Protein AF-A0A8H6SP02-F1 (afdb_monomer)

Foldseek 3Di:
DPDPQDWDWVVDAFAKWWKWFQLQLLLVVLVFPVLNVVSVPDDTDTFIWTFNDDPDDLDPVDFKDKTKIWGKALAQDPDDVVQLAHSLLKEAAPPEPCPPSPHYDHFYKDADDPHYRIITHLQGIEIAMEGTDTDSFDQRIGGDPVSSVVVVVSSVVRVVSSVVVVVVVVVVVVVVPPPDDDDDDDDDDDDDDDPPPDPPDDDPDDDPDDDDDDDPRDGNADDPPQDPRHGYMGIGSPPVVDPDHDDSSVVVVVVVVSSVSSVVSVVVVVVVVVVVVVVVVPDDDDDDDDDDDDDDDDDDDDDPPPPVVVVVVVVVVVVVVVVVLVPQDAFDKDKDAQQDAAAAEEEEEEAWQDFLVNCVVVVVVVSVVVRNYMYITTWADWFFACQVVGGTGRAQFHDNHQDPDDDGRPVSLVSSLSNVVVVLVVVVVVPHAQLRYEYEYEARSLLSQLQNQFLPPDNHVAYEHELYAHPPLVCSLVRGDPCSLPHQYEYEHECPDPRSHPVRRVVRVVSCCPVVNNDADADDPDSPPGRYDYHYDD

Nearest PDB structures (foldseek):
  5syn-assembly3_C  TM=9.319E-01  e=6.297E-21  Homo sapiens
  5syn-assembly4_D  TM=9.219E-01  e=5.941E-21  Homo sapiens
  6bje-assembly1_A  TM=9.449E-01  e=2.015E-20  Homo sapiens
  1fj2-assembly1_A  TM=8.900E-01  e=1.374E-19  Homo sapiens
  1aur-assembly1_B  TM=9.406E-01  e=3.366E-18  Pseudomonas fluorescens

pLDDT: mean 74.2, std 23.26, range [21.41, 98.62]

Mean predicted aligned error: 19.66 Å

Secondary structure (DSSP, 8-state):
---PPPPEESSPTTEEEEEEE-HHHHHGGG--HHHHHHHHH----EEEEEE---S----TTSSEEEEEEEEEESSPPPPBGGGTB-TTSSEEBSSPS-TT-SS-PPBPEES----TT-EEEEEEEEEEEEE--EE------EE-HHHHHHHHHHHHHHHHHHHHHHHHHHHHHHHHT-S------------------------SS----SS--------SS--TT--S---EEEEES-GGG-SSPPPHHHHHHHHHHHHHHHHHHHHHHHHHHHHHHHHHT-S-------------PPP------SHHHHHHHHHHHHHHHHHHHHTSPPPPEEEE--SSS--EEEEEE--TT--TGGGHHHHHHHHHH-TTEEEEEEPPPEEE-GGGTT-EEE-SS----SSTTPPP-HHHHHHHHHHHHHHHHHHHHTT--GGGEEEEEETHHHHHHHHHHHHSSS--SEEEEES-----HHHHHHH--TTGGG--EEEEEETT-SSS-HHHHHHHHHHIIIII-----S--SSGGG-SEEEEEE-

Radius of gyration: 28.9 Å; Cα contacts (8 Å, |Δi|>4): 853; chains: 1; bounding box: 74×86×97 Å

Sequence (538 aa):
MAISTPLRFVPEDGVFALMTIDPVASLECLHDPEALAMAASLTFNDYLVFVPGTNQSRNLEAPYREEVVHFVLPQRPNDVPERFIDAAMSVPIHPTLDETHPEREPLETLGEFPWPGCFLSPFIGATVRTRIMLSVDPIVCELALSQRKRWKRYEKEDRHRQADREVEVARSIWSSTDSGYESDSFGTITNNINLSCGSVGADKHSLIDGGHIELEFAPIGLGEGELDIPLTVTFTHDLKRMEEMSDPFEFFLEKEALERIGREALERNKREVGSRKIKQSRILPLQVEFCDQSGRMPRFLPSLFSTAAVALVAYLYLVWTSKEMAAIAPLKSLVVPALSKHTATVIFVHGLGDSGLGWQPVAEMLNKELPQVKWVLPNAPTMPVTANGGMVMPSWFDILSFGFDSKEDREGMLKTVYSLNQLISAEVDAGIPANRIVLGGFSQGAAMTLLTGLTGERKLAGLAVLSGWLPLRANFKSMVSDHAKSYPIFWGHGAADPLVRHDLAVKSVDFLRESIGLNTSPRCRRADRAILQLVSWR

InterPro domains:
  IPR003140 Phospholipase/carboxylesterase/thioesterase [PF02230] (335-517)
  IPR029058 Alpha/Beta hydrolase fold [G3DSA:3.40.50.1820] (324-524)
  IPR029058 Alpha/Beta hydrolase fold [SSF53474] (335-514)
  IPR050565 Acyl-protein thioesterase 1-2/Carboxylesterase-like [PTHR10655] (335-517)

Organism: NCBI:txid2126181

Structure (mmCIF, N/CA/C/O backbone):
data_AF-A0A8H6SP02-F1
#
_entry.id   AF-A0A8H6SP02-F1
#
loop_
_atom_site.group_PDB
_atom_site.id
_atom_site.type_symbol
_atom_site.label_atom_id
_atom_site.label_alt_id
_atom_site.label_comp_id
_atom_site.label_asym_id
_atom_site.label_entity_id
_atom_site.label_seq_id
_atom_site.pdbx_PDB_ins_code
_atom_site.Cartn_x
_atom_site.Cartn_y
_atom_site.Cartn_z
_atom_site.occupancy
_atom_site.B_iso_or_equiv
_atom_site.auth_seq_id
_atom_site.auth_comp_id
_atom_site.auth_asym_id
_atom_site.auth_atom_id
_atom_site.pdbx_PDB_model_num
ATOM 1 N N . MET A 1 1 ? -3.293 42.936 -24.479 1.00 38.09 1 MET A N 1
ATOM 2 C CA . MET A 1 1 ? -3.824 42.024 -23.445 1.00 38.09 1 MET A CA 1
ATOM 3 C C . MET A 1 1 ? -2.692 41.093 -23.057 1.00 38.09 1 MET A C 1
ATOM 5 O O . MET A 1 1 ? -2.272 40.314 -23.900 1.00 38.09 1 MET A O 1
ATOM 9 N N . ALA A 1 2 ? -2.119 41.252 -21.864 1.00 41.41 2 ALA A N 1
ATOM 10 C CA . ALA A 1 2 ? -1.121 40.311 -21.366 1.00 41.41 2 ALA A CA 1
ATOM 11 C C . ALA A 1 2 ? -1.845 39.001 -21.031 1.00 41.41 2 ALA A C 1
ATOM 13 O O . ALA A 1 2 ? -2.777 39.004 -20.227 1.00 41.41 2 ALA A O 1
ATOM 14 N N . ILE A 1 3 ? -1.485 37.916 -21.713 1.00 46.03 3 ILE A N 1
ATOM 15 C CA . ILE A 1 3 ? -1.996 36.579 -21.414 1.00 46.03 3 ILE A CA 1
ATOM 16 C C . ILE A 1 3 ? -1.368 36.195 -20.073 1.00 46.03 3 ILE A C 1
ATOM 18 O O . ILE A 1 3 ? -0.167 35.956 -20.004 1.00 46.03 3 ILE A O 1
ATOM 22 N N . SER A 1 4 ? -2.155 36.228 -18.998 1.00 54.88 4 SER A N 1
ATOM 23 C CA . SER A 1 4 ? -1.725 35.736 -17.688 1.00 54.88 4 SER A CA 1
ATOM 24 C C . SER A 1 4 ? -1.363 34.260 -17.827 1.00 54.88 4 SER A C 1
ATOM 26 O O . SER A 1 4 ? -2.225 33.466 -18.206 1.00 54.88 4 SER A O 1
ATOM 28 N N . THR A 1 5 ? -0.119 33.883 -17.528 1.00 60.34 5 THR A N 1
ATOM 29 C CA . THR A 1 5 ? 0.278 32.472 -17.457 1.00 60.34 5 THR A CA 1
ATOM 30 C C . THR A 1 5 ? -0.631 31.767 -16.444 1.00 60.34 5 THR A C 1
ATOM 32 O O . THR A 1 5 ? -0.774 32.266 -15.324 1.00 60.34 5 THR A O 1
ATOM 35 N N . PRO A 1 6 ? -1.316 30.670 -16.816 1.00 67.62 6 PRO A N 1
ATOM 36 C CA . PRO A 1 6 ? -2.206 29.979 -15.895 1.00 67.62 6 PRO A CA 1
ATOM 37 C C . PRO A 1 6 ? -1.393 29.349 -14.762 1.00 67.62 6 PRO A C 1
ATOM 39 O O . PRO A 1 6 ? -0.352 28.747 -15.015 1.00 67.62 6 PRO A O 1
ATOM 42 N N . LEU A 1 7 ? -1.888 29.477 -13.530 1.00 74.44 7 LEU A N 1
ATOM 43 C CA . LEU A 1 7 ? -1.370 28.745 -12.377 1.00 74.44 7 LEU A CA 1
ATOM 44 C C . LEU A 1 7 ? -1.585 27.240 -12.589 1.00 74.44 7 LEU A C 1
ATOM 46 O O . LEU A 1 7 ? -2.696 26.820 -12.921 1.00 74.44 7 LEU A O 1
ATOM 50 N N . ARG A 1 8 ? -0.534 26.443 -12.397 1.00 74.12 8 ARG A N 1
ATOM 51 C CA . ARG A 1 8 ? -0.536 24.983 -12.572 1.00 74.12 8 ARG A CA 1
ATOM 52 C C . ARG A 1 8 ? -0.009 24.289 -11.332 1.00 74.12 8 ARG A C 1
ATOM 54 O O . ARG A 1 8 ? 0.718 24.901 -10.552 1.00 74.12 8 ARG A O 1
ATOM 61 N N . PHE A 1 9 ? -0.369 23.022 -11.163 1.00 75.38 9 PHE A N 1
ATOM 62 C CA . PHE A 1 9 ? 0.232 22.215 -10.108 1.00 75.38 9 PHE A CA 1
ATOM 63 C C . PHE A 1 9 ? 1.695 21.941 -10.438 1.00 75.38 9 PHE A C 1
ATOM 65 O O . PHE A 1 9 ? 2.058 21.819 -11.604 1.00 75.38 9 PHE A O 1
ATOM 72 N N . VAL A 1 10 ? 2.533 21.841 -9.414 1.00 80.38 10 VAL A N 1
ATOM 73 C CA . VAL A 1 10 ? 3.929 21.444 -9.586 1.00 80.38 10 VAL A CA 1
ATOM 74 C C . VAL A 1 10 ? 4.188 20.224 -8.700 1.00 80.38 10 VAL A C 1
ATOM 76 O O . VAL A 1 10 ? 4.054 20.354 -7.482 1.00 80.38 10 VAL A O 1
ATOM 79 N N . PRO A 1 11 ? 4.501 19.049 -9.277 1.00 83.56 11 PRO A N 1
ATOM 80 C CA . PRO A 1 11 ? 4.582 18.754 -10.711 1.00 83.56 11 PRO A CA 1
ATOM 81 C C . PRO A 1 11 ? 3.191 18.537 -11.348 1.00 83.56 11 PRO A C 1
ATOM 83 O O . PRO A 1 11 ? 2.227 18.133 -10.689 1.00 83.56 11 PRO A O 1
ATOM 86 N N . GLU A 1 12 ? 3.082 18.798 -12.653 1.00 85.88 12 GLU A N 1
ATOM 87 C CA . GLU A 1 12 ? 1.946 18.340 -13.464 1.00 85.88 12 GLU A CA 1
ATOM 88 C C . GLU A 1 12 ? 2.115 16.861 -13.859 1.00 85.88 12 GLU A C 1
ATOM 90 O O . GLU A 1 12 ? 3.203 16.292 -13.813 1.00 85.88 12 GLU A O 1
ATOM 95 N N . ASP A 1 13 ? 1.030 16.209 -14.275 1.00 88.44 13 ASP A N 1
ATOM 96 C CA . ASP A 1 13 ? 1.099 14.801 -14.653 1.00 88.44 13 ASP A CA 1
ATOM 97 C C . ASP A 1 13 ? 1.590 14.649 -16.098 1.00 88.44 13 ASP A C 1
ATOM 99 O O . ASP A 1 13 ? 0.987 15.183 -17.031 1.00 88.44 13 ASP A O 1
ATOM 103 N N . GLY A 1 14 ? 2.575 13.785 -16.310 1.00 91.25 14 GLY A N 1
ATOM 104 C CA . GLY A 1 14 ? 3.161 13.483 -17.613 1.00 91.25 14 GLY A CA 1
ATOM 105 C C . GLY A 1 14 ? 4.346 14.363 -17.990 1.00 91.25 14 GLY A C 1
ATOM 106 O O . GLY A 1 14 ? 4.714 14.362 -19.162 1.00 91.25 14 GLY A O 1
ATOM 107 N N . VAL A 1 15 ? 4.922 15.098 -17.043 1.00 93.56 15 VAL A N 1
ATOM 108 C CA . VAL A 1 15 ? 6.013 16.050 -17.288 1.00 93.56 15 VAL A CA 1
ATOM 109 C C . VAL A 1 15 ? 7.372 15.476 -16.906 1.00 93.56 15 VAL A C 1
ATOM 111 O O . VAL A 1 15 ? 7.469 14.580 -16.062 1.00 93.56 15 VAL A O 1
ATOM 114 N N . PHE A 1 16 ? 8.420 16.032 -17.508 1.00 95.12 16 PHE A N 1
ATOM 115 C CA . PHE A 1 16 ? 9.778 15.933 -16.987 1.00 95.12 16 PHE A CA 1
ATOM 116 C C . PHE A 1 16 ? 10.040 17.124 -16.067 1.00 95.12 16 PHE A C 1
ATOM 118 O O . PHE A 1 16 ? 9.704 18.261 -16.405 1.00 95.12 16 PHE A O 1
ATOM 125 N N . ALA A 1 17 ? 10.614 16.859 -14.900 1.00 94.50 17 ALA A N 1
ATOM 126 C CA . ALA A 1 17 ? 10.899 17.871 -13.894 1.00 94.50 17 ALA A CA 1
ATOM 127 C C . ALA A 1 17 ? 12.228 17.572 -13.200 1.00 94.50 17 ALA A C 1
ATOM 129 O O . ALA A 1 17 ? 12.665 16.422 -13.144 1.00 94.50 17 ALA A O 1
ATOM 130 N N . LEU A 1 18 ? 12.844 18.612 -12.647 1.00 94.81 18 LEU A N 1
ATOM 131 C CA . LEU A 1 18 ? 13.918 18.456 -11.679 1.00 94.81 18 LEU A CA 1
ATOM 132 C C . LEU A 1 18 ? 13.303 18.315 -10.292 1.00 94.81 18 LEU A C 1
ATOM 134 O O . LEU A 1 18 ? 12.425 19.096 -9.917 1.00 94.81 18 LEU A O 1
ATOM 138 N N . MET A 1 19 ? 13.763 17.314 -9.557 1.00 95.06 19 MET A N 1
ATOM 139 C CA . MET A 1 19 ? 13.337 16.994 -8.205 1.00 95.06 19 MET A CA 1
ATOM 140 C C . MET A 1 19 ? 14.506 17.194 -7.242 1.00 95.06 19 MET A C 1
ATOM 142 O O . MET A 1 19 ? 15.579 16.644 -7.468 1.00 95.06 19 MET A O 1
ATOM 146 N N . THR A 1 20 ? 14.279 17.912 -6.147 1.00 95.50 20 THR A N 1
ATOM 147 C CA . THR A 1 20 ? 15.281 18.138 -5.091 1.00 95.50 20 THR A CA 1
ATOM 148 C C . THR A 1 20 ? 14.697 17.718 -3.749 1.00 95.50 20 THR A C 1
ATOM 150 O O . THR A 1 20 ? 13.558 18.083 -3.440 1.00 95.50 20 THR A O 1
ATOM 153 N N . ILE A 1 21 ? 15.457 16.998 -2.923 1.00 93.75 21 ILE A N 1
ATOM 154 C CA . ILE A 1 21 ? 15.043 16.688 -1.547 1.00 93.75 21 ILE A CA 1
ATOM 155 C C . ILE A 1 21 ? 14.945 17.989 -0.736 1.00 93.75 21 ILE A C 1
ATOM 157 O O . ILE A 1 21 ? 15.855 18.814 -0.747 1.00 93.75 21 ILE A O 1
ATOM 161 N N . ASP A 1 22 ? 13.833 18.167 -0.018 1.00 94.31 22 ASP A N 1
ATOM 162 C CA . ASP A 1 22 ? 13.671 19.193 1.013 1.00 94.31 22 ASP A CA 1
ATOM 163 C C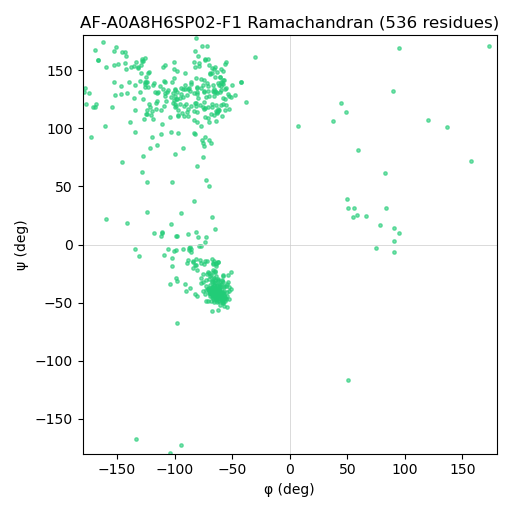 . ASP A 1 22 ? 13.953 18.550 2.379 1.00 94.31 22 ASP A C 1
ATOM 165 O O . ASP A 1 22 ? 13.067 17.911 2.971 1.00 94.31 22 ASP A O 1
ATOM 169 N N . PRO A 1 23 ? 15.186 18.667 2.899 1.00 93.12 23 PRO A N 1
ATOM 170 C CA . PRO A 1 23 ? 15.580 17.955 4.107 1.00 93.12 23 PRO A CA 1
ATOM 171 C C . PRO A 1 23 ? 14.849 18.466 5.349 1.00 93.12 23 PRO A C 1
ATOM 173 O O . PRO A 1 23 ? 14.534 17.689 6.253 1.00 93.12 23 PRO A O 1
ATOM 176 N N . VAL A 1 24 ? 14.525 19.760 5.390 1.00 92.69 24 VAL A N 1
ATOM 177 C CA . VAL A 1 24 ? 13.837 20.372 6.529 1.00 92.69 24 VAL A CA 1
ATOM 178 C C . VAL A 1 24 ? 12.380 19.930 6.550 1.00 92.69 24 VAL A C 1
ATOM 180 O O . VAL A 1 24 ? 11.908 19.457 7.584 1.00 92.69 24 VAL A O 1
ATOM 183 N N . ALA A 1 25 ? 11.672 20.012 5.420 1.00 90.06 25 ALA A N 1
ATOM 184 C CA . ALA A 1 25 ? 10.279 19.570 5.344 1.00 90.06 25 ALA A CA 1
ATOM 185 C C . ALA A 1 25 ? 10.129 18.052 5.543 1.00 90.06 25 ALA A C 1
ATOM 187 O O . ALA A 1 25 ? 9.108 17.592 6.062 1.00 90.06 25 ALA A O 1
ATOM 188 N N . SER A 1 26 ? 11.152 17.271 5.181 1.00 88.50 26 SER A N 1
ATOM 189 C CA . SER A 1 26 ? 11.193 15.827 5.436 1.00 88.50 26 SER A CA 1
ATOM 190 C C . SER A 1 26 ? 11.227 15.510 6.935 1.00 88.50 26 SER A C 1
ATOM 192 O O . SER A 1 26 ? 10.472 14.658 7.401 1.00 88.50 26 SER A O 1
ATOM 194 N N . LEU A 1 27 ? 12.037 16.229 7.721 1.00 90.06 27 LEU A N 1
ATOM 195 C CA . LEU A 1 27 ? 12.168 15.987 9.167 1.00 90.06 27 LEU A CA 1
ATOM 196 C C . LEU A 1 27 ? 11.225 16.834 10.041 1.00 90.06 27 LEU A C 1
ATOM 198 O O . LEU A 1 27 ? 11.170 16.622 11.253 1.00 90.06 27 LEU A O 1
ATOM 202 N N . GLU A 1 28 ? 10.449 17.751 9.455 1.00 87.19 28 GLU A N 1
ATOM 203 C CA . GLU A 1 28 ? 9.539 18.678 10.157 1.00 87.19 28 GLU A CA 1
ATOM 204 C C . GLU A 1 28 ? 8.605 17.959 11.146 1.00 87.19 28 GLU A C 1
ATOM 206 O O . GLU A 1 28 ? 8.390 18.422 12.267 1.00 87.19 28 GLU A O 1
ATOM 211 N N . CYS A 1 29 ? 8.117 16.771 10.777 1.00 82.44 29 CYS A N 1
ATOM 212 C CA . CYS A 1 29 ? 7.210 15.975 11.604 1.00 82.44 29 CYS A CA 1
ATOM 213 C C . CYS A 1 29 ? 7.820 15.484 12.932 1.00 82.44 29 CYS A C 1
ATOM 215 O O . CYS A 1 29 ? 7.078 15.139 13.857 1.00 82.44 29 CYS A O 1
ATOM 217 N N . LEU A 1 30 ? 9.151 15.472 13.058 1.00 84.06 30 LEU A N 1
ATOM 218 C CA . LEU A 1 30 ? 9.853 14.998 14.253 1.00 84.06 30 LEU A CA 1
ATOM 219 C C . LEU A 1 30 ? 9.914 16.050 15.364 1.00 84.06 30 LEU A C 1
ATOM 221 O O . LEU A 1 30 ? 10.157 15.685 16.514 1.00 84.06 30 LEU A O 1
ATOM 225 N N . HIS A 1 31 ? 9.675 17.327 15.039 1.00 86.19 31 HIS A N 1
ATOM 226 C CA . HIS A 1 31 ? 9.729 18.453 15.979 1.00 86.19 31 HIS A CA 1
ATOM 227 C C . HIS A 1 31 ? 11.037 18.509 16.808 1.00 86.19 31 HIS A C 1
ATOM 229 O O . HIS A 1 31 ? 11.023 18.956 17.955 1.00 86.19 31 HIS A O 1
ATOM 235 N N . ASP A 1 32 ? 12.161 18.053 16.239 1.00 90.31 32 ASP A N 1
ATOM 236 C CA . ASP A 1 32 ? 13.490 18.021 16.870 1.00 90.31 32 ASP A CA 1
ATOM 237 C C . ASP A 1 32 ? 14.367 19.155 16.287 1.00 90.31 32 ASP A C 1
ATOM 239 O O . ASP A 1 32 ? 14.761 19.084 15.120 1.00 90.31 32 ASP A O 1
ATOM 243 N N . PRO A 1 33 ? 14.679 20.218 17.059 1.00 91.75 33 PRO A N 1
ATOM 244 C CA . PRO A 1 33 ? 15.446 21.361 16.556 1.00 91.75 33 PRO A CA 1
ATOM 245 C C . PRO A 1 33 ? 16.868 21.021 16.093 1.00 91.75 33 PRO A C 1
ATOM 247 O O . PRO A 1 33 ? 17.391 21.688 15.203 1.00 91.75 33 PRO A O 1
ATOM 250 N N . GLU A 1 34 ? 17.501 20.006 16.684 1.00 92.50 34 GLU A N 1
ATOM 251 C CA . GLU A 1 34 ? 18.857 19.578 16.326 1.00 92.50 34 GLU A CA 1
ATOM 252 C C . GLU A 1 34 ? 18.840 18.850 14.978 1.00 92.50 34 GLU A C 1
ATOM 254 O O . GLU A 1 34 ? 19.664 19.124 14.107 1.00 92.50 34 GLU A O 1
ATOM 259 N N . ALA A 1 35 ? 17.845 17.987 14.769 1.00 90.44 35 ALA A N 1
ATOM 260 C CA . ALA A 1 35 ? 17.600 17.313 13.501 1.00 90.44 35 ALA A CA 1
ATOM 261 C C . ALA A 1 35 ? 17.314 18.311 12.376 1.00 90.44 35 ALA A C 1
ATOM 263 O O . ALA A 1 35 ? 17.886 18.189 11.297 1.00 90.44 35 ALA A O 1
ATOM 264 N N . LEU A 1 36 ? 16.482 19.325 12.638 1.00 92.81 36 LEU A N 1
ATOM 265 C CA . LEU A 1 36 ? 16.170 20.370 11.659 1.00 92.81 36 LEU A CA 1
ATOM 266 C C . LEU A 1 36 ? 17.393 21.231 11.322 1.00 92.81 36 LEU A C 1
ATOM 268 O O . LEU A 1 36 ? 17.584 21.581 10.160 1.00 92.81 36 LEU A O 1
ATOM 272 N N . ALA A 1 37 ? 18.242 21.542 12.305 1.00 93.31 37 ALA A N 1
ATOM 273 C CA . ALA A 1 37 ? 19.482 22.280 12.071 1.00 93.31 37 ALA A CA 1
ATOM 274 C C . ALA A 1 37 ? 20.493 21.467 11.246 1.00 93.31 37 ALA A C 1
ATOM 276 O O . ALA A 1 37 ? 21.104 22.010 10.327 1.00 93.31 37 ALA A O 1
ATOM 277 N N . MET A 1 38 ? 20.642 20.168 11.535 1.00 92.69 38 MET A N 1
ATOM 278 C CA . MET A 1 38 ? 21.487 19.273 10.737 1.00 92.69 38 MET A CA 1
ATOM 279 C C . MET A 1 38 ? 20.947 19.120 9.313 1.00 92.69 38 MET A C 1
ATOM 281 O O . MET A 1 38 ? 21.700 19.286 8.358 1.00 92.69 38 MET A O 1
ATOM 285 N N . ALA A 1 39 ? 19.642 18.887 9.162 1.00 91.62 39 ALA A N 1
ATOM 286 C CA . ALA A 1 39 ? 18.974 18.806 7.867 1.00 91.62 39 ALA A CA 1
ATOM 287 C C . ALA A 1 39 ? 19.166 20.081 7.031 1.00 91.62 39 ALA A C 1
ATOM 289 O O . ALA A 1 39 ? 19.497 19.992 5.855 1.00 91.62 39 ALA A O 1
ATOM 290 N N . ALA A 1 40 ? 19.037 21.263 7.640 1.00 92.50 40 ALA A N 1
ATOM 291 C CA . ALA A 1 40 ? 19.246 22.546 6.967 1.00 92.50 40 ALA A CA 1
ATOM 292 C C . ALA A 1 40 ? 20.705 22.800 6.538 1.00 92.50 40 ALA A C 1
ATOM 294 O O . ALA A 1 40 ? 20.953 23.695 5.733 1.00 92.50 40 ALA A O 1
ATOM 295 N N . SER A 1 41 ? 21.669 22.053 7.088 1.00 92.06 41 SER A N 1
ATOM 296 C CA . SER A 1 41 ? 23.087 22.153 6.716 1.00 92.06 41 SER A CA 1
ATOM 297 C C . SER A 1 41 ? 23.482 21.244 5.550 1.00 92.06 41 SER A C 1
ATOM 299 O O . SER A 1 41 ? 24.567 21.411 4.995 1.00 92.06 41 SER A O 1
ATOM 301 N N . LEU A 1 42 ? 22.619 20.289 5.188 1.00 89.62 42 LEU A N 1
ATOM 302 C CA . LEU A 1 42 ? 22.838 19.392 4.063 1.00 89.62 42 LEU A CA 1
ATOM 303 C C . LEU A 1 42 ? 22.447 20.072 2.747 1.00 89.62 42 LEU A C 1
ATOM 305 O O . LEU A 1 42 ? 21.463 20.807 2.668 1.00 89.62 42 LEU A O 1
ATOM 309 N N . THR A 1 43 ? 23.214 19.780 1.706 1.00 89.62 43 THR A N 1
ATOM 310 C CA . THR A 1 43 ? 22.924 20.163 0.324 1.00 89.62 43 THR A CA 1
ATOM 311 C C . THR A 1 43 ? 22.549 18.918 -0.457 1.00 89.62 43 THR A C 1
ATOM 313 O O . THR A 1 43 ? 23.165 17.876 -0.250 1.00 89.62 43 THR A O 1
ATOM 316 N N . PHE A 1 44 ? 21.567 19.045 -1.341 1.00 91.69 44 PHE A N 1
ATOM 317 C CA . PHE A 1 44 ? 21.044 17.945 -2.142 1.00 91.69 44 PHE A CA 1
ATOM 318 C C . PHE A 1 44 ? 21.111 18.305 -3.617 1.00 91.69 44 PHE A C 1
ATOM 320 O O . PHE A 1 44 ? 20.898 19.471 -3.976 1.00 91.69 44 PHE A O 1
ATOM 327 N N . ASN A 1 45 ? 21.389 17.306 -4.443 1.00 92.81 45 ASN A N 1
ATOM 328 C CA . ASN A 1 45 ? 21.413 17.452 -5.887 1.00 92.81 45 ASN A CA 1
ATOM 329 C C . ASN A 1 45 ? 19.997 17.567 -6.472 1.00 92.81 45 ASN A C 1
ATOM 331 O O . ASN A 1 45 ? 18.991 17.185 -5.864 1.00 92.81 45 ASN A O 1
ATOM 335 N N . ASP A 1 46 ? 19.933 18.116 -7.683 1.00 94.75 46 ASP A N 1
ATOM 336 C CA . ASP A 1 46 ? 18.726 18.087 -8.500 1.00 94.75 46 ASP A CA 1
ATOM 337 C C . ASP A 1 46 ? 18.733 16.795 -9.323 1.00 94.75 46 ASP A C 1
ATOM 339 O O . ASP A 1 46 ? 19.737 16.461 -9.941 1.00 94.75 46 ASP A O 1
ATOM 343 N N . TYR A 1 47 ? 17.609 16.088 -9.383 1.00 94.94 47 TYR A N 1
ATOM 344 C CA . TYR A 1 47 ? 17.480 14.852 -10.157 1.00 94.94 47 TYR A CA 1
ATOM 345 C C . TYR A 1 47 ? 16.444 15.009 -11.254 1.00 94.94 47 TYR A C 1
ATOM 347 O O . TYR A 1 47 ? 15.321 15.451 -11.003 1.00 94.94 47 TYR A O 1
ATOM 355 N N . LEU A 1 48 ? 16.798 14.610 -12.474 1.00 95.94 48 LEU A N 1
ATOM 356 C CA . LEU A 1 48 ? 15.866 14.625 -13.588 1.00 95.94 48 LEU A CA 1
ATOM 357 C C . LEU A 1 48 ? 14.930 13.421 -13.497 1.00 95.94 48 LEU A C 1
ATOM 359 O O . LEU A 1 48 ? 15.363 12.267 -13.545 1.00 95.94 48 LEU A O 1
ATOM 363 N N . VAL A 1 49 ? 13.632 13.690 -13.402 1.00 95.62 49 VAL A N 1
ATOM 364 C CA . VAL A 1 49 ? 12.611 12.654 -13.260 1.00 95.62 49 VAL A CA 1
ATOM 365 C C . VAL A 1 49 ? 11.457 12.845 -14.231 1.00 95.62 49 VAL A C 1
ATOM 367 O O . VAL A 1 49 ? 11.120 13.956 -14.642 1.00 95.62 49 VAL A O 1
ATOM 370 N N . PHE A 1 50 ? 10.812 11.735 -14.570 1.00 96.00 50 PHE A N 1
ATOM 371 C CA . PHE A 1 50 ? 9.524 11.701 -15.239 1.00 96.00 50 PHE A CA 1
ATOM 372 C C . PHE A 1 50 ? 8.409 11.444 -14.223 1.00 96.00 50 PHE A C 1
ATOM 374 O O . PHE A 1 50 ? 8.448 10.466 -13.469 1.00 96.00 50 PHE A O 1
ATOM 381 N N . VAL A 1 51 ? 7.387 12.300 -14.236 1.00 93.25 51 VAL A N 1
ATOM 382 C CA . VAL A 1 51 ? 6.219 12.203 -13.354 1.00 93.25 51 VAL A CA 1
ATOM 383 C C . VAL A 1 51 ? 5.039 11.648 -14.159 1.00 93.25 51 VAL A C 1
ATOM 385 O O . VAL A 1 51 ? 4.364 12.408 -14.847 1.00 93.25 51 VAL A O 1
ATOM 388 N N . PRO A 1 52 ? 4.725 10.339 -14.124 1.00 86.12 52 PRO A N 1
ATOM 389 C CA . PRO A 1 52 ? 3.634 9.755 -14.918 1.00 86.12 52 PRO A CA 1
ATOM 390 C C . PRO A 1 52 ? 2.235 10.267 -14.529 1.00 86.12 52 PRO A C 1
ATOM 392 O O . PRO A 1 52 ? 1.301 10.220 -15.351 1.00 86.12 52 PRO A O 1
ATOM 395 N N . GLY A 1 53 ? 2.098 10.747 -13.289 1.00 74.06 53 GLY A N 1
ATOM 396 C CA . GLY A 1 53 ? 0.845 11.120 -12.645 1.00 74.06 53 GLY A CA 1
ATOM 397 C C . GLY A 1 53 ? 0.207 9.952 -11.900 1.00 74.06 53 GLY A C 1
ATOM 398 O O . GLY A 1 53 ? 0.057 8.846 -12.440 1.00 74.06 53 GLY A O 1
ATOM 399 N N . THR A 1 54 ? -0.204 10.216 -10.665 1.00 60.84 54 THR A N 1
ATOM 400 C CA . THR A 1 54 ? -1.036 9.315 -9.874 1.00 60.84 54 THR A CA 1
ATOM 401 C C . THR A 1 54 ? -2.496 9.607 -10.243 1.00 60.84 54 THR A C 1
ATOM 403 O O . THR A 1 54 ? -2.879 10.759 -10.400 1.00 60.84 54 THR A O 1
ATOM 406 N N . ASN A 1 55 ? -3.360 8.599 -10.423 1.00 52.88 55 ASN A N 1
ATOM 407 C CA . ASN A 1 55 ? -4.797 8.829 -10.703 1.00 52.88 55 ASN A CA 1
ATOM 408 C C . ASN A 1 55 ? -5.545 9.442 -9.484 1.00 52.88 55 ASN A C 1
ATOM 410 O O . ASN A 1 55 ? -6.751 9.249 -9.326 1.00 52.88 55 ASN A O 1
ATOM 414 N N . GLN A 1 56 ? -4.829 10.113 -8.581 1.00 55.47 56 GLN A N 1
ATOM 415 C CA . GLN A 1 56 ? -5.348 10.736 -7.380 1.00 55.47 56 GLN A CA 1
ATOM 416 C C . GLN A 1 56 ? -6.048 12.051 -7.738 1.00 55.47 56 GLN A C 1
ATOM 418 O O . GLN A 1 56 ? -5.611 12.814 -8.600 1.00 55.47 56 GLN A O 1
ATOM 423 N N . SER A 1 57 ? -7.155 12.332 -7.051 1.00 56.19 57 SER A N 1
ATOM 424 C CA . SER A 1 57 ? -7.799 13.641 -7.138 1.00 56.19 57 SER A CA 1
ATOM 425 C C . SER A 1 57 ? -6.882 14.700 -6.527 1.00 56.19 57 SER A C 1
ATOM 427 O O . SER A 1 57 ? -6.391 14.528 -5.411 1.00 56.19 57 SER A O 1
ATOM 429 N N . ARG A 1 58 ? -6.676 15.818 -7.229 1.00 66.12 58 ARG A N 1
ATOM 430 C CA . ARG A 1 58 ? -5.872 16.940 -6.730 1.00 66.12 58 ARG A CA 1
ATOM 431 C C . ARG A 1 58 ? -6.653 17.719 -5.674 1.00 66.12 58 ARG A C 1
ATOM 433 O O . ARG A 1 58 ? -7.369 18.668 -5.987 1.00 66.12 58 ARG A O 1
ATOM 440 N N . ASN A 1 59 ? -6.546 17.276 -4.424 1.00 65.31 59 ASN A N 1
ATOM 441 C CA . ASN A 1 59 ? -7.163 17.935 -3.279 1.00 65.31 59 ASN A CA 1
ATOM 442 C C . ASN A 1 59 ? -6.311 19.127 -2.818 1.00 65.31 59 ASN A C 1
ATOM 444 O O . ASN A 1 59 ? -5.296 18.928 -2.167 1.00 65.31 59 ASN A O 1
ATOM 448 N N . LEU A 1 60 ? -6.745 20.357 -3.104 1.00 64.50 60 LEU A N 1
ATOM 449 C CA . LEU A 1 60 ? -6.060 21.585 -2.670 1.00 64.50 60 LEU A CA 1
ATOM 450 C C . LEU A 1 60 ? -6.064 21.803 -1.145 1.00 64.50 60 LEU A C 1
ATOM 452 O O . LEU A 1 60 ? -5.315 22.644 -0.658 1.00 64.50 60 LEU A O 1
ATOM 456 N N . GLU A 1 61 ? -6.896 21.078 -0.392 1.00 63.47 61 GLU A N 1
ATOM 457 C CA . GLU A 1 61 ? -6.965 21.186 1.071 1.00 63.47 61 GLU A CA 1
ATOM 458 C C . GLU A 1 61 ? -5.909 20.324 1.780 1.00 63.47 61 GLU A C 1
ATOM 460 O O . GLU A 1 61 ? -5.640 20.525 2.965 1.00 63.47 61 GLU A O 1
ATOM 465 N N . ALA A 1 62 ? -5.290 19.371 1.073 1.00 67.44 62 ALA A N 1
ATOM 466 C CA . ALA A 1 62 ? -4.197 18.579 1.619 1.00 67.44 62 ALA A CA 1
ATOM 467 C C . ALA A 1 62 ? -2.875 19.372 1.538 1.00 67.44 62 ALA A C 1
ATOM 469 O O . ALA A 1 62 ? -2.537 19.898 0.482 1.00 67.44 62 ALA A O 1
ATOM 470 N N . PRO A 1 63 ? -2.078 19.456 2.618 1.00 75.25 63 PRO A N 1
ATOM 471 C CA . PRO A 1 63 ? -0.815 20.201 2.588 1.00 75.25 63 PRO A CA 1
ATOM 472 C C . PRO A 1 63 ? 0.258 19.518 1.726 1.00 75.25 63 PRO A C 1
ATOM 474 O O . PRO A 1 63 ? 1.169 20.175 1.223 1.00 75.25 63 PRO A O 1
ATOM 477 N N . TYR A 1 64 ? 0.142 18.201 1.550 1.00 81.44 64 TYR A N 1
ATOM 478 C CA . TYR A 1 64 ? 1.094 17.367 0.832 1.00 81.44 64 TYR A CA 1
ATOM 479 C C . TYR A 1 64 ? 0.373 16.347 -0.060 1.00 81.44 64 TYR A C 1
ATOM 481 O O . TYR A 1 64 ? -0.740 15.923 0.255 1.00 81.44 64 TYR A O 1
ATOM 489 N N . ARG A 1 65 ? 1.041 15.926 -1.138 1.00 77.94 65 ARG A N 1
ATOM 490 C CA . ARG A 1 65 ? 0.627 14.863 -2.068 1.00 77.94 65 ARG A CA 1
ATOM 491 C C . ARG A 1 65 ? 1.768 13.868 -2.259 1.00 77.94 65 ARG A C 1
ATOM 493 O O . ARG A 1 65 ? 2.932 14.260 -2.215 1.00 77.94 65 ARG A O 1
ATOM 500 N N . GLU A 1 66 ? 1.421 12.605 -2.477 1.00 82.31 66 GLU A N 1
ATOM 501 C CA . GLU A 1 66 ? 2.370 11.568 -2.881 1.00 82.31 66 GLU A CA 1
ATOM 502 C C . GLU A 1 66 ? 2.457 11.477 -4.405 1.00 82.31 66 GLU A C 1
ATOM 504 O O . GLU A 1 66 ? 1.446 11.504 -5.115 1.00 82.31 66 GLU A O 1
ATOM 509 N N . GLU A 1 67 ? 3.679 11.339 -4.896 1.00 80.81 67 GLU A N 1
ATOM 510 C CA . GLU A 1 67 ? 4.008 11.162 -6.300 1.00 80.81 67 GLU A CA 1
ATOM 511 C C . GLU A 1 67 ? 4.855 9.915 -6.471 1.00 80.81 67 GLU A C 1
ATOM 513 O O . GLU A 1 67 ? 5.770 9.658 -5.692 1.00 80.81 67 GLU A O 1
ATOM 518 N N . VAL A 1 68 ? 4.579 9.175 -7.539 1.00 84.44 68 VAL A N 1
ATOM 519 C CA . VAL A 1 68 ? 5.515 8.179 -8.056 1.00 84.44 68 VAL A CA 1
ATOM 520 C C . VAL A 1 68 ? 6.300 8.852 -9.165 1.00 84.44 68 VAL A C 1
ATOM 522 O O . VAL A 1 68 ? 5.700 9.400 -10.092 1.00 84.44 68 VAL A O 1
ATOM 525 N N . VAL A 1 69 ? 7.623 8.808 -9.069 1.00 88.75 69 VAL A N 1
ATOM 526 C CA . VAL A 1 69 ? 8.538 9.367 -10.064 1.00 88.75 69 VAL A CA 1
ATOM 527 C C . VAL A 1 69 ? 9.467 8.286 -10.597 1.00 88.75 69 VAL A C 1
ATOM 529 O O . VAL A 1 69 ? 9.824 7.356 -9.874 1.00 88.75 69 VAL A O 1
ATOM 532 N N . HIS A 1 70 ? 9.871 8.414 -11.857 1.00 92.12 70 HIS A N 1
ATOM 533 C CA . HIS A 1 70 ? 10.895 7.567 -12.470 1.00 92.12 70 HIS A CA 1
ATOM 534 C C . HIS A 1 70 ? 12.109 8.416 -12.803 1.00 92.12 70 HIS A C 1
ATOM 536 O O . HIS A 1 70 ? 11.958 9.471 -13.420 1.00 92.12 70 HIS A O 1
ATOM 542 N N . PHE A 1 71 ? 13.300 7.966 -12.422 1.00 92.81 71 PHE A N 1
ATOM 543 C CA . PHE A 1 71 ? 14.521 8.686 -12.761 1.00 92.81 71 PHE A CA 1
ATOM 544 C C . PHE A 1 71 ? 14.814 8.547 -14.249 1.00 92.81 71 PHE A C 1
ATOM 546 O O . PHE A 1 71 ? 14.654 7.472 -14.836 1.00 92.81 71 PHE A O 1
ATOM 553 N N . VAL A 1 72 ? 15.244 9.648 -14.854 1.00 95.12 72 VAL A N 1
ATOM 554 C CA . VAL A 1 72 ? 15.809 9.613 -16.194 1.00 95.12 72 VAL A CA 1
ATOM 555 C C . VAL A 1 72 ? 17.253 9.145 -16.087 1.00 95.12 72 VAL A C 1
ATOM 557 O O . VAL A 1 72 ? 18.046 9.711 -15.342 1.00 95.12 72 VAL A O 1
ATOM 560 N N . LEU A 1 73 ? 17.583 8.103 -16.839 1.00 91.00 73 LEU A N 1
ATOM 561 C CA . LEU A 1 73 ? 18.913 7.514 -16.870 1.00 91.00 73 LEU A CA 1
ATOM 562 C C . LEU A 1 73 ? 19.707 8.131 -18.027 1.00 91.00 73 LEU A C 1
ATOM 564 O O . LEU A 1 73 ? 19.168 8.197 -19.135 1.00 91.00 73 LEU A O 1
ATOM 568 N N . PRO A 1 74 ? 20.975 8.529 -17.829 1.00 90.19 74 PRO A N 1
ATOM 569 C CA . PRO A 1 74 ? 21.796 9.140 -18.880 1.00 90.19 74 PRO A CA 1
ATOM 570 C C . PRO A 1 74 ? 22.236 8.142 -19.961 1.00 90.19 74 PRO A C 1
ATOM 572 O O . PRO A 1 74 ? 22.704 8.538 -21.023 1.00 90.19 74 PRO A O 1
ATOM 575 N N . GLN A 1 75 ? 22.096 6.845 -19.690 1.00 88.38 75 GLN A N 1
ATOM 576 C CA . GLN A 1 75 ? 22.438 5.759 -20.596 1.00 88.38 75 GLN A CA 1
ATOM 577 C C . GLN A 1 75 ? 21.549 4.546 -20.325 1.00 88.38 75 GLN A C 1
ATOM 579 O O . GLN A 1 75 ? 20.836 4.486 -19.318 1.00 88.38 75 GLN A O 1
ATOM 584 N N . ARG A 1 76 ? 21.610 3.557 -21.219 1.00 88.44 76 ARG A N 1
ATOM 585 C CA . ARG A 1 76 ? 20.889 2.299 -21.040 1.00 88.44 76 ARG A CA 1
ATOM 586 C C . ARG A 1 76 ? 21.372 1.605 -19.756 1.00 88.44 76 ARG A C 1
ATOM 588 O O . ARG A 1 76 ? 22.586 1.488 -19.568 1.00 88.44 76 ARG A O 1
ATOM 595 N N . PRO A 1 77 ? 20.463 1.151 -18.875 1.00 86.31 77 PRO A N 1
ATOM 596 C CA . PRO A 1 77 ? 20.856 0.421 -17.678 1.00 86.31 77 PRO A CA 1
ATOM 597 C C . PRO A 1 77 ? 21.492 -0.922 -18.048 1.00 86.31 77 PRO A C 1
ATOM 599 O O . PRO A 1 77 ? 21.157 -1.508 -19.076 1.00 86.31 77 PRO A O 1
ATOM 602 N N . ASN A 1 78 ? 22.390 -1.411 -17.194 1.00 83.38 78 ASN A N 1
ATOM 603 C CA . ASN A 1 78 ? 22.954 -2.753 -17.321 1.00 83.38 78 ASN A CA 1
ATOM 604 C C . ASN A 1 78 ? 21.922 -3.819 -16.926 1.00 83.38 78 ASN A C 1
ATOM 606 O O . ASN A 1 78 ? 20.980 -3.536 -16.183 1.00 83.38 78 ASN A O 1
ATOM 610 N N . ASP A 1 79 ? 22.132 -5.050 -17.393 1.00 82.50 79 ASP A N 1
ATOM 611 C CA . ASP A 1 79 ? 21.386 -6.207 -16.899 1.00 82.50 79 ASP A CA 1
ATOM 612 C C . ASP A 1 79 ? 21.640 -6.394 -15.397 1.00 82.50 79 ASP A C 1
ATOM 614 O O . ASP A 1 79 ? 22.753 -6.199 -14.903 1.00 82.50 79 ASP A O 1
ATOM 618 N N . VAL A 1 80 ? 20.605 -6.821 -14.681 1.00 77.19 80 VAL A N 1
ATOM 619 C CA . VAL A 1 80 ? 20.646 -7.168 -13.258 1.00 77.19 80 VAL A CA 1
ATOM 620 C C . VAL A 1 80 ? 20.050 -8.570 -13.116 1.00 77.19 80 VAL A C 1
ATOM 622 O O . VAL A 1 80 ? 18.885 -8.718 -12.719 1.00 77.19 80 VAL A O 1
ATOM 625 N N . PRO A 1 81 ? 20.815 -9.621 -13.475 1.00 75.50 81 PRO A N 1
ATOM 626 C CA . PRO A 1 81 ? 20.308 -10.991 -13.524 1.00 75.50 81 PRO A CA 1
ATOM 627 C C . PRO A 1 81 ? 19.739 -11.456 -12.181 1.00 75.50 81 PRO A C 1
ATOM 629 O O . PRO A 1 81 ? 18.707 -12.120 -12.150 1.00 75.50 81 PRO A O 1
ATOM 632 N N . GLU A 1 82 ? 20.355 -11.019 -11.080 1.00 70.00 82 GLU A N 1
ATOM 633 C CA . GLU A 1 82 ? 19.945 -11.314 -9.698 1.00 70.00 82 GLU A CA 1
ATOM 634 C C . GLU A 1 82 ? 18.507 -10.871 -9.392 1.00 70.00 82 GLU A C 1
ATOM 636 O O . GLU A 1 82 ? 17.851 -11.436 -8.519 1.00 70.00 82 GLU A O 1
ATOM 641 N N . ARG A 1 83 ? 18.014 -9.848 -10.101 1.00 64.69 83 ARG A N 1
ATOM 642 C CA . ARG A 1 83 ? 16.650 -9.321 -9.964 1.00 64.69 83 ARG A CA 1
ATOM 643 C C . ARG A 1 83 ? 15.786 -9.606 -11.183 1.00 64.69 83 ARG A C 1
ATOM 645 O O . ARG A 1 83 ? 14.696 -9.052 -11.284 1.00 64.69 83 ARG A O 1
ATOM 652 N N . PHE A 1 84 ? 16.260 -10.442 -12.105 1.00 83.06 84 PHE A N 1
ATOM 653 C CA . PHE A 1 84 ? 15.573 -10.785 -13.350 1.00 83.06 84 PHE A CA 1
ATOM 654 C C . PHE A 1 84 ? 15.264 -9.580 -14.250 1.00 83.06 84 PHE A C 1
ATOM 656 O O . PHE A 1 84 ? 14.329 -9.644 -15.050 1.00 83.06 84 PHE A O 1
ATOM 663 N N . ILE A 1 85 ? 16.044 -8.501 -14.130 1.00 82.50 85 ILE A N 1
ATOM 664 C CA . ILE A 1 85 ? 15.888 -7.269 -14.911 1.00 82.50 85 ILE A CA 1
ATOM 665 C C . ILE A 1 85 ? 16.923 -7.263 -16.031 1.00 82.50 85 ILE A C 1
ATOM 667 O O . ILE A 1 85 ? 18.113 -7.419 -15.773 1.00 82.50 85 ILE A O 1
ATOM 671 N N . ASP A 1 86 ? 16.478 -6.995 -17.256 1.00 87.56 86 ASP A N 1
ATOM 672 C CA . ASP A 1 86 ? 17.376 -6.806 -18.396 1.00 87.56 86 ASP A CA 1
ATOM 673 C C . ASP A 1 86 ? 17.418 -5.338 -18.806 1.00 87.56 86 ASP A C 1
ATOM 675 O O . ASP A 1 86 ? 16.422 -4.617 -18.713 1.00 87.56 86 ASP A O 1
ATOM 679 N N . ALA A 1 87 ? 18.515 -4.936 -19.432 1.00 86.69 87 ALA A N 1
ATOM 680 C CA . ALA A 1 87 ? 18.699 -3.660 -20.102 1.00 86.69 87 ALA A CA 1
ATOM 681 C C . ALA A 1 87 ? 17.596 -3.367 -21.135 1.00 86.69 87 ALA A C 1
ATOM 683 O O . ALA A 1 87 ? 17.342 -2.209 -21.465 1.00 86.69 87 ALA A O 1
ATOM 684 N N . ALA A 1 88 ? 16.961 -4.401 -21.707 1.00 90.31 88 ALA A N 1
ATOM 685 C CA . ALA A 1 88 ? 15.835 -4.273 -22.642 1.00 90.31 88 ALA A CA 1
ATOM 686 C C . ALA A 1 88 ? 14.506 -3.876 -21.970 1.00 90.31 88 ALA A C 1
ATOM 688 O O . ALA A 1 88 ? 13.598 -3.403 -22.653 1.00 90.31 88 ALA A O 1
ATOM 689 N N . MET A 1 89 ? 14.397 -4.020 -20.645 1.00 91.56 89 MET A N 1
ATOM 690 C CA . MET A 1 89 ? 13.271 -3.540 -19.834 1.00 91.56 89 MET A CA 1
ATOM 691 C C . MET A 1 89 ? 13.433 -2.054 -19.468 1.00 91.56 89 MET A C 1
ATOM 693 O O .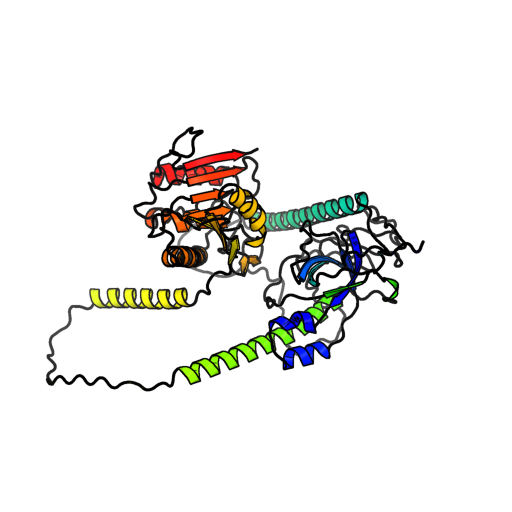 MET A 1 89 ? 13.156 -1.615 -18.351 1.00 91.56 89 MET A O 1
ATOM 697 N N . SER A 1 90 ? 13.955 -1.276 -20.409 1.00 92.12 90 SER A N 1
ATOM 698 C CA . SER A 1 90 ? 14.062 0.173 -20.334 1.00 92.12 90 SER A CA 1
ATOM 699 C C . SER A 1 90 ? 13.589 0.762 -21.655 1.00 92.12 90 SER A C 1
ATOM 701 O O . SER A 1 90 ? 13.531 0.078 -22.679 1.00 92.12 90 SER A O 1
ATOM 703 N N . VAL A 1 91 ? 13.176 2.023 -21.636 1.00 94.75 91 VAL A N 1
ATOM 704 C CA . VAL A 1 91 ? 12.573 2.677 -22.795 1.00 94.75 91 VAL A CA 1
ATOM 705 C C . VAL A 1 91 ? 13.396 3.914 -23.139 1.00 94.75 91 VAL A C 1
ATOM 707 O O . VAL A 1 91 ? 13.517 4.792 -22.282 1.00 94.75 91 VAL A O 1
ATOM 710 N N . PRO A 1 92 ? 13.949 4.015 -24.361 1.00 95.31 92 PRO A N 1
ATOM 711 C CA . PRO A 1 92 ? 14.686 5.204 -24.769 1.00 95.31 92 PRO A CA 1
ATOM 712 C C . PRO A 1 92 ? 13.768 6.432 -24.840 1.00 95.31 92 PRO A C 1
ATOM 714 O O . PRO A 1 92 ? 12.567 6.319 -25.097 1.00 95.31 92 PRO A O 1
ATOM 717 N N . ILE A 1 93 ? 14.336 7.617 -24.642 1.00 94.88 93 ILE A N 1
ATOM 718 C CA . ILE A 1 93 ? 13.675 8.919 -24.789 1.00 94.88 93 ILE A CA 1
ATOM 719 C C . ILE A 1 93 ? 14.304 9.628 -25.990 1.00 94.88 93 ILE A C 1
ATOM 721 O O . ILE A 1 93 ? 15.520 9.597 -26.169 1.00 94.88 93 ILE A O 1
ATOM 725 N N . HIS A 1 94 ? 13.492 10.250 -26.842 1.00 91.62 94 HIS A N 1
ATOM 726 C CA . HIS A 1 94 ? 14.009 11.043 -27.953 1.00 91.62 94 HIS A CA 1
ATOM 727 C C . HIS A 1 94 ? 14.558 12.395 -27.443 1.00 91.62 94 HIS A C 1
ATOM 729 O O . HIS A 1 94 ? 13.867 13.041 -26.654 1.00 91.62 94 HIS A O 1
ATOM 735 N N . PRO A 1 95 ? 15.727 12.878 -27.915 1.00 92.06 95 PRO A N 1
ATOM 736 C CA . PRO A 1 95 ? 16.587 12.301 -28.959 1.00 92.06 95 PRO A CA 1
ATOM 737 C C . PRO A 1 95 ? 17.424 11.104 -28.482 1.00 92.06 95 PRO A C 1
ATOM 739 O O . PRO A 1 95 ? 18.054 11.156 -27.434 1.00 92.06 95 PRO A O 1
ATOM 742 N N . THR A 1 96 ? 17.467 10.024 -29.271 1.00 86.25 96 THR A N 1
ATOM 743 C CA . THR A 1 96 ? 18.254 8.824 -28.927 1.00 86.25 96 THR A CA 1
ATOM 744 C C . THR A 1 96 ? 19.676 8.893 -29.492 1.00 86.25 96 THR A C 1
ATOM 746 O O . THR A 1 96 ? 19.895 9.447 -30.567 1.00 86.25 96 THR A O 1
ATOM 749 N N . LEU A 1 97 ? 20.636 8.301 -28.776 1.00 82.31 97 LEU A N 1
ATOM 750 C CA . LEU A 1 97 ? 21.973 7.957 -29.286 1.00 82.31 97 LEU A CA 1
ATOM 751 C C . LEU A 1 97 ? 22.097 6.456 -29.605 1.00 82.31 97 LEU A C 1
ATOM 753 O O . LEU A 1 97 ? 23.056 6.037 -30.246 1.00 82.31 97 LEU A O 1
ATOM 757 N N . ASP A 1 98 ? 21.123 5.657 -29.163 1.00 69.19 98 ASP A N 1
ATOM 758 C CA . ASP A 1 98 ? 21.027 4.217 -29.381 1.00 69.19 98 ASP A CA 1
ATOM 759 C C . ASP A 1 98 ? 19.829 3.940 -30.306 1.00 69.19 98 ASP A C 1
ATOM 761 O O . ASP A 1 98 ? 18.676 3.872 -29.869 1.00 69.19 98 ASP A O 1
ATOM 765 N N . GLU A 1 99 ? 20.090 3.822 -31.611 1.00 65.44 99 GLU A N 1
ATOM 766 C CA . GLU A 1 99 ? 19.082 3.434 -32.614 1.00 65.44 99 GLU A CA 1
ATOM 767 C C . GLU A 1 99 ? 18.789 1.920 -32.600 1.00 65.44 99 GLU A C 1
ATOM 769 O O . GLU A 1 99 ? 17.956 1.435 -33.365 1.00 65.44 99 GLU A O 1
ATOM 774 N N . THR A 1 100 ? 19.468 1.156 -31.738 1.00 65.88 100 THR A N 1
ATOM 775 C CA . THR A 1 100 ? 19.492 -0.313 -31.757 1.00 65.88 100 THR A CA 1
ATOM 776 C C . THR A 1 100 ? 18.768 -0.966 -30.584 1.00 65.88 100 THR A C 1
ATOM 778 O O . THR A 1 100 ? 18.877 -2.182 -30.404 1.00 65.88 100 THR A O 1
ATOM 781 N N . HIS A 1 101 ? 18.002 -0.201 -29.794 1.00 82.88 101 HIS A N 1
ATOM 782 C CA . HIS A 1 101 ? 17.236 -0.774 -28.691 1.00 82.88 101 HIS A CA 1
ATOM 783 C C . HIS A 1 101 ? 16.316 -1.903 -29.207 1.00 82.88 101 HIS A C 1
ATOM 785 O O . HIS A 1 101 ? 15.451 -1.657 -30.050 1.00 82.88 101 HIS A O 1
ATOM 791 N N . PRO A 1 102 ? 16.474 -3.148 -28.719 1.00 77.69 102 PRO A N 1
ATOM 792 C CA . PRO A 1 102 ? 15.989 -4.333 -29.428 1.00 77.69 102 PRO A CA 1
ATOM 793 C C . PRO A 1 102 ? 14.464 -4.470 -29.430 1.00 77.69 102 PRO A C 1
ATOM 795 O O . PRO A 1 102 ? 13.907 -5.136 -30.298 1.00 77.69 102 PRO A O 1
ATOM 798 N N . GLU A 1 103 ? 13.784 -3.859 -28.455 1.00 85.25 103 GLU A N 1
ATOM 799 C CA . GLU A 1 103 ? 12.366 -4.131 -28.183 1.00 85.25 103 GLU A CA 1
ATOM 800 C C . GLU A 1 103 ? 11.481 -2.888 -28.042 1.00 85.25 103 GLU A C 1
ATOM 802 O O . GLU A 1 103 ? 10.256 -3.009 -27.957 1.00 85.25 103 GLU A O 1
ATOM 807 N N . ARG A 1 104 ? 12.067 -1.688 -27.966 1.00 90.44 104 ARG A N 1
ATOM 808 C CA . ARG A 1 104 ? 11.339 -0.474 -27.558 1.00 90.44 104 ARG A CA 1
ATOM 809 C C . ARG A 1 104 ? 11.671 0.690 -28.474 1.00 90.44 104 ARG A C 1
ATOM 811 O O . ARG A 1 104 ? 12.830 1.050 -28.631 1.00 90.44 104 ARG A O 1
ATOM 818 N N . GLU A 1 105 ? 10.627 1.294 -29.026 1.00 91.50 105 GLU A N 1
ATOM 819 C CA . GLU A 1 105 ? 10.724 2.562 -29.743 1.00 91.50 105 GLU A CA 1
ATOM 820 C C . GLU A 1 105 ? 10.902 3.735 -28.761 1.00 91.50 105 GLU A C 1
ATOM 822 O O . GLU A 1 105 ? 10.214 3.749 -27.730 1.00 91.50 105 GLU A O 1
ATOM 827 N N . PRO A 1 106 ? 11.735 4.743 -29.091 1.00 93.56 106 P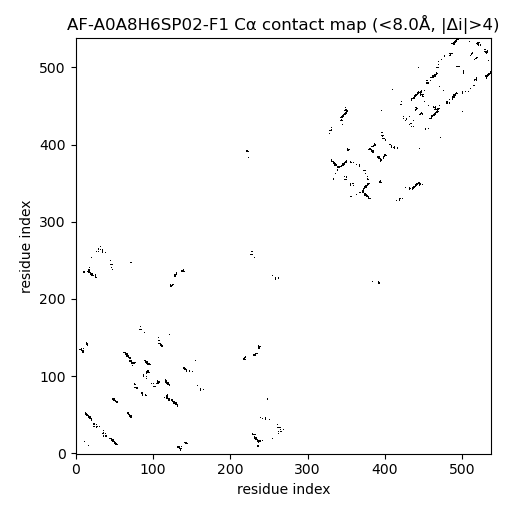RO A N 1
ATOM 828 C CA . PRO A 1 106 ? 11.924 5.919 -28.248 1.00 93.56 106 PRO A CA 1
ATOM 829 C C . PRO A 1 106 ? 10.630 6.691 -27.976 1.00 93.56 106 PRO A C 1
ATOM 831 O O . PRO A 1 106 ? 9.809 6.892 -28.877 1.00 93.56 106 PRO A O 1
ATOM 834 N N . LEU A 1 107 ? 10.444 7.141 -26.732 1.00 94.50 107 LEU A N 1
ATOM 835 C CA . LEU A 1 107 ? 9.359 8.031 -26.322 1.00 94.50 107 LEU A CA 1
ATOM 836 C C . LEU A 1 107 ? 9.577 9.432 -26.894 1.00 94.50 107 LEU A C 1
ATOM 838 O O . LEU A 1 107 ? 10.630 10.031 -26.703 1.00 94.50 107 LEU A O 1
ATOM 842 N N . GLU A 1 108 ? 8.558 9.957 -27.569 1.00 94.31 108 GLU A N 1
ATOM 843 C CA . GLU A 1 108 ? 8.584 11.316 -28.110 1.00 94.31 108 GLU A CA 1
ATOM 844 C C . GLU A 1 108 ? 8.081 12.318 -27.072 1.00 94.31 108 GLU A C 1
ATOM 846 O O . GLU A 1 108 ? 7.032 12.113 -26.450 1.00 94.31 108 GLU A O 1
ATOM 851 N N . THR A 1 109 ? 8.804 13.421 -26.921 1.00 94.19 109 THR A N 1
ATOM 852 C CA . THR A 1 109 ? 8.445 14.509 -26.016 1.00 94.19 109 THR A CA 1
ATOM 853 C C . THR A 1 109 ? 7.734 15.641 -26.754 1.00 94.19 109 THR A C 1
ATOM 855 O O . THR A 1 109 ? 7.973 15.910 -27.932 1.00 94.19 109 THR A O 1
ATOM 858 N N . LEU A 1 110 ? 6.842 16.328 -26.049 1.00 92.56 110 LEU A N 1
ATOM 859 C CA . LEU A 1 110 ? 6.367 17.655 -26.407 1.00 92.56 110 LEU A CA 1
ATOM 860 C C . LEU A 1 110 ? 7.293 18.664 -25.729 1.00 92.56 110 LEU A C 1
ATOM 862 O O . LEU A 1 110 ? 7.403 18.666 -24.505 1.00 92.56 110 LEU A O 1
ATOM 866 N N . GLY A 1 111 ? 7.944 19.509 -26.525 1.00 89.00 111 GLY A N 1
ATOM 867 C CA . GLY A 1 111 ? 8.999 20.403 -26.049 1.00 89.00 111 GLY A CA 1
ATOM 868 C C . GLY A 1 111 ? 10.400 19.821 -26.244 1.00 89.00 111 GLY A C 1
ATOM 869 O O . GLY A 1 111 ? 10.568 18.662 -26.627 1.00 89.00 111 GLY A O 1
ATOM 870 N N . GLU A 1 112 ? 11.408 20.664 -26.038 1.00 85.56 112 GLU A N 1
ATOM 871 C CA . GLU A 1 112 ? 12.812 20.305 -26.236 1.00 85.56 112 GLU A CA 1
ATOM 872 C C . GLU A 1 112 ? 13.322 19.530 -25.017 1.00 85.56 112 GLU A C 1
ATOM 874 O O . GLU A 1 112 ? 13.387 20.068 -23.911 1.00 85.56 112 GLU A O 1
ATOM 879 N N . PHE A 1 113 ? 13.651 18.251 -25.215 1.00 90.00 113 PHE A N 1
ATOM 880 C CA . PHE A 1 113 ? 14.338 17.441 -24.215 1.00 90.00 113 PHE A CA 1
ATOM 881 C C . PHE A 1 113 ? 15.855 17.593 -24.418 1.00 90.00 113 PHE A C 1
ATOM 883 O O . PHE A 1 113 ? 16.355 17.196 -25.473 1.00 90.00 113 PHE A O 1
ATOM 890 N N . PRO A 1 114 ? 16.589 18.204 -23.471 1.00 86.44 114 PRO A N 1
ATOM 891 C CA . PRO A 1 114 ? 17.929 18.711 -23.762 1.00 86.44 114 PRO A CA 1
ATOM 892 C C . PRO A 1 114 ? 19.033 17.643 -23.724 1.00 86.44 114 PRO A C 1
ATOM 894 O O . PRO A 1 114 ? 20.133 17.907 -24.208 1.00 86.44 114 PRO A O 1
ATOM 897 N N . TRP A 1 115 ? 18.759 16.440 -23.206 1.00 90.62 115 TRP A N 1
ATOM 898 C CA . TRP A 1 115 ? 19.756 15.372 -23.076 1.00 90.62 115 TRP A CA 1
ATOM 899 C C . TRP A 1 115 ? 19.493 14.221 -24.058 1.00 90.62 115 TRP A C 1
ATOM 901 O O . TRP A 1 115 ? 18.435 13.594 -23.995 1.00 90.62 115 TRP A O 1
ATOM 911 N N . PRO A 1 116 ? 20.427 13.918 -24.976 1.00 91.50 116 PRO A N 1
ATOM 912 C CA . PRO A 1 116 ? 20.284 12.786 -25.876 1.00 91.50 116 PRO A CA 1
ATOM 913 C C . PRO A 1 116 ? 20.708 11.465 -25.218 1.00 91.50 116 PRO A C 1
ATOM 915 O O . PRO A 1 116 ? 21.588 11.440 -24.363 1.00 91.50 116 PRO A O 1
ATOM 918 N N . GLY A 1 117 ? 20.129 10.350 -25.668 1.00 91.38 117 GLY A N 1
ATOM 919 C CA . GLY A 1 117 ? 20.528 9.002 -25.239 1.00 91.38 117 GLY A CA 1
ATOM 920 C C . GLY A 1 117 ? 19.994 8.579 -23.871 1.00 91.38 117 GLY A C 1
ATOM 921 O O . GLY A 1 117 ? 20.499 7.618 -23.297 1.00 91.38 117 GLY A O 1
ATOM 922 N N . CYS A 1 118 ? 18.976 9.269 -23.358 1.00 93.88 118 CYS A N 1
ATOM 923 C CA . CYS A 1 118 ? 18.396 8.958 -22.060 1.00 93.88 118 CYS A CA 1
ATOM 924 C C . CYS A 1 118 ? 17.362 7.828 -22.107 1.00 93.88 118 CYS A C 1
ATOM 926 O O . CYS A 1 118 ? 16.722 7.580 -23.132 1.00 93.88 118 CYS A O 1
ATOM 928 N N . PHE A 1 119 ? 17.155 7.180 -20.962 1.00 94.00 119 PHE A N 1
ATOM 929 C CA . PHE A 1 119 ? 16.232 6.059 -20.801 1.00 94.00 119 PHE A CA 1
ATOM 930 C C . PHE A 1 119 ? 15.336 6.237 -19.574 1.00 94.00 119 PHE A C 1
ATOM 932 O O . PHE A 1 119 ? 15.725 6.851 -18.584 1.00 94.00 119 PHE A O 1
ATOM 939 N N . LEU A 1 120 ? 14.141 5.650 -19.620 1.00 94.06 120 LEU A N 1
ATOM 940 C CA . LEU A 1 120 ? 13.306 5.406 -18.445 1.00 94.06 120 LEU A CA 1
ATOM 941 C C . LEU A 1 120 ? 13.294 3.912 -18.122 1.00 94.06 120 LEU A C 1
ATOM 943 O O . LEU A 1 120 ? 13.177 3.082 -19.023 1.00 94.06 120 LEU A O 1
ATOM 947 N N . SER A 1 121 ? 13.344 3.573 -16.836 1.00 88.88 121 SER A N 1
ATOM 948 C CA . SER A 1 121 ? 13.165 2.203 -16.346 1.00 88.88 121 SER A CA 1
ATOM 949 C C . SER A 1 121 ? 12.013 2.143 -15.338 1.00 88.88 121 SER A C 1
ATOM 951 O O . SER A 1 121 ? 11.934 2.988 -14.442 1.00 88.88 121 SER A O 1
ATOM 953 N N . PRO A 1 122 ? 11.111 1.149 -15.429 1.00 84.38 122 PRO A N 1
ATOM 954 C CA . PRO A 1 122 ? 10.055 0.969 -14.435 1.00 84.38 122 PRO A CA 1
ATOM 955 C C . PRO A 1 122 ? 10.602 0.539 -13.064 1.00 84.38 122 PRO A C 1
ATOM 957 O O . PRO A 1 122 ? 9.874 0.586 -12.070 1.00 84.38 122 PRO A O 1
ATOM 960 N N . PHE A 1 123 ? 11.873 0.135 -13.001 1.00 82.62 123 PHE A N 1
ATOM 961 C CA . PHE A 1 123 ? 12.541 -0.348 -11.793 1.00 82.62 123 PHE A CA 1
ATOM 962 C C . PHE A 1 123 ? 13.425 0.699 -11.115 1.00 82.62 123 PHE A C 1
ATOM 964 O O . PHE A 1 123 ? 13.948 0.424 -10.043 1.00 82.62 123 PHE A O 1
ATOM 971 N N . ILE A 1 124 ? 13.594 1.881 -11.719 1.00 80.81 124 ILE A N 1
ATOM 972 C CA . ILE A 1 124 ? 14.390 2.972 -11.145 1.00 80.81 124 ILE A CA 1
ATOM 973 C C . ILE A 1 124 ? 13.473 4.176 -10.943 1.00 80.81 124 ILE A C 1
ATOM 975 O O . ILE A 1 124 ? 13.225 4.979 -11.844 1.00 80.81 124 ILE A O 1
ATOM 979 N N . GLY A 1 125 ? 12.913 4.259 -9.743 1.00 84.69 125 GLY A N 1
ATOM 980 C CA . GLY A 1 125 ? 11.953 5.280 -9.357 1.00 84.69 125 GLY A CA 1
ATOM 981 C C . GLY A 1 125 ? 11.827 5.384 -7.846 1.00 84.69 125 GLY A C 1
ATOM 982 O O . GLY A 1 125 ? 12.406 4.590 -7.108 1.00 84.69 125 GLY A O 1
ATOM 983 N N . ALA A 1 126 ? 11.062 6.367 -7.392 1.00 80.69 126 ALA A N 1
ATOM 984 C CA . ALA A 1 126 ? 10.802 6.595 -5.979 1.00 80.69 126 ALA A CA 1
ATOM 985 C C . ALA A 1 126 ? 9.356 7.048 -5.763 1.00 80.69 126 ALA A C 1
ATOM 987 O O . ALA A 1 126 ? 8.757 7.702 -6.620 1.00 80.69 126 ALA A O 1
ATOM 988 N N . THR A 1 127 ? 8.814 6.723 -4.592 1.00 82.50 127 THR A N 1
ATOM 989 C CA . THR A 1 127 ? 7.595 7.354 -4.083 1.00 82.50 127 THR A CA 1
ATOM 990 C C . THR A 1 127 ? 8.011 8.492 -3.166 1.00 82.50 127 THR A C 1
ATOM 992 O O . THR A 1 127 ? 8.724 8.275 -2.187 1.00 82.50 127 THR A O 1
ATOM 995 N N . VAL A 1 128 ? 7.592 9.707 -3.495 1.00 84.94 128 VAL A N 1
ATOM 996 C CA . VAL A 1 128 ? 8.006 10.934 -2.811 1.00 84.94 128 VAL A CA 1
ATOM 997 C C . VAL A 1 128 ? 6.795 11.761 -2.421 1.00 84.94 128 VAL A C 1
ATOM 999 O O . VAL A 1 128 ? 5.738 11.685 -3.045 1.00 84.94 128 VAL A O 1
ATOM 1002 N N . ARG A 1 129 ? 6.945 12.586 -1.391 1.00 87.19 129 ARG A N 1
ATOM 1003 C CA . ARG A 1 129 ? 5.926 13.542 -0.969 1.00 87.19 129 ARG A CA 1
ATOM 1004 C C . ARG A 1 129 ? 6.303 14.939 -1.447 1.00 87.19 129 ARG A C 1
ATOM 1006 O O . ARG A 1 129 ? 7.449 15.342 -1.315 1.00 87.19 129 ARG A O 1
ATOM 1013 N N . THR A 1 130 ? 5.354 15.736 -1.915 1.00 87.06 130 THR A N 1
ATOM 1014 C CA . THR A 1 130 ? 5.596 17.153 -2.226 1.00 87.06 130 THR A CA 1
ATOM 1015 C C . THR A 1 130 ? 4.477 18.043 -1.707 1.00 87.06 130 THR A C 1
ATOM 1017 O O . THR A 1 130 ? 3.353 17.580 -1.493 1.00 87.06 130 THR A O 1
ATOM 1020 N N . ARG A 1 131 ? 4.784 19.315 -1.433 1.00 84.38 131 ARG A N 1
ATOM 1021 C CA . ARG A 1 131 ? 3.779 20.293 -0.994 1.00 84.38 131 ARG A CA 1
ATOM 1022 C C . ARG A 1 131 ? 2.864 20.627 -2.159 1.00 84.38 131 ARG A C 1
ATOM 1024 O O . ARG A 1 131 ? 3.331 20.869 -3.268 1.00 84.38 131 ARG A O 1
ATOM 1031 N N . ILE A 1 132 ? 1.561 20.691 -1.902 1.00 78.88 132 ILE A N 1
ATOM 1032 C CA . ILE A 1 132 ? 0.617 21.097 -2.943 1.00 78.88 132 ILE A CA 1
ATOM 1033 C C . ILE A 1 132 ? 0.804 22.588 -3.205 1.00 78.88 132 ILE A C 1
ATOM 1035 O O . ILE A 1 132 ? 0.466 23.433 -2.377 1.00 78.88 132 ILE A O 1
ATOM 1039 N N . MET A 1 133 ? 1.364 22.905 -4.368 1.00 75.75 133 MET A N 1
ATOM 1040 C CA . MET A 1 133 ? 1.644 24.271 -4.783 1.00 75.75 133 MET A CA 1
ATOM 1041 C C . MET A 1 133 ? 1.117 24.538 -6.187 1.00 75.75 133 MET A C 1
ATOM 1043 O O . MET A 1 133 ? 1.226 23.706 -7.088 1.00 75.75 133 MET A O 1
ATOM 1047 N N . LEU A 1 134 ? 0.566 25.740 -6.355 1.00 79.44 134 LEU A N 1
ATOM 1048 C CA . LEU A 1 134 ? 0.273 26.316 -7.656 1.00 79.44 134 LEU A CA 1
ATOM 1049 C C . LEU A 1 134 ? 1.401 27.275 -8.031 1.00 79.44 134 LEU A C 1
ATOM 1051 O O . LEU A 1 134 ? 1.694 28.207 -7.282 1.00 79.44 134 LEU A O 1
ATOM 1055 N N . SER A 1 135 ? 2.010 27.064 -9.190 1.00 78.69 135 SER A N 1
ATOM 1056 C CA . SER A 1 135 ? 3.082 27.909 -9.710 1.00 78.69 135 SER A CA 1
ATOM 1057 C C . SER A 1 135 ? 2.783 28.361 -11.135 1.00 78.69 135 SER A C 1
ATOM 1059 O O . SER A 1 135 ? 1.983 27.756 -11.849 1.00 78.69 135 SER A O 1
ATOM 1061 N N . VAL A 1 136 ? 3.445 29.439 -11.550 1.00 80.81 136 VAL A N 1
ATOM 1062 C CA . VAL A 1 136 ? 3.510 29.890 -12.952 1.00 80.81 136 VAL A CA 1
ATOM 1063 C C . VAL A 1 136 ? 4.670 29.241 -13.715 1.00 80.81 136 VAL A C 1
ATOM 1065 O O . VAL A 1 136 ? 4.969 29.653 -14.833 1.00 80.81 136 VAL A O 1
ATOM 1068 N N . ASP A 1 137 ? 5.322 28.255 -13.099 1.00 78.12 137 ASP A N 1
ATOM 1069 C CA . ASP A 1 137 ? 6.428 27.483 -13.654 1.00 78.12 137 ASP A CA 1
ATOM 1070 C C . ASP A 1 137 ? 6.010 26.773 -14.961 1.00 78.12 137 ASP A C 1
ATOM 1072 O O . ASP A 1 137 ? 5.130 25.902 -14.938 1.00 78.12 137 ASP A O 1
ATOM 1076 N N . PRO A 1 138 ? 6.542 27.195 -16.124 1.00 83.25 138 PRO A N 1
ATOM 1077 C CA . PRO A 1 138 ? 6.100 26.693 -17.414 1.00 83.25 138 PRO A CA 1
ATOM 1078 C C . PRO A 1 138 ? 6.631 25.279 -17.661 1.00 83.25 138 PRO A C 1
ATOM 1080 O O . PRO A 1 138 ? 7.824 25.026 -17.562 1.00 83.25 138 PRO A O 1
ATOM 1083 N N . ILE A 1 139 ? 5.750 24.367 -18.079 1.00 86.44 139 ILE A N 1
ATOM 1084 C CA . ILE A 1 139 ? 6.157 23.026 -18.515 1.00 86.44 139 ILE A CA 1
ATOM 1085 C C . ILE A 1 139 ? 7.020 23.159 -19.772 1.00 86.44 139 ILE A C 1
ATOM 1087 O O . ILE A 1 139 ? 6.531 23.598 -20.816 1.00 86.44 139 ILE A O 1
ATOM 1091 N N . VAL A 1 140 ? 8.294 22.784 -19.659 1.00 87.94 140 VAL A N 1
ATOM 1092 C CA . VAL A 1 140 ? 9.263 22.826 -20.765 1.00 87.94 140 VAL A CA 1
ATOM 1093 C C . VAL A 1 140 ? 9.216 21.546 -21.595 1.00 87.94 140 VAL A C 1
ATOM 1095 O O . VAL A 1 140 ? 9.342 21.612 -22.817 1.00 87.94 140 VAL A O 1
ATOM 1098 N N . CYS A 1 141 ? 9.022 20.395 -20.945 1.00 92.69 141 CYS A N 1
ATOM 1099 C CA . CYS A 1 141 ? 9.048 19.093 -21.596 1.00 92.69 141 CYS A CA 1
ATOM 1100 C C . CYS A 1 141 ? 8.060 18.110 -20.950 1.00 92.69 141 CYS A C 1
ATOM 1102 O O . CYS A 1 141 ? 8.046 17.927 -19.731 1.00 92.69 141 CYS A O 1
ATOM 1104 N N . GLU A 1 142 ? 7.233 17.461 -21.766 1.00 94.44 142 GLU A N 1
ATOM 1105 C CA . GLU A 1 142 ? 6.231 16.490 -21.315 1.00 94.44 142 GLU A CA 1
ATOM 1106 C C . GLU A 1 142 ? 6.026 15.355 -22.323 1.00 94.44 142 GLU A C 1
ATOM 1108 O O . GLU A 1 142 ? 6.409 15.448 -23.486 1.00 94.44 142 GLU A O 1
ATOM 1113 N N . LEU A 1 143 ? 5.379 14.271 -21.902 1.00 94.38 143 LEU A N 1
ATOM 1114 C CA . LEU A 1 143 ? 4.901 13.231 -22.807 1.00 94.38 143 LEU A CA 1
ATOM 1115 C C . LEU A 1 143 ? 3.439 13.488 -23.180 1.00 94.38 143 LEU A C 1
ATOM 1117 O O . LEU A 1 143 ? 2.563 13.597 -22.318 1.00 94.38 143 LEU A O 1
ATOM 1121 N N . ALA A 1 144 ? 3.139 13.469 -24.480 1.00 90.94 144 ALA A N 1
ATOM 1122 C CA . ALA A 1 144 ? 1.759 13.471 -24.959 1.00 90.94 144 ALA A CA 1
ATOM 1123 C C . ALA A 1 144 ? 0.964 12.284 -24.376 1.00 90.94 144 ALA A C 1
ATOM 1125 O O . ALA A 1 144 ? 1.518 11.228 -24.068 1.00 90.94 144 ALA A O 1
ATOM 1126 N N . LEU A 1 145 ? -0.366 12.395 -24.288 1.00 87.75 145 LEU A N 1
ATOM 1127 C CA . LEU A 1 145 ? -1.216 11.330 -23.727 1.00 87.75 145 LEU A CA 1
ATOM 1128 C C . LEU A 1 145 ? -1.017 9.953 -24.390 1.00 87.75 145 LEU A C 1
ATOM 1130 O O . LEU A 1 145 ? -1.120 8.930 -23.712 1.00 87.75 145 LEU A O 1
ATOM 1134 N N . SER A 1 146 ? -0.735 9.904 -25.696 1.00 91.88 146 SER A N 1
ATOM 1135 C CA . SER A 1 146 ? -0.406 8.662 -26.414 1.00 91.88 146 SER A CA 1
ATOM 1136 C C . SER A 1 146 ? 0.896 8.039 -25.903 1.00 91.88 146 SER A C 1
ATOM 1138 O O . SER A 1 146 ? 0.934 6.846 -25.603 1.00 91.88 146 SER A O 1
ATOM 1140 N N . GLN A 1 147 ? 1.928 8.863 -25.732 1.00 94.12 147 GLN A N 1
ATOM 1141 C CA . GLN A 1 147 ? 3.248 8.478 -25.239 1.00 94.12 147 GLN A CA 1
ATOM 1142 C C . GLN A 1 147 ? 3.190 8.041 -23.771 1.00 94.12 147 GLN A C 1
ATOM 1144 O O . GLN A 1 147 ? 3.725 6.995 -23.415 1.00 94.12 147 GLN A O 1
ATOM 1149 N N . ARG A 1 148 ? 2.412 8.739 -22.936 1.00 91.81 148 ARG A N 1
ATOM 1150 C CA . ARG A 1 148 ? 2.147 8.352 -21.537 1.00 91.81 148 ARG A CA 1
ATOM 1151 C C . ARG A 1 148 ? 1.465 6.991 -21.420 1.00 91.81 148 ARG A C 1
ATOM 1153 O O . ARG A 1 148 ? 1.828 6.183 -20.569 1.00 91.81 148 ARG A O 1
ATOM 1160 N N . LYS A 1 149 ? 0.470 6.715 -22.270 1.00 88.88 149 LYS A N 1
ATOM 1161 C CA . LYS A 1 149 ? -0.185 5.395 -22.323 1.00 88.88 149 LYS A CA 1
ATOM 1162 C C . LYS A 1 149 ? 0.788 4.306 -22.774 1.00 88.88 149 LYS A C 1
ATOM 1164 O O . LYS A 1 149 ? 0.724 3.197 -22.250 1.00 88.88 149 LYS A O 1
ATOM 1169 N N . ARG A 1 150 ? 1.679 4.624 -23.719 1.00 94.12 150 ARG A N 1
ATOM 1170 C CA . ARG A 1 150 ? 2.726 3.710 -24.191 1.00 94.12 150 ARG A CA 1
ATOM 1171 C C . ARG A 1 150 ? 3.718 3.381 -23.075 1.00 94.12 150 ARG A C 1
ATOM 1173 O O . ARG A 1 150 ? 3.941 2.201 -22.830 1.00 94.12 150 ARG A O 1
ATOM 1180 N N . TRP A 1 151 ? 4.196 4.387 -22.341 1.00 92.81 151 TRP A N 1
ATOM 1181 C CA . TRP A 1 151 ? 5.018 4.201 -21.142 1.00 92.81 151 TRP A CA 1
ATOM 1182 C C . TRP A 1 151 ? 4.343 3.283 -20.114 1.00 92.81 151 TRP A C 1
ATOM 1184 O O . TRP A 1 151 ? 4.899 2.246 -19.771 1.00 92.81 151 TRP A O 1
ATOM 1194 N N . LYS A 1 152 ? 3.101 3.586 -19.702 1.00 87.62 152 LYS A N 1
ATOM 1195 C CA . LYS A 1 152 ? 2.359 2.758 -18.726 1.00 87.62 152 LYS A CA 1
ATOM 1196 C C . LYS A 1 152 ? 2.179 1.306 -19.182 1.00 87.62 152 LYS A C 1
ATOM 1198 O O . LYS A 1 152 ? 2.118 0.397 -18.357 1.00 87.62 152 LYS A O 1
ATOM 1203 N N . ARG A 1 153 ? 2.056 1.074 -20.493 1.00 90.56 153 ARG A N 1
ATOM 1204 C CA . ARG A 1 153 ? 1.988 -0.280 -21.051 1.00 90.56 153 ARG A CA 1
ATOM 1205 C C . ARG A 1 153 ? 3.327 -1.004 -20.902 1.00 90.56 153 ARG A C 1
ATOM 1207 O O . ARG A 1 153 ? 3.313 -2.130 -20.421 1.00 90.56 153 ARG A O 1
ATOM 1214 N N . TYR A 1 154 ? 4.440 -0.370 -21.274 1.00 92.56 154 TYR A N 1
ATOM 1215 C CA . TYR A 1 154 ? 5.774 -0.964 -21.128 1.00 92.56 154 TYR A CA 1
ATOM 1216 C C . TYR A 1 154 ? 6.125 -1.232 -19.668 1.00 92.56 154 TYR A C 1
ATOM 1218 O O . TYR A 1 154 ? 6.519 -2.346 -19.350 1.00 92.56 154 TYR A O 1
ATOM 1226 N N . GLU A 1 155 ? 5.841 -0.288 -18.769 1.00 86.94 155 GLU A N 1
ATOM 1227 C CA . GLU A 1 155 ? 5.996 -0.503 -17.329 1.00 86.94 155 GLU A CA 1
ATOM 1228 C C . GLU A 1 155 ? 5.257 -1.766 -16.868 1.00 86.94 155 GLU A C 1
ATOM 1230 O O . GLU A 1 155 ? 5.815 -2.600 -16.156 1.00 86.94 155 GLU A O 1
ATOM 1235 N N . LYS A 1 156 ? 3.999 -1.935 -17.293 1.00 83.44 156 LYS A N 1
ATOM 1236 C CA . LYS A 1 156 ? 3.226 -3.127 -16.949 1.00 83.44 156 LYS A CA 1
ATOM 1237 C C . LYS A 1 156 ? 3.862 -4.388 -17.536 1.00 83.44 156 LYS A C 1
ATOM 1239 O O . LYS A 1 156 ? 4.015 -5.358 -16.803 1.00 83.44 156 LYS A O 1
ATOM 1244 N N . GLU A 1 157 ? 4.200 -4.394 -18.823 1.00 88.06 157 GLU A N 1
ATOM 1245 C CA . GLU A 1 157 ? 4.826 -5.542 -19.498 1.00 88.06 157 GLU A CA 1
ATOM 1246 C C . GLU A 1 157 ? 6.123 -5.978 -18.808 1.00 88.06 157 GLU A C 1
ATOM 1248 O O . GLU A 1 157 ? 6.300 -7.165 -18.545 1.00 88.06 157 GLU A O 1
ATOM 1253 N N . ASP A 1 158 ? 6.992 -5.029 -18.468 1.00 88.94 158 ASP A N 1
ATOM 1254 C CA . ASP A 1 158 ? 8.303 -5.310 -17.887 1.00 88.94 158 ASP A CA 1
ATOM 1255 C C . ASP A 1 158 ? 8.184 -5.819 -16.446 1.00 88.94 158 ASP A C 1
ATOM 1257 O O . ASP A 1 158 ? 8.848 -6.790 -16.087 1.00 88.94 158 ASP A O 1
ATOM 1261 N N . ARG A 1 159 ? 7.255 -5.275 -15.643 1.00 81.94 159 ARG A N 1
ATOM 1262 C CA . ARG A 1 159 ? 6.949 -5.834 -14.312 1.00 81.94 159 ARG A CA 1
ATOM 1263 C C . ARG A 1 159 ? 6.415 -7.268 -14.380 1.00 81.94 159 ARG A C 1
ATOM 1265 O O . ARG A 1 159 ? 6.760 -8.078 -13.527 1.00 81.94 159 ARG A O 1
ATOM 1272 N N . HIS A 1 160 ? 5.591 -7.601 -15.380 1.00 79.81 160 HIS A N 1
ATOM 1273 C CA . HIS A 1 160 ? 5.130 -8.987 -15.565 1.00 79.81 160 HIS A CA 1
ATOM 1274 C C . HIS A 1 160 ? 6.282 -9.890 -16.008 1.00 79.81 160 HIS A C 1
ATOM 1276 O O . HIS A 1 160 ? 6.424 -10.991 -15.494 1.00 79.81 160 HIS A O 1
ATOM 1282 N N . ARG A 1 161 ? 7.142 -9.406 -16.910 1.00 85.25 161 ARG A N 1
ATOM 1283 C CA . ARG A 1 161 ? 8.304 -10.154 -17.397 1.00 85.25 161 ARG A CA 1
ATOM 1284 C C . ARG A 1 161 ? 9.298 -10.476 -16.277 1.00 85.25 161 ARG A C 1
ATOM 1286 O O . ARG A 1 161 ? 9.816 -11.588 -16.248 1.00 85.25 161 ARG A O 1
ATOM 1293 N N . GLN A 1 162 ? 9.540 -9.537 -15.361 1.00 84.38 162 GLN A N 1
ATOM 1294 C CA . GLN A 1 162 ? 10.343 -9.779 -14.160 1.00 84.38 162 GLN A CA 1
ATOM 1295 C C . GLN A 1 162 ? 9.706 -10.876 -13.289 1.00 84.38 162 GLN A C 1
ATOM 1297 O O . GLN A 1 162 ? 10.354 -11.878 -12.992 1.00 84.38 162 GLN A O 1
ATOM 1302 N N . ALA A 1 163 ? 8.415 -10.738 -12.968 1.00 68.81 163 ALA A N 1
ATOM 1303 C CA . ALA A 1 163 ? 7.688 -11.696 -12.133 1.00 68.81 163 ALA A CA 1
ATOM 1304 C C . ALA A 1 163 ? 7.628 -13.110 -12.746 1.00 68.81 163 ALA A C 1
ATOM 1306 O O . ALA A 1 163 ? 7.776 -14.108 -12.041 1.00 68.81 163 ALA A O 1
ATOM 1307 N N . ASP A 1 164 ? 7.448 -13.224 -14.063 1.00 73.94 164 ASP A N 1
ATOM 1308 C CA . ASP A 1 164 ? 7.410 -14.518 -14.753 1.00 73.94 164 ASP A CA 1
ATOM 1309 C C . ASP A 1 164 ? 8.754 -15.258 -14.647 1.00 73.94 164 ASP A C 1
ATOM 1311 O O . ASP A 1 164 ? 8.779 -16.477 -14.446 1.00 73.94 164 ASP A O 1
ATOM 1315 N N . ARG A 1 165 ? 9.874 -14.527 -14.723 1.00 79.69 165 ARG A N 1
ATOM 1316 C CA . ARG A 1 165 ? 11.230 -15.083 -14.586 1.00 79.69 165 ARG A CA 1
ATOM 1317 C C . ARG A 1 165 ? 11.563 -15.480 -13.154 1.00 79.69 165 ARG A C 1
ATOM 1319 O O . ARG A 1 165 ? 12.150 -16.542 -12.946 1.00 79.69 165 ARG A O 1
ATOM 1326 N N . GLU A 1 166 ? 11.134 -14.682 -12.179 1.00 71.06 166 GLU A N 1
ATOM 1327 C CA . GLU A 1 166 ? 11.210 -15.038 -10.757 1.00 71.06 166 GLU A CA 1
ATOM 1328 C C . GLU A 1 166 ? 10.514 -16.383 -10.499 1.00 71.06 166 GLU A C 1
ATOM 1330 O O . GLU A 1 166 ? 11.081 -17.296 -9.889 1.00 71.06 166 GLU A O 1
ATOM 1335 N N . VAL A 1 167 ? 9.303 -16.548 -11.040 1.00 67.44 167 VAL A N 1
ATOM 1336 C CA . VAL A 1 167 ? 8.519 -17.785 -10.923 1.00 67.44 167 VAL A CA 1
ATOM 1337 C C . VAL A 1 167 ? 9.180 -18.955 -11.657 1.00 67.44 167 VAL A C 1
ATOM 1339 O O . VAL A 1 167 ? 9.127 -20.090 -11.174 1.00 67.44 167 VAL A O 1
ATOM 1342 N N . GLU A 1 168 ? 9.793 -18.722 -12.818 1.00 71.44 168 GLU A N 1
ATOM 1343 C CA . GLU A 1 168 ? 10.494 -19.758 -13.583 1.00 71.44 168 GLU A CA 1
ATOM 1344 C C . GLU A 1 168 ? 11.699 -20.319 -12.821 1.00 71.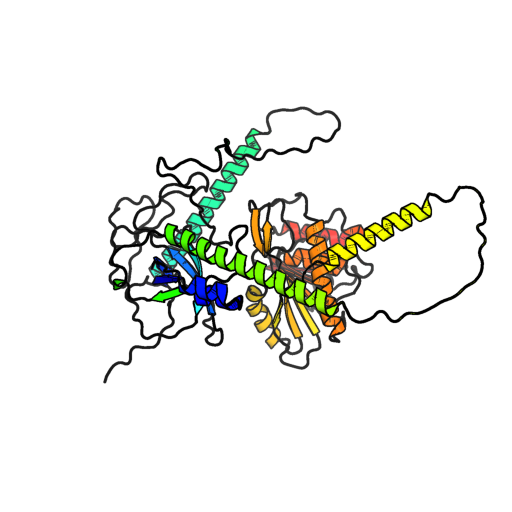44 168 GLU A C 1
ATOM 1346 O O . GLU A 1 168 ? 11.827 -21.542 -12.697 1.00 71.44 168 GLU A O 1
ATOM 1351 N N . VAL A 1 169 ? 12.535 -19.454 -12.243 1.00 67.31 169 VAL A N 1
ATOM 1352 C CA . VAL A 1 169 ? 13.683 -19.889 -11.435 1.00 67.31 169 VAL A CA 1
ATOM 1353 C C . VAL A 1 169 ? 13.228 -20.602 -10.168 1.00 67.31 169 VAL A C 1
ATOM 1355 O O . VAL A 1 169 ? 13.739 -21.685 -9.870 1.00 67.31 169 VAL A O 1
ATOM 1358 N N . ALA A 1 170 ? 12.203 -20.089 -9.481 1.00 61.06 170 ALA A N 1
ATOM 1359 C CA . ALA A 1 170 ? 11.620 -20.768 -8.325 1.00 61.06 170 ALA A CA 1
ATOM 1360 C C . ALA A 1 170 ? 11.107 -22.180 -8.678 1.00 61.06 170 ALA A C 1
ATOM 1362 O O . ALA A 1 170 ? 11.336 -23.139 -7.935 1.00 61.06 170 ALA A O 1
ATOM 1363 N N . ARG A 1 171 ? 10.466 -22.341 -9.845 1.00 59.12 171 ARG A N 1
ATOM 1364 C CA . ARG A 1 171 ? 9.974 -23.637 -10.339 1.00 59.12 171 ARG A CA 1
ATOM 1365 C C . ARG A 1 171 ? 11.112 -24.588 -10.723 1.00 59.12 171 ARG A C 1
ATOM 1367 O O . ARG A 1 171 ? 11.015 -25.782 -10.442 1.00 59.12 171 ARG A O 1
ATOM 1374 N N . SER A 1 172 ? 12.177 -24.078 -11.342 1.00 59.88 172 SER A N 1
ATOM 1375 C CA . SER A 1 172 ? 13.360 -24.863 -11.724 1.00 59.88 172 SER A CA 1
ATOM 1376 C C . SER A 1 172 ? 14.063 -25.444 -10.495 1.00 59.88 172 SER A C 1
ATOM 1378 O O . SER A 1 172 ? 14.273 -26.659 -10.422 1.00 59.88 172 SER A O 1
ATOM 1380 N N . ILE A 1 173 ? 14.301 -24.607 -9.478 1.00 60.28 173 ILE A N 1
ATOM 1381 C CA . ILE A 1 173 ? 14.879 -25.021 -8.192 1.00 60.28 173 ILE A CA 1
ATOM 1382 C C . ILE A 1 173 ? 14.028 -26.135 -7.569 1.00 60.28 173 ILE A C 1
ATOM 1384 O O . ILE A 1 173 ? 14.562 -27.194 -7.242 1.00 60.28 173 ILE A O 1
ATOM 1388 N N . TRP A 1 174 ? 12.705 -25.952 -7.515 1.00 42.00 174 TRP A N 1
ATOM 1389 C CA . TRP A 1 174 ? 11.778 -26.942 -6.957 1.00 42.00 174 TRP A CA 1
ATOM 1390 C C . TRP A 1 174 ? 11.793 -28.284 -7.706 1.00 42.00 174 TRP A C 1
ATOM 1392 O O . TRP A 1 174 ? 11.736 -29.347 -7.091 1.00 42.00 174 TRP A O 1
ATOM 1402 N N . SER A 1 175 ? 11.899 -28.255 -9.038 1.00 45.06 175 SER A N 1
ATOM 1403 C CA . SER A 1 175 ? 11.931 -29.472 -9.863 1.00 45.06 175 SER A CA 1
ATOM 1404 C C . SER A 1 175 ? 13.235 -30.267 -9.738 1.00 45.06 175 SER A C 1
ATOM 1406 O O . SER A 1 175 ? 13.240 -31.480 -9.935 1.00 45.06 175 SER A O 1
ATOM 1408 N N . SER A 1 176 ? 14.335 -29.601 -9.380 1.00 45.94 176 SER A N 1
ATOM 1409 C CA . SER A 1 176 ? 15.654 -30.226 -9.223 1.00 45.94 176 SER A CA 1
ATOM 1410 C C . SER A 1 176 ? 15.859 -30.922 -7.872 1.00 45.94 176 SER A C 1
ATOM 1412 O O . SER A 1 176 ? 16.728 -31.783 -7.755 1.00 45.94 176 SER A O 1
ATOM 1414 N N . THR A 1 177 ? 15.042 -30.608 -6.863 1.00 47.84 177 THR A N 1
ATOM 1415 C CA . THR A 1 177 ? 15.126 -31.202 -5.517 1.00 47.84 177 THR A CA 1
ATOM 1416 C C . THR A 1 177 ? 14.332 -32.500 -5.336 1.00 47.84 177 THR A C 1
ATOM 1418 O O . THR A 1 177 ? 14.423 -33.106 -4.273 1.00 47.84 177 THR A O 1
ATOM 1421 N N . ASP A 1 178 ? 13.595 -32.963 -6.353 1.00 39.44 178 ASP A N 1
ATOM 1422 C CA . ASP A 1 178 ? 12.673 -34.111 -6.242 1.00 39.44 178 ASP A CA 1
ATOM 1423 C C . ASP A 1 178 ? 13.256 -35.456 -6.740 1.00 39.44 178 ASP A C 1
ATOM 1425 O O . ASP A 1 178 ? 12.557 -36.468 -6.803 1.00 39.44 178 ASP A O 1
ATOM 1429 N N . SER A 1 179 ? 14.553 -35.524 -7.077 1.00 37.88 179 SER A N 1
ATOM 1430 C CA . SER A 1 179 ? 15.213 -36.787 -7.446 1.00 37.88 179 SER A CA 1
ATOM 1431 C C . SER A 1 179 ? 16.018 -37.389 -6.287 1.00 37.88 179 SER A C 1
ATOM 1433 O O . SER A 1 179 ? 17.248 -37.336 -6.273 1.00 37.88 179 SER A O 1
ATOM 1435 N N . GLY A 1 180 ? 15.300 -38.017 -5.353 1.00 37.62 180 GLY A N 1
ATOM 1436 C CA . GLY A 1 180 ? 15.826 -39.050 -4.455 1.00 37.62 180 GLY A CA 1
ATOM 1437 C C . GLY A 1 180 ? 15.737 -38.721 -2.967 1.00 37.62 180 GLY A C 1
ATOM 1438 O O . GLY A 1 180 ? 16.533 -37.935 -2.479 1.00 37.62 180 GLY A O 1
ATOM 1439 N N . TYR A 1 181 ? 14.817 -39.375 -2.248 1.00 28.69 181 TYR A N 1
ATOM 1440 C CA . TYR A 1 181 ? 15.106 -40.192 -1.056 1.00 28.69 181 TYR A CA 1
ATOM 1441 C C . TYR A 1 181 ? 13.827 -40.908 -0.577 1.00 28.69 181 TYR A C 1
ATOM 1443 O O . TYR A 1 181 ? 12.765 -40.300 -0.446 1.00 28.69 181 TYR A O 1
ATOM 1451 N N . GLU A 1 182 ? 13.944 -42.221 -0.360 1.00 31.48 182 GLU A N 1
ATOM 1452 C CA . GLU A 1 182 ? 12.908 -43.115 0.173 1.00 31.48 182 GLU A CA 1
ATOM 1453 C C . GLU A 1 182 ? 12.624 -42.875 1.668 1.00 31.48 182 GLU A C 1
ATOM 1455 O O . GLU A 1 182 ? 13.433 -42.322 2.412 1.00 31.48 182 GLU A O 1
ATOM 1460 N N . SER A 1 183 ? 11.446 -43.334 2.089 1.00 37.00 183 SER A N 1
ATOM 1461 C CA . SER A 1 183 ? 10.889 -43.304 3.443 1.00 37.00 183 SER A CA 1
ATOM 1462 C C . SER A 1 183 ? 11.724 -44.043 4.500 1.00 37.00 183 SER A C 1
ATOM 1464 O O . SER A 1 183 ? 12.029 -45.211 4.288 1.00 37.00 183 SER A O 1
ATOM 1466 N N . ASP A 1 184 ? 11.963 -43.428 5.672 1.00 27.30 184 ASP A N 1
ATOM 1467 C CA . ASP A 1 184 ? 11.592 -44.001 6.986 1.00 27.30 184 ASP A CA 1
ATOM 1468 C C . ASP A 1 184 ? 11.913 -43.093 8.207 1.00 27.30 184 ASP A C 1
ATOM 1470 O O . ASP A 1 184 ? 13.000 -42.548 8.359 1.00 27.30 184 ASP A O 1
ATOM 1474 N N . SER A 1 185 ? 10.925 -42.996 9.109 1.00 28.27 185 SER A N 1
ATOM 1475 C CA . SER A 1 185 ? 10.942 -42.665 10.556 1.00 28.27 185 SER A CA 1
ATOM 1476 C C . SER A 1 185 ? 11.697 -41.442 11.146 1.00 28.27 185 SER A C 1
ATOM 1478 O O . SER A 1 185 ? 12.910 -41.433 11.289 1.00 28.27 185 SER A O 1
ATOM 1480 N N . PHE A 1 186 ? 10.883 -40.513 11.683 1.00 27.80 186 PHE A N 1
ATOM 1481 C CA . PHE A 1 186 ? 11.015 -39.670 12.896 1.00 27.80 186 PHE A CA 1
ATOM 1482 C C . PHE A 1 186 ? 12.334 -38.948 13.256 1.00 27.80 186 PHE A C 1
ATOM 1484 O O . PHE A 1 186 ? 13.300 -39.561 13.694 1.00 27.80 186 PHE A O 1
ATOM 1491 N N . GLY A 1 187 ? 12.237 -37.612 13.374 1.00 22.09 187 GLY A N 1
ATOM 1492 C CA . GLY A 1 187 ? 12.995 -36.834 14.366 1.00 22.09 187 GLY A CA 1
ATOM 1493 C C . GLY A 1 187 ? 13.616 -35.541 13.843 1.00 22.09 187 GLY A C 1
ATOM 1494 O O . GLY A 1 187 ? 14.665 -35.561 13.221 1.00 22.09 187 GLY A O 1
ATOM 1495 N N . THR A 1 188 ? 12.963 -34.420 14.151 1.00 33.84 188 THR A N 1
ATOM 1496 C CA . THR A 1 188 ? 13.498 -33.056 14.296 1.00 33.84 188 THR A CA 1
ATOM 1497 C C . THR A 1 188 ? 14.965 -32.825 13.900 1.00 33.84 188 THR A C 1
ATOM 1499 O O . THR A 1 188 ? 15.860 -33.006 14.720 1.00 33.84 188 THR A O 1
ATOM 1502 N N . ILE A 1 189 ? 15.181 -32.251 12.714 1.00 24.20 189 ILE A N 1
ATOM 1503 C CA . ILE A 1 189 ? 16.228 -31.248 12.481 1.00 24.20 189 ILE A CA 1
ATOM 1504 C C . ILE A 1 189 ? 15.582 -30.123 11.670 1.00 24.20 189 ILE A C 1
ATOM 1506 O O . ILE A 1 189 ? 15.426 -30.193 10.456 1.00 24.20 189 ILE A O 1
ATOM 1510 N N . THR A 1 190 ? 15.162 -29.074 12.373 1.00 29.94 190 THR A N 1
ATOM 1511 C CA . THR A 1 190 ? 15.147 -27.726 11.810 1.00 29.94 190 THR A CA 1
ATOM 1512 C C . THR A 1 190 ? 16.568 -27.392 11.375 1.00 29.94 190 THR A C 1
ATOM 1514 O O . THR A 1 190 ? 17.461 -27.510 12.211 1.00 29.94 190 THR A O 1
ATOM 1517 N N . ASN A 1 191 ? 16.774 -26.986 10.122 1.00 24.03 191 ASN A N 1
ATOM 1518 C CA . ASN A 1 191 ? 17.733 -25.944 9.744 1.00 24.03 191 ASN A CA 1
ATOM 1519 C C . ASN A 1 191 ? 17.664 -25.657 8.239 1.00 24.03 191 ASN A C 1
ATOM 1521 O O . ASN A 1 191 ? 17.899 -26.534 7.418 1.00 24.03 191 ASN A O 1
ATOM 1525 N N . ASN A 1 192 ? 17.367 -24.392 7.935 1.00 30.03 192 ASN A N 1
ATOM 1526 C CA . ASN A 1 192 ? 18.103 -23.541 7.006 1.00 30.03 192 ASN A CA 1
ATOM 1527 C C . ASN A 1 192 ? 18.659 -24.195 5.738 1.00 30.03 192 ASN A C 1
ATOM 1529 O O . ASN A 1 192 ? 19.749 -24.762 5.751 1.00 30.03 192 ASN A O 1
ATOM 1533 N N . ILE A 1 193 ? 18.015 -23.892 4.614 1.00 24.09 193 ILE A N 1
ATOM 1534 C CA . ILE A 1 193 ? 18.758 -23.575 3.395 1.00 24.09 193 ILE A CA 1
ATOM 1535 C C . ILE A 1 193 ? 18.331 -22.168 2.976 1.00 24.09 193 ILE A C 1
ATOM 1537 O O . ILE A 1 193 ? 17.437 -21.972 2.161 1.00 24.09 193 ILE A O 1
ATOM 1541 N N . ASN A 1 194 ? 18.974 -21.181 3.606 1.00 24.98 194 ASN A N 1
ATOM 1542 C CA . ASN A 1 194 ? 19.258 -19.915 2.948 1.00 24.98 194 ASN A CA 1
ATOM 1543 C C . ASN A 1 194 ? 20.154 -20.255 1.756 1.00 24.98 194 ASN A C 1
ATOM 1545 O O . ASN A 1 194 ? 21.295 -20.672 1.956 1.00 24.98 194 ASN A O 1
ATOM 1549 N N . LEU A 1 195 ? 19.686 -20.033 0.532 1.00 23.12 195 LEU A N 1
ATOM 1550 C CA . LEU A 1 195 ? 20.598 -19.757 -0.575 1.00 23.12 195 LEU A CA 1
ATOM 1551 C C . LEU A 1 195 ? 20.995 -18.282 -0.478 1.00 23.12 195 LEU A C 1
ATOM 1553 O O . LEU A 1 195 ? 20.626 -17.449 -1.293 1.00 23.12 195 LEU A O 1
ATOM 1557 N N . SER A 1 196 ? 21.749 -17.967 0.576 1.00 25.33 196 SER A N 1
ATOM 1558 C CA . SER A 1 196 ? 22.660 -16.834 0.548 1.00 25.33 196 SER A CA 1
ATOM 1559 C C . SER A 1 196 ? 23.770 -17.198 -0.431 1.00 25.33 196 SER A C 1
ATOM 1561 O O . SER A 1 196 ? 24.567 -18.100 -0.150 1.00 25.33 196 SER A O 1
ATOM 1563 N N . CYS A 1 197 ? 23.845 -16.513 -1.568 1.00 21.41 197 CYS A N 1
ATOM 1564 C CA . CYS A 1 197 ? 25.080 -16.487 -2.332 1.00 21.41 197 CYS A CA 1
ATOM 1565 C C . CYS A 1 197 ? 26.104 -15.663 -1.535 1.00 21.41 197 CYS A C 1
ATOM 1567 O O . CYS A 1 197 ? 26.154 -14.447 -1.627 1.00 21.41 197 CYS A O 1
ATOM 1569 N N . GLY A 1 198 ? 26.860 -16.360 -0.681 1.00 22.67 198 GLY A N 1
ATOM 1570 C CA . GLY A 1 198 ? 28.209 -16.007 -0.243 1.00 22.67 198 GLY A CA 1
ATOM 1571 C C . GLY A 1 198 ? 28.428 -14.665 0.457 1.00 22.67 198 GLY A C 1
ATOM 1572 O O . GLY A 1 198 ? 29.058 -13.781 -0.107 1.00 22.67 198 GLY A O 1
ATOM 1573 N N . SER A 1 199 ? 28.141 -14.594 1.758 1.00 27.75 199 SER A N 1
ATOM 1574 C CA . SER A 1 199 ? 28.976 -13.795 2.661 1.00 27.75 199 SER A CA 1
ATOM 1575 C C . SER A 1 199 ? 30.279 -14.563 2.933 1.00 27.75 199 SER A C 1
ATOM 1577 O O . SER A 1 199 ? 30.347 -15.376 3.861 1.00 27.75 199 SER A O 1
ATOM 1579 N N . VAL A 1 200 ? 31.315 -14.351 2.119 1.00 25.11 200 VAL A N 1
ATOM 1580 C CA . VAL A 1 200 ? 32.687 -14.682 2.536 1.00 25.11 200 VAL A CA 1
ATOM 1581 C C . VAL A 1 200 ? 33.178 -13.506 3.369 1.00 25.11 200 VAL A C 1
ATOM 1583 O O . VAL A 1 200 ? 33.155 -12.368 2.915 1.00 25.11 200 VAL A O 1
ATOM 1586 N N . GLY A 1 201 ? 33.551 -13.784 4.618 1.00 31.84 201 GLY A N 1
ATOM 1587 C CA . GLY A 1 201 ? 33.969 -12.768 5.573 1.00 31.84 201 GLY A CA 1
ATOM 1588 C C . GLY A 1 201 ? 35.078 -11.869 5.029 1.00 31.84 201 GLY A C 1
ATOM 1589 O O . GLY A 1 201 ? 36.127 -12.351 4.609 1.00 31.84 201 GLY A O 1
ATOM 1590 N N . ALA A 1 202 ? 34.849 -10.564 5.113 1.00 24.70 202 ALA A N 1
ATOM 1591 C CA . ALA A 1 202 ? 35.892 -9.558 5.090 1.00 24.70 202 ALA A CA 1
ATOM 1592 C C . ALA A 1 202 ? 35.662 -8.615 6.274 1.00 24.70 202 ALA A C 1
ATOM 1594 O O . ALA A 1 202 ? 34.540 -8.186 6.551 1.00 24.70 202 ALA A O 1
ATOM 1595 N N . ASP A 1 203 ? 36.738 -8.369 7.013 1.00 24.03 203 ASP A N 1
ATOM 1596 C CA . ASP A 1 203 ? 36.828 -7.404 8.098 1.00 24.03 203 ASP A CA 1
ATOM 1597 C C . ASP A 1 203 ? 36.143 -6.074 7.756 1.00 24.03 203 ASP A C 1
ATOM 1599 O O . ASP A 1 203 ? 36.318 -5.520 6.673 1.00 24.03 203 ASP A O 1
ATOM 1603 N N . LYS A 1 204 ? 35.443 -5.492 8.737 1.00 34.31 204 LYS A N 1
ATOM 1604 C CA . LYS A 1 204 ? 34.788 -4.172 8.641 1.00 34.31 204 LYS A CA 1
ATOM 1605 C C . LYS A 1 204 ? 35.750 -2.981 8.462 1.00 34.31 204 LYS A C 1
ATOM 1607 O O . LYS A 1 204 ? 35.321 -1.838 8.587 1.00 34.31 204 LYS A O 1
ATOM 1612 N N . HIS A 1 205 ? 37.020 -3.204 8.136 1.00 28.30 205 HIS A N 1
ATOM 1613 C CA . HIS A 1 205 ? 37.990 -2.164 7.794 1.00 28.30 205 HIS A CA 1
ATOM 1614 C C . HIS A 1 205 ? 38.982 -2.649 6.731 1.00 28.30 205 HIS A C 1
ATOM 1616 O O . HIS A 1 205 ? 40.158 -2.842 7.009 1.00 28.30 205 HIS A O 1
ATOM 1622 N N . SER A 1 206 ? 38.512 -2.809 5.499 1.00 26.09 206 SER A N 1
ATOM 1623 C CA . SER A 1 206 ? 39.328 -2.668 4.287 1.00 26.09 206 SER A CA 1
ATOM 1624 C C . SER A 1 206 ? 38.435 -2.882 3.076 1.00 26.09 206 SER A C 1
ATOM 1626 O O . SER A 1 206 ? 37.707 -3.867 3.074 1.00 26.09 206 SER A O 1
ATOM 1628 N N . LEU A 1 207 ? 38.509 -1.970 2.101 1.00 25.53 207 LEU A N 1
ATOM 1629 C CA . LEU A 1 207 ? 38.386 -2.168 0.644 1.00 25.53 207 LEU A CA 1
ATOM 1630 C C . LEU A 1 207 ? 37.985 -0.834 -0.013 1.00 25.53 207 LEU A C 1
ATOM 1632 O O . LEU A 1 207 ? 36.870 -0.628 -0.475 1.00 25.53 207 LEU A O 1
ATOM 1636 N N . ILE A 1 208 ? 38.954 0.087 -0.040 1.00 36.66 208 ILE A N 1
ATOM 1637 C CA . ILE A 1 208 ? 39.177 0.910 -1.228 1.00 36.66 208 ILE A CA 1
ATOM 1638 C C . ILE A 1 208 ? 40.037 0.026 -2.128 1.00 36.66 208 ILE A C 1
ATOM 1640 O O . ILE A 1 208 ? 41.241 -0.056 -1.902 1.00 36.66 208 ILE A O 1
ATOM 1644 N N . ASP A 1 209 ? 39.413 -0.690 -3.059 1.00 25.69 209 ASP A N 1
ATOM 1645 C CA . ASP A 1 209 ? 39.998 -0.980 -4.370 1.00 25.69 209 ASP A CA 1
ATOM 1646 C C . ASP A 1 209 ? 38.914 -1.565 -5.290 1.00 25.69 209 ASP A C 1
ATOM 1648 O O . ASP A 1 209 ? 38.315 -2.590 -4.974 1.00 25.69 209 ASP A O 1
ATOM 1652 N N . GLY A 1 210 ? 38.650 -0.906 -6.422 1.00 25.16 210 GLY A N 1
ATOM 1653 C CA . GLY A 1 210 ? 37.885 -1.491 -7.530 1.00 25.16 210 GLY A CA 1
ATOM 1654 C C . GLY A 1 210 ? 36.349 -1.456 -7.462 1.00 25.16 210 GLY A C 1
ATOM 1655 O O . GLY A 1 210 ? 35.713 -2.497 -7.535 1.00 25.16 210 GLY A O 1
ATOM 1656 N N . GLY A 1 211 ? 35.749 -0.262 -7.425 1.00 28.62 211 GLY A N 1
ATOM 1657 C CA . GLY A 1 211 ? 34.640 0.113 -8.325 1.00 28.62 211 GLY A CA 1
ATOM 1658 C C . GLY A 1 211 ? 33.359 -0.735 -8.440 1.00 28.62 211 GLY A C 1
ATOM 1659 O O . GLY A 1 211 ? 32.696 -0.611 -9.464 1.00 28.62 211 GLY A O 1
ATOM 1660 N N . HIS A 1 212 ? 32.971 -1.546 -7.455 1.00 26.41 212 HIS A N 1
ATOM 1661 C CA . HIS A 1 212 ? 31.653 -2.196 -7.430 1.00 26.41 212 HIS A CA 1
ATOM 1662 C C . HIS A 1 212 ? 31.075 -2.168 -6.010 1.00 26.41 212 HIS A C 1
ATOM 1664 O O . HIS A 1 212 ? 31.532 -2.893 -5.131 1.00 26.41 212 HIS A O 1
ATOM 1670 N N . ILE A 1 213 ? 30.086 -1.299 -5.790 1.00 25.39 213 ILE A N 1
ATOM 1671 C CA . ILE A 1 213 ? 29.269 -1.238 -4.571 1.00 25.39 213 ILE A CA 1
ATOM 1672 C C . ILE A 1 213 ? 27.862 -1.708 -4.958 1.00 25.39 213 ILE A C 1
ATOM 1674 O O . ILE A 1 213 ? 27.357 -1.330 -6.016 1.00 25.39 213 ILE A O 1
ATOM 1678 N N . GLU A 1 214 ? 27.286 -2.588 -4.135 1.00 24.42 214 GLU A N 1
ATOM 1679 C CA . GLU A 1 214 ? 25.971 -3.208 -4.317 1.00 24.42 214 GLU A CA 1
ATOM 1680 C C . GLU A 1 214 ? 24.878 -2.170 -4.588 1.00 24.42 214 GLU A C 1
ATOM 1682 O O . GLU A 1 214 ? 24.684 -1.212 -3.843 1.00 24.42 214 GLU A O 1
ATOM 1687 N N . LEU A 1 215 ? 24.156 -2.391 -5.681 1.00 29.00 215 LEU A N 1
ATOM 1688 C CA . LEU A 1 215 ? 23.007 -1.604 -6.090 1.00 29.00 215 LEU A CA 1
ATOM 1689 C C . LEU A 1 215 ? 21.805 -2.011 -5.228 1.00 29.00 215 LEU A C 1
ATOM 1691 O O . LEU A 1 215 ? 21.170 -3.037 -5.487 1.00 29.00 215 LEU A O 1
ATOM 1695 N N . GLU A 1 216 ? 21.456 -1.207 -4.224 1.00 27.19 216 GLU A N 1
ATOM 1696 C CA . GLU A 1 216 ? 20.129 -1.273 -3.607 1.00 27.19 216 GLU A CA 1
ATOM 1697 C C . GLU A 1 216 ? 19.091 -0.777 -4.619 1.00 27.19 216 GLU A C 1
ATOM 1699 O O . GLU A 1 216 ? 18.725 0.394 -4.701 1.00 27.19 216 GLU A O 1
ATOM 1704 N N . PHE A 1 217 ? 18.608 -1.696 -5.448 1.00 33.56 217 PHE A N 1
ATOM 1705 C CA . PHE A 1 217 ? 17.442 -1.453 -6.273 1.00 33.56 217 PHE A CA 1
ATOM 1706 C C . PHE A 1 217 ? 16.195 -1.489 -5.383 1.00 33.56 217 PHE A C 1
ATOM 1708 O O . PHE A 1 217 ? 15.596 -2.549 -5.163 1.00 33.56 217 PHE A O 1
ATOM 1715 N N . ALA A 1 218 ? 15.775 -0.332 -4.883 1.00 27.39 218 ALA A N 1
ATOM 1716 C CA . ALA A 1 218 ? 14.489 -0.207 -4.216 1.00 27.39 218 ALA A CA 1
ATOM 1717 C C . ALA A 1 218 ? 13.375 -0.749 -5.143 1.00 27.39 218 ALA A C 1
ATOM 1719 O O . ALA A 1 218 ? 13.300 -0.373 -6.318 1.00 27.39 218 ALA A O 1
ATOM 1720 N N . PRO A 1 219 ? 12.492 -1.649 -4.677 1.00 26.52 219 PRO A N 1
ATOM 1721 C CA . PRO A 1 219 ? 11.181 -1.771 -5.298 1.00 26.52 219 PRO A CA 1
ATOM 1722 C C . PRO A 1 219 ? 10.513 -0.382 -5.266 1.00 26.52 219 PRO A C 1
ATOM 1724 O O . PRO A 1 219 ? 10.805 0.429 -4.388 1.00 26.52 219 PRO A O 1
ATOM 1727 N N . ILE A 1 220 ? 9.542 -0.098 -6.142 1.00 35.72 220 ILE A N 1
ATOM 1728 C CA . ILE A 1 220 ? 8.573 0.997 -5.892 1.00 35.72 220 ILE A CA 1
ATOM 1729 C C . ILE A 1 220 ? 7.607 0.539 -4.774 1.00 35.72 220 ILE A C 1
ATOM 1731 O O . ILE A 1 220 ? 6.396 0.438 -4.932 1.00 35.72 220 ILE A O 1
ATOM 1735 N N . GLY A 1 221 ? 8.191 0.162 -3.645 1.00 27.34 221 GLY A N 1
ATOM 1736 C CA . GLY A 1 221 ? 7.633 -0.564 -2.523 1.00 27.34 221 GLY A CA 1
ATOM 1737 C C . GLY A 1 221 ? 8.683 -0.519 -1.421 1.00 27.34 221 GLY A C 1
ATOM 1738 O O . GLY A 1 221 ? 9.820 -0.932 -1.629 1.00 27.34 221 GLY A O 1
ATOM 1739 N N . LEU A 1 222 ? 8.278 0.089 -0.312 1.00 29.88 222 LEU A N 1
ATOM 1740 C CA . LEU A 1 222 ? 9.068 0.459 0.858 1.00 29.88 222 LEU A CA 1
ATOM 1741 C C . LEU A 1 222 ? 10.124 -0.596 1.216 1.00 29.88 222 LEU A C 1
ATOM 1743 O O . LEU A 1 222 ? 9.801 -1.764 1.441 1.00 29.88 222 LEU A O 1
ATOM 1747 N N . GLY A 1 223 ? 11.382 -0.154 1.254 1.00 24.88 223 GLY A N 1
ATOM 1748 C CA . GLY A 1 223 ? 12.510 -0.961 1.690 1.00 24.88 223 GLY A CA 1
ATOM 1749 C C . GLY A 1 223 ? 12.341 -1.436 3.133 1.00 24.88 223 GLY A C 1
ATOM 1750 O O . GLY A 1 223 ? 11.689 -0.802 3.969 1.00 24.88 223 GLY A O 1
ATOM 1751 N N . GLU A 1 224 ? 12.934 -2.589 3.422 1.00 24.92 224 GLU A N 1
ATOM 1752 C CA . GLU A 1 224 ? 13.065 -3.117 4.773 1.00 24.92 224 GLU A CA 1
ATOM 1753 C C . GLU A 1 224 ? 13.814 -2.119 5.670 1.00 24.92 224 GLU A C 1
ATOM 1755 O O . GLU A 1 224 ? 14.962 -1.774 5.422 1.00 24.92 224 GLU A O 1
ATOM 1760 N N . GLY A 1 225 ? 13.173 -1.671 6.754 1.00 34.88 225 GLY A N 1
ATOM 1761 C CA . GLY A 1 225 ? 13.846 -0.926 7.824 1.00 34.88 225 GLY A CA 1
ATOM 1762 C C . GLY A 1 225 ? 13.886 0.600 7.691 1.00 34.88 225 GLY A C 1
ATOM 1763 O O . GLY A 1 225 ? 14.444 1.250 8.581 1.00 34.88 225 GLY A O 1
ATOM 1764 N N . GLU A 1 226 ? 13.263 1.191 6.669 1.00 37.47 226 GLU A N 1
ATOM 1765 C CA . GLU A 1 226 ? 13.142 2.650 6.584 1.00 37.47 226 GLU A CA 1
ATOM 1766 C C . GLU A 1 226 ? 12.251 3.182 7.714 1.00 37.47 226 GLU A C 1
ATOM 1768 O O . GLU A 1 226 ? 11.179 2.651 8.025 1.00 37.47 226 GLU A O 1
ATOM 1773 N N . LEU A 1 227 ? 12.707 4.249 8.371 1.00 44.31 227 LEU A N 1
ATOM 1774 C CA . LEU A 1 227 ? 11.809 5.025 9.212 1.00 44.31 227 LEU A CA 1
ATOM 1775 C C . LEU A 1 227 ? 10.683 5.547 8.325 1.00 44.31 227 LEU A C 1
ATOM 1777 O O . LEU A 1 227 ? 10.952 6.076 7.255 1.00 44.31 227 LEU A O 1
ATOM 1781 N N . ASP A 1 228 ? 9.445 5.473 8.814 1.00 54.09 228 ASP A N 1
ATOM 1782 C CA . ASP A 1 228 ? 8.254 6.082 8.202 1.00 54.09 228 ASP A CA 1
ATOM 1783 C C . ASP A 1 228 ? 8.309 7.624 8.317 1.00 54.09 228 ASP A C 1
ATOM 1785 O O . ASP A 1 228 ? 7.417 8.277 8.864 1.00 54.09 228 ASP A O 1
ATOM 1789 N N . ILE A 1 229 ? 9.436 8.215 7.912 1.00 63.38 229 ILE A N 1
ATOM 1790 C CA . ILE A 1 229 ? 9.630 9.647 7.749 1.00 63.38 229 ILE A CA 1
ATOM 1791 C C . ILE A 1 229 ? 9.325 9.940 6.280 1.00 63.38 229 ILE A C 1
ATOM 1793 O O . ILE A 1 229 ? 10.064 9.503 5.400 1.00 63.38 229 ILE A O 1
ATOM 1797 N N . PRO A 1 230 ? 8.250 10.684 5.987 1.00 69.81 230 PRO A N 1
ATOM 1798 C CA . PRO A 1 230 ? 7.875 10.972 4.613 1.00 69.81 230 PRO A CA 1
ATOM 1799 C C . PRO A 1 230 ? 8.931 11.855 3.932 1.00 69.81 230 PRO A C 1
ATOM 1801 O O . PRO A 1 230 ? 9.059 13.042 4.254 1.00 69.81 230 PRO A O 1
ATOM 1804 N N . LEU A 1 231 ? 9.652 11.290 2.957 1.00 84.94 231 LEU A N 1
ATOM 1805 C CA . LEU A 1 231 ? 10.636 12.014 2.151 1.00 84.94 231 LEU A CA 1
ATOM 1806 C C . LEU A 1 231 ? 9.937 13.107 1.345 1.00 84.94 231 LEU A C 1
ATOM 1808 O O . LEU A 1 231 ? 9.114 12.830 0.470 1.00 84.94 231 LEU A O 1
ATOM 1812 N N . THR A 1 232 ? 10.253 14.357 1.663 1.00 90.50 232 THR A N 1
ATOM 1813 C CA . THR A 1 232 ? 9.659 15.525 1.022 1.00 90.50 232 THR A CA 1
ATOM 1814 C C . THR A 1 232 ? 10.595 16.079 -0.030 1.00 90.50 232 THR A C 1
ATOM 1816 O O . THR A 1 232 ? 11.777 16.268 0.233 1.00 90.50 232 THR A O 1
ATOM 1819 N N . VAL A 1 233 ? 10.057 16.362 -1.209 1.00 93.62 233 VAL A N 1
ATOM 1820 C CA . VAL A 1 233 ? 10.795 16.906 -2.344 1.00 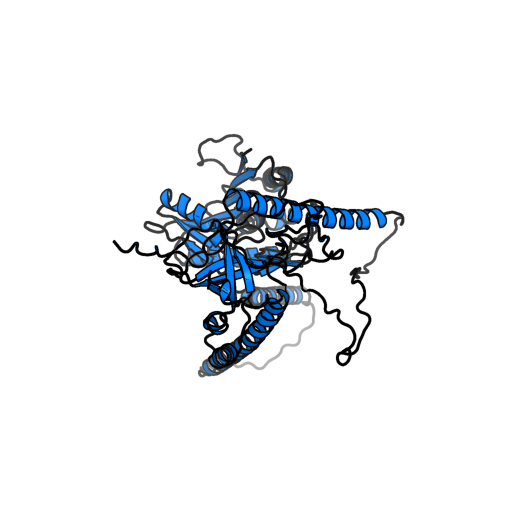93.62 233 VAL A CA 1
ATOM 1821 C C . VAL A 1 233 ? 10.102 18.146 -2.895 1.00 93.62 233 VAL A C 1
ATOM 1823 O O . VAL A 1 233 ? 8.891 18.348 -2.737 1.00 93.62 233 VAL A O 1
ATOM 1826 N N . THR A 1 234 ? 10.879 18.965 -3.587 1.00 93.06 234 THR A N 1
ATOM 1827 C CA . THR A 1 234 ? 10.396 20.072 -4.411 1.00 93.06 234 THR A CA 1
ATOM 1828 C C . THR A 1 234 ? 10.615 19.747 -5.879 1.00 93.06 234 THR A C 1
ATOM 1830 O O . THR A 1 234 ? 11.513 18.979 -6.218 1.00 93.06 234 THR A O 1
ATOM 1833 N N . PHE A 1 235 ? 9.775 20.317 -6.740 1.00 93.06 235 PHE A N 1
ATOM 1834 C CA . PHE A 1 235 ? 9.854 20.135 -8.183 1.00 93.06 235 PHE A CA 1
ATOM 1835 C C . PHE A 1 235 ? 9.988 21.483 -8.888 1.00 93.06 235 PHE A C 1
ATOM 1837 O O . PHE A 1 235 ? 9.411 22.480 -8.446 1.00 93.06 235 PHE A O 1
ATOM 1844 N N . THR A 1 236 ? 10.708 21.493 -10.005 1.00 91.00 236 THR A N 1
ATOM 1845 C CA . THR A 1 236 ? 10.742 22.601 -10.966 1.00 91.00 236 THR A CA 1
ATOM 1846 C C . THR A 1 236 ? 10.736 22.056 -12.391 1.00 91.00 236 THR A C 1
ATOM 1848 O O . THR A 1 236 ? 11.395 21.059 -12.689 1.00 91.00 236 THR A O 1
ATOM 1851 N N . HIS A 1 237 ? 9.991 22.696 -13.285 1.00 89.44 237 HIS A N 1
ATOM 1852 C CA . HIS A 1 237 ? 9.968 22.386 -14.713 1.00 89.44 237 HIS A CA 1
ATOM 1853 C C . HIS A 1 237 ? 11.089 23.107 -15.482 1.00 89.44 237 HIS A C 1
ATOM 1855 O O . HIS A 1 237 ? 11.286 22.839 -16.669 1.00 89.44 237 HIS A O 1
ATOM 1861 N N . ASP A 1 238 ? 11.846 23.995 -14.825 1.00 88.44 238 ASP A N 1
ATOM 1862 C CA . ASP A 1 238 ? 13.024 24.637 -15.410 1.00 88.44 238 ASP A CA 1
ATOM 1863 C C . ASP A 1 238 ? 14.211 23.669 -15.491 1.00 88.44 238 ASP A C 1
ATOM 1865 O O . ASP A 1 238 ? 15.091 23.635 -14.629 1.00 88.44 238 ASP A O 1
ATOM 1869 N N . LEU A 1 239 ? 14.236 22.885 -16.569 1.00 90.12 239 LEU A N 1
ATOM 1870 C CA . LEU A 1 239 ? 15.292 21.910 -16.840 1.00 90.12 239 LEU A CA 1
ATOM 1871 C C . LEU A 1 239 ? 16.672 22.556 -17.059 1.00 90.12 239 LEU A C 1
ATOM 1873 O O . LEU A 1 239 ? 17.678 21.862 -16.963 1.00 90.12 239 LEU A O 1
ATOM 1877 N N . LYS A 1 240 ? 16.756 23.871 -17.316 1.00 86.12 240 LYS A N 1
ATOM 1878 C CA . LYS A 1 240 ? 18.035 24.568 -17.565 1.00 86.12 240 LYS A CA 1
ATOM 1879 C C . LYS A 1 240 ? 18.872 24.770 -16.308 1.00 86.12 240 LYS A C 1
ATOM 1881 O O . LYS A 1 240 ? 20.041 25.123 -16.413 1.00 86.12 240 LYS A O 1
ATOM 1886 N N . ARG A 1 241 ? 18.275 24.579 -15.130 1.00 87.38 241 ARG A N 1
ATOM 1887 C CA . ARG A 1 241 ? 18.981 24.643 -13.847 1.00 87.38 241 ARG A CA 1
ATOM 1888 C C . ARG A 1 241 ? 19.996 23.503 -13.686 1.00 87.38 241 ARG A C 1
ATOM 1890 O O . ARG A 1 241 ? 20.938 23.642 -12.915 1.00 87.38 241 ARG A O 1
ATOM 1897 N N . MET A 1 242 ? 19.819 22.413 -14.429 1.00 89.81 242 MET A N 1
ATOM 1898 C CA . MET A 1 242 ? 20.729 21.277 -14.455 1.00 89.81 242 MET A CA 1
ATOM 1899 C C . MET A 1 242 ? 21.688 21.403 -15.645 1.00 89.81 242 MET A C 1
ATOM 1901 O O . MET A 1 242 ? 21.273 21.276 -16.794 1.00 89.81 242 MET A O 1
ATOM 1905 N N . GLU A 1 243 ? 22.969 21.656 -15.372 1.00 84.94 243 GLU A N 1
ATOM 1906 C CA . GLU A 1 243 ? 24.016 21.674 -16.408 1.00 84.94 243 GLU A CA 1
ATOM 1907 C C . GLU A 1 243 ? 24.483 20.253 -16.758 1.00 84.94 243 GLU A C 1
ATOM 1909 O O . GLU A 1 243 ? 24.595 19.901 -17.933 1.00 84.94 243 GLU A O 1
ATOM 1914 N N . GLU A 1 244 ? 24.697 19.421 -15.736 1.00 87.81 244 GLU A N 1
ATOM 1915 C CA . GLU A 1 244 ? 25.105 18.021 -15.845 1.00 87.81 244 GLU A CA 1
ATOM 1916 C C . GLU A 1 244 ? 24.092 17.131 -15.118 1.00 87.81 244 GLU A C 1
ATOM 1918 O O . GLU A 1 244 ? 23.573 17.503 -14.065 1.00 87.81 244 GLU A O 1
ATOM 1923 N N . MET A 1 245 ? 23.768 15.977 -15.706 1.00 87.62 245 MET A N 1
ATOM 1924 C CA . MET A 1 245 ? 22.777 15.066 -15.139 1.00 87.62 245 MET A CA 1
ATOM 1925 C C . MET A 1 245 ? 23.371 14.340 -13.934 1.00 87.62 245 MET A C 1
ATOM 1927 O O . MET A 1 245 ? 24.315 13.568 -14.087 1.00 87.62 245 MET A O 1
ATOM 1931 N N . SER A 1 246 ? 22.797 14.571 -12.753 1.00 88.25 246 SER A N 1
ATOM 1932 C CA . SER A 1 246 ? 23.152 13.830 -11.544 1.00 88.25 246 SER A CA 1
ATOM 1933 C C . SER A 1 246 ? 22.871 12.343 -11.713 1.00 88.25 246 SER A C 1
ATOM 1935 O O . SER A 1 246 ? 21.875 11.956 -12.332 1.00 88.25 246 SER A O 1
ATOM 1937 N N . ASP A 1 247 ? 23.735 11.513 -11.134 1.00 83.44 247 ASP A N 1
ATOM 1938 C CA . ASP A 1 247 ? 23.521 10.074 -11.097 1.00 83.44 247 ASP A CA 1
ATOM 1939 C C . ASP A 1 247 ? 22.308 9.769 -10.198 1.00 83.44 247 ASP A C 1
ATOM 1941 O O . ASP A 1 247 ? 22.335 10.100 -9.009 1.00 83.44 247 ASP A O 1
ATOM 1945 N N . PRO A 1 248 ? 21.243 9.124 -10.713 1.00 82.56 248 PRO A N 1
ATOM 1946 C CA . PRO A 1 248 ? 20.103 8.708 -9.902 1.00 82.56 248 PRO A CA 1
ATOM 1947 C C . PRO A 1 248 ? 20.467 7.907 -8.645 1.00 82.56 248 PRO A C 1
ATOM 1949 O O . PRO A 1 248 ? 19.682 7.898 -7.699 1.00 82.56 248 PRO A O 1
ATOM 1952 N N . PHE A 1 249 ? 21.626 7.240 -8.600 1.00 74.62 249 PHE A N 1
ATOM 1953 C CA . PHE A 1 249 ? 22.080 6.522 -7.405 1.00 74.62 249 PHE A CA 1
ATOM 1954 C C . PHE A 1 249 ? 22.431 7.446 -6.233 1.00 74.62 249 PHE A C 1
ATOM 1956 O O . PHE A 1 249 ? 22.196 7.079 -5.079 1.00 74.62 249 PHE A O 1
ATOM 1963 N N . GLU A 1 250 ? 22.919 8.659 -6.500 1.00 80.75 250 GLU A N 1
ATOM 1964 C CA . GLU A 1 250 ? 23.245 9.633 -5.451 1.00 80.75 250 GLU A CA 1
ATOM 1965 C C . GLU A 1 250 ? 22.005 10.032 -4.643 1.00 80.75 250 GLU A C 1
ATOM 1967 O O . GLU A 1 250 ? 22.107 10.242 -3.434 1.00 80.75 250 GLU A O 1
ATOM 1972 N N . PHE A 1 251 ? 20.818 10.017 -5.262 1.00 86.31 251 PHE A N 1
ATOM 1973 C CA . PHE A 1 251 ? 19.556 10.316 -4.582 1.00 86.31 251 PHE A CA 1
ATOM 1974 C C . PHE A 1 251 ? 19.311 9.373 -3.405 1.00 86.31 251 PHE A C 1
ATOM 1976 O O . PHE A 1 251 ? 18.853 9.796 -2.342 1.00 86.31 251 PHE A O 1
ATOM 1983 N N . PHE A 1 252 ? 19.605 8.086 -3.586 1.00 78.94 252 PHE A N 1
ATOM 1984 C CA . PHE A 1 252 ? 19.375 7.080 -2.554 1.00 78.94 252 PHE A CA 1
ATOM 1985 C C . PHE A 1 252 ? 20.384 7.218 -1.406 1.00 78.94 252 PHE A C 1
ATOM 1987 O O . PHE A 1 252 ? 19.995 7.098 -0.246 1.00 78.94 252 PHE A O 1
ATOM 1994 N N . LEU A 1 253 ? 21.635 7.586 -1.703 1.00 78.75 253 LEU A N 1
ATOM 1995 C CA . LEU A 1 253 ? 22.645 7.901 -0.683 1.00 78.75 253 LEU A CA 1
ATOM 1996 C C . LEU A 1 253 ? 22.264 9.149 0.126 1.00 78.75 253 LEU A C 1
ATOM 1998 O O . LEU A 1 253 ? 22.369 9.179 1.356 1.00 78.75 253 LEU A O 1
ATOM 2002 N N . GLU A 1 254 ? 21.790 10.185 -0.561 1.00 84.00 254 GLU A N 1
ATOM 2003 C CA . GLU A 1 254 ? 21.294 11.415 0.047 1.00 84.00 254 GLU A CA 1
ATOM 2004 C C . GLU A 1 254 ? 20.069 11.158 0.939 1.00 84.00 254 GLU A C 1
ATOM 2006 O O . GLU A 1 254 ? 20.003 11.646 2.076 1.00 84.00 254 GLU A O 1
ATOM 2011 N N . LYS A 1 255 ? 19.120 10.346 0.459 1.00 84.12 255 LYS A N 1
ATOM 2012 C CA . LYS A 1 255 ? 17.963 9.886 1.234 1.00 84.12 255 LYS A CA 1
ATOM 2013 C C . LYS A 1 255 ? 18.409 9.153 2.500 1.00 84.12 255 LYS A C 1
ATOM 2015 O O . LYS A 1 255 ? 17.963 9.509 3.591 1.00 84.12 255 LYS A O 1
ATOM 2020 N N . GLU A 1 256 ? 19.315 8.184 2.389 1.00 81.06 256 GLU A N 1
ATOM 2021 C CA . GLU A 1 256 ? 19.804 7.406 3.532 1.00 81.06 256 GLU A CA 1
ATOM 2022 C C . GLU A 1 256 ? 20.492 8.300 4.581 1.00 81.06 256 GLU A C 1
ATOM 2024 O O . GLU A 1 256 ? 20.279 8.155 5.795 1.00 81.06 256 GLU A O 1
ATOM 2029 N N . ALA A 1 257 ? 21.284 9.278 4.129 1.00 82.44 257 ALA A N 1
ATOM 2030 C CA . ALA A 1 257 ? 21.926 10.252 5.005 1.00 82.44 257 ALA A CA 1
ATOM 2031 C C . ALA A 1 257 ? 20.899 11.065 5.811 1.00 82.44 257 ALA A C 1
ATOM 2033 O O . ALA A 1 257 ? 21.092 11.278 7.014 1.00 82.44 257 ALA A O 1
ATOM 2034 N N . LEU A 1 258 ? 19.798 11.474 5.179 1.00 86.06 258 LEU A N 1
ATOM 2035 C CA . LEU A 1 258 ? 18.706 12.194 5.829 1.00 86.06 258 LEU A CA 1
ATOM 2036 C C . LEU A 1 258 ? 17.930 11.306 6.812 1.00 86.06 258 LEU A C 1
ATOM 2038 O O . LEU A 1 258 ? 17.632 11.722 7.936 1.00 86.06 258 LEU A O 1
ATOM 2042 N N . GLU A 1 259 ? 17.648 10.062 6.437 1.00 83.19 259 GLU A N 1
ATOM 2043 C CA . GLU A 1 259 ? 16.978 9.102 7.315 1.00 83.19 259 GLU A CA 1
ATOM 2044 C C . GLU A 1 259 ? 17.791 8.776 8.566 1.00 83.19 259 GLU A C 1
ATOM 2046 O O . GLU A 1 259 ? 17.224 8.588 9.646 1.00 83.19 259 GLU A O 1
ATOM 2051 N N . ARG A 1 260 ? 19.124 8.745 8.459 1.00 85.12 260 ARG A N 1
ATOM 2052 C CA . ARG A 1 260 ? 20.015 8.574 9.613 1.00 85.12 260 ARG A CA 1
ATOM 2053 C C . ARG A 1 260 ? 19.841 9.699 10.633 1.00 85.12 260 ARG A C 1
ATOM 2055 O O . ARG A 1 260 ? 19.733 9.413 11.824 1.00 85.12 260 ARG A O 1
ATOM 2062 N N . ILE A 1 261 ? 19.730 10.949 10.182 1.00 87.69 261 ILE A N 1
ATOM 2063 C CA . ILE A 1 261 ? 19.423 12.088 11.065 1.00 87.69 261 ILE A CA 1
ATOM 2064 C C . ILE A 1 261 ? 18.052 11.886 11.726 1.00 87.69 261 ILE A C 1
ATOM 2066 O O . ILE A 1 261 ? 17.895 12.081 12.935 1.00 87.69 261 ILE A O 1
ATOM 2070 N N . GLY A 1 262 ? 17.066 11.436 10.950 1.00 85.38 262 GLY A N 1
ATOM 2071 C CA . GLY A 1 262 ? 15.734 11.105 11.448 1.00 85.38 262 GLY A CA 1
ATOM 2072 C C . GLY A 1 262 ? 15.727 10.012 12.525 1.00 85.38 262 GLY A C 1
ATOM 2073 O O . GLY A 1 262 ? 15.038 10.145 13.541 1.00 85.38 262 GLY A O 1
ATOM 2074 N N . ARG A 1 263 ? 16.537 8.959 12.348 1.00 83.62 263 ARG A N 1
ATOM 2075 C CA . ARG A 1 263 ? 16.737 7.869 13.321 1.00 83.62 263 ARG A CA 1
ATOM 2076 C C . ARG A 1 263 ? 17.243 8.390 14.655 1.00 83.62 263 ARG A C 1
ATOM 2078 O O . ARG A 1 263 ? 16.675 8.072 15.701 1.00 83.62 263 ARG A O 1
ATOM 2085 N N . GLU A 1 264 ? 18.286 9.209 14.619 1.00 86.81 264 GLU A N 1
ATOM 2086 C CA . GLU A 1 264 ? 18.888 9.788 15.820 1.00 86.81 264 GLU A CA 1
ATOM 2087 C C . GLU A 1 264 ? 17.897 10.683 16.576 1.00 86.81 264 GLU A C 1
ATOM 2089 O O . GLU A 1 264 ? 17.758 10.567 17.797 1.00 86.81 264 GLU A O 1
ATOM 2094 N N . ALA A 1 265 ? 17.144 11.511 15.850 1.00 86.88 265 ALA A N 1
ATOM 2095 C CA . ALA A 1 265 ? 16.110 12.376 16.411 1.00 86.88 265 ALA A CA 1
ATOM 2096 C C . ALA A 1 265 ? 14.979 11.583 17.085 1.00 86.88 265 ALA A C 1
ATOM 2098 O O . ALA A 1 265 ? 14.557 11.885 18.205 1.00 86.88 265 ALA A O 1
ATOM 2099 N N . LEU A 1 266 ? 14.513 10.509 16.440 1.00 81.81 266 LEU A N 1
ATOM 2100 C CA . LEU A 1 266 ? 13.482 9.641 17.002 1.00 81.81 266 LEU A CA 1
ATOM 2101 C C . LEU A 1 266 ? 13.951 8.989 18.313 1.00 81.81 266 LEU A C 1
ATOM 2103 O O . LEU A 1 266 ? 13.190 8.919 19.284 1.00 81.81 266 LEU A O 1
ATOM 2107 N N . GLU A 1 267 ? 15.207 8.548 18.370 1.00 83.56 267 GLU A N 1
ATOM 2108 C CA . GLU A 1 267 ? 15.802 7.985 19.583 1.00 83.56 267 GLU A CA 1
ATOM 2109 C C . GLU A 1 267 ? 15.962 9.026 20.702 1.00 83.56 267 GLU A C 1
ATOM 2111 O O . GLU A 1 267 ? 15.663 8.721 21.865 1.00 83.56 267 GLU A O 1
ATOM 2116 N N . ARG A 1 268 ? 16.347 10.271 20.387 1.00 85.62 268 ARG A N 1
ATOM 2117 C CA . ARG A 1 268 ? 16.348 11.381 21.362 1.00 85.62 268 ARG A CA 1
ATOM 2118 C C . ARG A 1 268 ? 14.950 11.616 21.938 1.00 85.62 268 ARG A C 1
ATOM 2120 O O . ARG A 1 268 ? 14.780 11.595 23.162 1.00 85.62 268 ARG A O 1
ATOM 2127 N N . ASN A 1 269 ? 13.935 11.715 21.081 1.00 80.12 269 ASN A N 1
ATOM 2128 C CA . ASN A 1 269 ? 12.542 11.916 21.487 1.00 80.12 269 ASN A CA 1
ATOM 2129 C C . ASN A 1 269 ? 12.024 10.788 22.404 1.00 80.12 269 ASN A C 1
ATOM 2131 O O . ASN A 1 269 ? 11.376 11.052 23.424 1.00 80.12 269 ASN A O 1
ATOM 2135 N N . LYS A 1 270 ? 12.358 9.521 22.113 1.00 79.94 270 LYS A N 1
ATOM 2136 C CA . LYS A 1 270 ? 12.008 8.373 22.979 1.00 79.94 270 LYS A CA 1
ATOM 2137 C C . LYS A 1 270 ? 12.617 8.497 24.382 1.00 79.94 270 LYS A C 1
ATOM 2139 O O . LYS A 1 270 ? 11.926 8.237 25.376 1.00 79.94 270 LYS A O 1
ATOM 2144 N N . ARG A 1 271 ? 13.884 8.919 24.488 1.00 80.75 271 ARG A N 1
ATOM 2145 C CA . ARG A 1 271 ? 14.589 9.103 25.775 1.00 80.75 271 ARG A CA 1
ATOM 2146 C C . ARG A 1 271 ? 13.963 10.211 26.625 1.00 80.75 271 ARG A C 1
ATOM 2148 O O . ARG A 1 271 ? 13.835 10.050 27.845 1.00 80.75 271 ARG A O 1
ATOM 2155 N N . GLU A 1 272 ? 13.522 11.304 26.006 1.00 72.50 272 GLU A N 1
ATOM 2156 C CA . GLU A 1 272 ? 12.842 12.393 26.716 1.00 72.50 272 GLU A CA 1
ATOM 2157 C C . GLU A 1 272 ? 11.471 11.978 27.263 1.00 72.50 272 GLU A C 1
ATOM 2159 O O . GLU A 1 272 ? 11.158 12.242 28.430 1.00 72.50 272 GLU A O 1
ATOM 2164 N N . VAL A 1 273 ? 10.664 11.280 26.458 1.00 67.75 273 VAL A N 1
ATOM 2165 C CA . VAL A 1 273 ? 9.339 10.786 26.871 1.00 67.75 273 VAL A CA 1
ATOM 2166 C C . VAL A 1 273 ? 9.462 9.763 28.006 1.00 67.75 273 VAL A C 1
ATOM 2168 O O . VAL A 1 273 ? 8.713 9.836 28.987 1.00 67.75 273 VAL A O 1
ATOM 2171 N N . GLY A 1 274 ? 10.441 8.854 27.930 1.00 56.16 274 GLY A N 1
ATOM 2172 C CA . GLY A 1 274 ? 10.754 7.913 29.011 1.00 56.16 274 GLY A CA 1
ATOM 2173 C C . GLY A 1 274 ? 11.152 8.621 30.311 1.00 56.16 274 GLY A C 1
ATOM 2174 O O . GLY A 1 274 ? 10.636 8.301 31.384 1.00 56.16 274 GLY A O 1
ATOM 2175 N N . SER A 1 275 ? 11.986 9.659 30.213 1.00 54.44 275 SER A N 1
ATOM 2176 C CA . SER A 1 275 ? 12.417 10.463 31.365 1.00 54.44 275 SER A CA 1
ATOM 2177 C C . SER A 1 275 ? 11.269 11.253 32.011 1.00 54.44 275 SER A C 1
ATOM 2179 O O . SER A 1 275 ? 11.231 11.398 33.237 1.00 54.44 275 SER A O 1
ATOM 2181 N N . ARG A 1 276 ? 10.298 11.738 31.222 1.00 53.09 276 ARG A N 1
ATOM 2182 C CA . ARG A 1 276 ? 9.092 12.423 31.731 1.00 53.09 276 ARG A CA 1
ATOM 2183 C C . ARG A 1 276 ? 8.131 11.460 32.441 1.00 53.09 276 ARG A C 1
ATOM 2185 O O . ARG A 1 276 ? 7.642 11.803 33.518 1.00 53.09 276 ARG A O 1
ATOM 2192 N N . LYS A 1 277 ? 7.932 10.238 31.922 1.00 45.53 277 LYS A N 1
ATOM 2193 C CA . LYS A 1 277 ? 7.116 9.193 32.581 1.00 45.53 277 LYS A CA 1
ATOM 2194 C C . LYS A 1 277 ? 7.680 8.777 33.946 1.00 45.53 277 LYS A C 1
ATOM 2196 O O . LYS A 1 277 ? 6.918 8.658 34.902 1.00 45.53 277 LYS A O 1
ATOM 2201 N N . ILE A 1 278 ? 9.004 8.646 34.066 1.00 48.00 278 ILE A N 1
ATOM 2202 C CA . ILE A 1 278 ? 9.682 8.308 35.335 1.00 48.00 278 ILE A CA 1
ATOM 2203 C C . ILE A 1 278 ? 9.526 9.424 36.387 1.00 48.00 278 ILE A C 1
ATOM 2205 O O . ILE A 1 278 ? 9.443 9.148 37.585 1.00 48.00 278 ILE A O 1
ATOM 2209 N N . LYS A 1 279 ? 9.459 10.695 35.964 1.00 42.50 279 LYS A N 1
ATOM 2210 C CA . LYS A 1 279 ? 9.222 11.829 36.875 1.00 42.50 279 LYS A CA 1
ATOM 2211 C C . LYS A 1 279 ? 7.759 11.933 37.331 1.00 42.50 279 LYS A C 1
ATOM 2213 O O . LYS A 1 279 ? 7.529 12.328 38.470 1.00 42.50 279 LYS A O 1
ATOM 2218 N N . GLN A 1 280 ? 6.788 11.545 36.500 1.00 39.75 280 GLN A N 1
ATOM 2219 C CA . GLN A 1 280 ? 5.358 11.545 36.857 1.00 39.75 280 GLN A CA 1
ATOM 2220 C C . GLN A 1 280 ? 4.949 10.394 37.794 1.00 39.75 280 GLN A C 1
ATOM 2222 O O . GLN A 1 280 ? 4.009 10.553 38.566 1.00 39.75 280 GLN A O 1
ATOM 2227 N N . SER A 1 281 ? 5.669 9.267 37.799 1.00 36.00 281 SER A N 1
ATOM 2228 C CA . SER A 1 281 ? 5.376 8.116 38.672 1.00 36.00 281 SER A CA 1
ATOM 2229 C C . SER A 1 281 ? 5.880 8.257 40.121 1.00 36.00 281 SER A C 1
ATOM 2231 O O . SER A 1 281 ? 5.800 7.302 40.889 1.00 36.00 281 SER A O 1
ATOM 2233 N N . ARG A 1 282 ? 6.407 9.425 40.523 1.00 36.66 282 ARG A N 1
ATOM 2234 C CA . ARG A 1 282 ? 6.826 9.737 41.907 1.00 36.66 282 ARG A CA 1
ATOM 2235 C C . ARG A 1 282 ? 5.800 10.618 42.638 1.00 36.66 282 ARG A C 1
ATOM 2237 O O . ARG A 1 282 ? 6.150 11.666 43.174 1.00 36.66 282 ARG A O 1
ATOM 2244 N N . ILE A 1 283 ? 4.539 10.189 42.678 1.00 35.59 283 ILE A N 1
ATOM 2245 C CA . ILE A 1 283 ? 3.515 10.743 43.579 1.00 35.59 283 ILE A CA 1
ATOM 2246 C C . ILE A 1 283 ? 3.254 9.708 44.689 1.00 35.59 283 ILE A C 1
ATOM 2248 O O . ILE A 1 283 ? 3.151 8.516 44.416 1.00 35.59 283 ILE A O 1
ATOM 2252 N N . LEU A 1 284 ? 3.265 10.192 45.936 1.00 29.80 284 LEU A N 1
ATOM 2253 C CA . LEU A 1 284 ? 3.367 9.484 47.225 1.00 29.80 284 LEU A CA 1
ATOM 2254 C C . LEU A 1 284 ? 2.536 8.189 47.371 1.00 29.80 284 LEU A C 1
ATOM 2256 O O . LEU A 1 284 ? 1.354 8.191 47.025 1.00 29.80 284 LEU A O 1
ATOM 2260 N N . PRO A 1 285 ? 3.079 7.124 48.001 1.00 30.95 285 PRO A N 1
ATOM 2261 C CA . PRO A 1 285 ? 2.269 5.993 48.426 1.00 30.95 285 PRO A CA 1
ATOM 2262 C C . PRO A 1 285 ? 1.462 6.370 49.678 1.00 30.95 285 PRO A C 1
ATOM 2264 O O . PRO A 1 285 ? 2.024 6.667 50.733 1.00 30.95 285 PRO A O 1
ATOM 2267 N N . LEU A 1 286 ? 0.134 6.333 49.560 1.00 26.61 286 LEU A N 1
ATOM 2268 C CA . LEU A 1 286 ? -0.771 6.234 50.704 1.00 26.61 286 LEU A CA 1
ATOM 2269 C C . LEU A 1 286 ? -0.507 4.893 51.404 1.00 26.61 286 LEU A C 1
ATOM 2271 O O . LEU A 1 286 ? -0.750 3.829 50.835 1.00 26.61 286 LEU A O 1
ATOM 2275 N N . GLN A 1 287 ? 0.011 4.952 52.631 1.00 28.05 287 GLN A N 1
ATOM 2276 C CA . GLN A 1 287 ? 0.053 3.811 53.539 1.00 28.05 287 GLN A CA 1
ATOM 2277 C C . GLN A 1 287 ? -1.380 3.401 53.889 1.00 28.05 287 GLN A C 1
ATOM 2279 O O . GLN A 1 287 ? -2.135 4.187 54.457 1.00 28.05 287 GLN A O 1
ATOM 2284 N N . VAL A 1 288 ? -1.735 2.159 53.571 1.00 26.11 288 VAL A N 1
ATOM 2285 C CA . VAL A 1 288 ? -2.884 1.472 54.160 1.00 26.11 288 VAL A CA 1
ATOM 2286 C C . VAL A 1 288 ? -2.311 0.372 55.044 1.00 26.11 288 VAL A C 1
ATOM 2288 O O . VAL A 1 288 ? -1.798 -0.631 54.553 1.00 26.11 288 VAL A O 1
ATOM 2291 N N . GLU A 1 289 ? -2.338 0.604 56.354 1.00 27.61 289 GLU A N 1
ATOM 2292 C CA . GLU A 1 289 ? -2.088 -0.422 57.360 1.00 27.61 289 GLU A CA 1
ATOM 2293 C C . GLU A 1 289 ? -3.289 -1.369 57.422 1.00 27.61 289 GLU A C 1
ATOM 2295 O O . GLU A 1 289 ? -4.419 -0.938 57.644 1.00 27.61 289 GLU A O 1
ATOM 2300 N N . PHE A 1 290 ? -3.032 -2.670 57.299 1.00 26.02 290 PHE A N 1
ATOM 2301 C CA . PHE A 1 290 ? -3.882 -3.688 57.904 1.00 26.02 290 PHE A CA 1
ATOM 2302 C C . PHE A 1 290 ? -3.017 -4.566 58.802 1.00 26.02 290 PHE A C 1
ATOM 2304 O O . PHE A 1 290 ? -2.127 -5.284 58.353 1.00 26.02 290 PHE A O 1
ATOM 2311 N N . CYS A 1 291 ? -3.287 -4.448 60.097 1.00 26.30 291 CYS A N 1
ATOM 2312 C CA . CYS A 1 291 ? -2.830 -5.341 61.143 1.00 26.30 291 CYS A CA 1
ATOM 2313 C C . CYS A 1 291 ? -3.751 -6.569 61.160 1.00 26.30 291 CYS A C 1
ATOM 2315 O O . CYS A 1 291 ? -4.966 -6.406 61.247 1.00 26.30 291 CYS A O 1
ATOM 2317 N N . ASP A 1 292 ? -3.185 -7.776 61.132 1.00 29.53 292 ASP A N 1
ATOM 2318 C CA . ASP A 1 292 ? -3.791 -8.919 61.818 1.00 29.53 292 ASP A CA 1
ATOM 2319 C C . ASP A 1 292 ? -2.703 -9.791 62.458 1.00 29.53 292 ASP A C 1
ATOM 2321 O O . ASP A 1 292 ? -1.676 -10.133 61.865 1.00 29.53 292 ASP A O 1
ATOM 2325 N N . GLN A 1 293 ? -2.953 -10.084 63.727 1.00 37.84 293 GLN A N 1
ATOM 2326 C CA . GLN A 1 293 ? -2.179 -10.858 64.667 1.00 37.84 293 GLN A CA 1
ATOM 2327 C C . GLN A 1 293 ? -2.567 -12.334 64.549 1.00 37.84 293 GLN A C 1
ATOM 2329 O O . GLN A 1 293 ? -3.615 -12.746 65.029 1.00 37.84 293 GLN A O 1
ATOM 2334 N N . SER A 1 294 ? -1.675 -13.182 64.043 1.00 34.53 294 SER A N 1
ATOM 2335 C CA . SER A 1 294 ? -1.531 -14.547 64.575 1.00 34.53 294 SER A CA 1
ATOM 2336 C C . SER A 1 294 ? -0.326 -15.252 63.962 1.00 34.53 294 SER A C 1
ATOM 2338 O O . SER A 1 294 ? -0.389 -15.930 62.941 1.00 34.53 294 SER A O 1
ATOM 2340 N N . GLY A 1 295 ? 0.814 -15.141 64.644 1.00 39.19 295 GLY A N 1
ATOM 2341 C CA . GLY A 1 295 ? 1.933 -16.043 64.411 1.00 39.19 295 GLY A CA 1
ATOM 2342 C C . GLY A 1 295 ? 1.538 -17.473 64.783 1.00 39.19 295 GLY A C 1
ATOM 2343 O O . GLY A 1 295 ? 1.428 -17.789 65.967 1.00 39.19 295 GLY A O 1
ATOM 2344 N N . ARG A 1 296 ? 1.325 -18.334 63.781 1.00 29.38 296 ARG A N 1
ATOM 2345 C CA . ARG A 1 296 ? 1.470 -19.798 63.883 1.00 29.38 296 ARG A CA 1
ATOM 2346 C C . ARG A 1 296 ? 1.420 -20.461 62.498 1.00 29.38 296 ARG A C 1
ATOM 2348 O O . ARG A 1 296 ? 0.407 -20.419 61.815 1.00 29.38 296 ARG A O 1
ATOM 2355 N N . MET A 1 297 ? 2.512 -21.126 62.117 1.00 28.91 297 MET A N 1
ATOM 2356 C CA . MET A 1 297 ? 2.557 -22.071 60.991 1.00 28.91 297 MET A CA 1
ATOM 2357 C C . MET A 1 297 ? 1.999 -23.438 61.419 1.00 28.91 297 MET A C 1
ATOM 2359 O O . MET A 1 297 ? 2.459 -23.960 62.439 1.00 28.91 297 MET A O 1
ATOM 2363 N N . PRO A 1 298 ? 1.143 -24.100 60.620 1.00 31.05 298 PRO A N 1
ATOM 2364 C CA . PRO A 1 298 ? 0.963 -25.540 60.698 1.00 31.05 298 PRO A CA 1
ATOM 2365 C C . PRO A 1 298 ? 1.778 -26.249 59.606 1.00 31.05 298 PRO A C 1
ATOM 2367 O O . PRO A 1 298 ? 1.648 -25.979 58.415 1.00 31.05 298 PRO A O 1
ATOM 2370 N N . ARG A 1 299 ? 2.615 -27.199 60.032 1.00 38.94 299 ARG A N 1
ATOM 2371 C CA . ARG A 1 299 ? 3.197 -28.241 59.177 1.00 38.94 299 ARG A CA 1
ATOM 2372 C C . ARG A 1 299 ? 2.164 -29.355 59.007 1.00 38.94 299 ARG A C 1
ATOM 2374 O O . ARG A 1 299 ? 1.849 -29.974 60.012 1.00 38.94 299 ARG A O 1
ATOM 2381 N N . PHE A 1 300 ? 1.720 -29.659 57.785 1.00 30.27 300 PHE A N 1
ATOM 2382 C CA . PHE A 1 300 ? 1.241 -30.997 57.400 1.00 30.27 300 PHE A CA 1
ATOM 2383 C C . PHE A 1 300 ? 1.435 -31.261 55.887 1.00 30.27 300 PHE A C 1
ATOM 2385 O O . PHE A 1 300 ? 1.288 -30.369 55.061 1.00 30.27 300 PHE A O 1
ATOM 2392 N N . LEU A 1 301 ? 1.839 -32.508 55.622 1.00 30.22 301 LEU A N 1
ATOM 2393 C CA . LEU A 1 301 ? 2.288 -33.256 54.430 1.00 30.22 301 LEU A CA 1
ATOM 2394 C C . LEU A 1 301 ? 1.781 -32.937 52.990 1.00 30.22 301 LEU A C 1
ATOM 2396 O O . LEU A 1 301 ? 0.721 -32.348 52.804 1.00 30.22 301 LEU A O 1
ATOM 2400 N N . PRO A 1 302 ? 2.516 -33.405 51.946 1.00 36.34 302 PRO A N 1
ATOM 2401 C CA . PRO A 1 302 ? 2.315 -33.040 50.542 1.00 36.34 302 PRO A CA 1
ATOM 2402 C C . PRO A 1 302 ? 1.376 -34.005 49.795 1.00 36.34 302 PRO A C 1
ATOM 2404 O O . PRO A 1 302 ? 1.632 -35.204 49.747 1.00 36.34 302 PRO A O 1
ATOM 2407 N N . SER A 1 303 ? 0.324 -33.493 49.143 1.00 37.38 303 SER A N 1
ATOM 2408 C CA . SER A 1 303 ? -0.353 -34.214 48.038 1.00 37.38 303 SER A CA 1
ATOM 2409 C C . SER A 1 303 ? -1.192 -33.339 47.084 1.00 37.38 303 SER A C 1
ATOM 2411 O O . SER A 1 303 ? -2.047 -33.848 46.369 1.00 37.38 303 SER A O 1
ATOM 2413 N N . LEU A 1 304 ? -0.935 -32.029 46.988 1.00 36.19 304 LEU A N 1
ATOM 2414 C CA . LEU A 1 304 ? -1.676 -31.124 46.087 1.00 36.19 304 LEU A CA 1
ATOM 2415 C C . LEU A 1 304 ? -0.746 -30.374 45.123 1.00 36.19 304 LEU A C 1
ATOM 2417 O O . LEU A 1 304 ? -0.772 -29.152 45.042 1.00 36.19 304 LEU A O 1
ATOM 2421 N N . PHE A 1 305 ? 0.096 -31.099 44.384 1.00 35.50 305 PHE A N 1
ATOM 2422 C CA . PHE A 1 305 ? 1.022 -30.490 43.414 1.00 35.50 305 PHE A CA 1
ATOM 2423 C C . PHE A 1 305 ? 0.557 -30.517 41.951 1.00 35.50 305 PHE A C 1
ATOM 2425 O O . PHE A 1 305 ? 1.313 -30.108 41.078 1.00 35.50 305 PHE A O 1
ATOM 2432 N N . SER A 1 306 ? -0.678 -30.936 41.649 1.00 47.16 306 SER A N 1
ATOM 2433 C CA . SER A 1 306 ? -1.118 -31.044 40.246 1.00 47.16 306 SER A CA 1
ATOM 2434 C C . SER A 1 306 ? -2.049 -29.918 39.770 1.00 47.16 306 SER A C 1
ATOM 2436 O O . SER A 1 306 ? -1.918 -29.475 38.635 1.00 47.16 306 SER A O 1
ATOM 2438 N N . THR A 1 307 ? -2.927 -29.359 40.609 1.00 50.16 307 THR A N 1
ATOM 2439 C CA . THR A 1 307 ? -3.903 -28.346 40.147 1.00 50.16 307 THR A CA 1
ATOM 2440 C C . THR A 1 307 ? -3.391 -26.910 40.253 1.00 50.16 307 THR A C 1
ATOM 2442 O O . THR A 1 307 ? -3.588 -26.118 39.335 1.00 50.16 307 THR A O 1
ATOM 2445 N N . ALA A 1 308 ? -2.673 -26.573 41.328 1.00 45.47 308 ALA A N 1
ATOM 2446 C CA . ALA A 1 308 ? -2.145 -25.224 41.540 1.00 45.47 308 ALA A CA 1
ATOM 2447 C C . ALA A 1 308 ? -1.023 -24.863 40.552 1.00 45.47 308 ALA A C 1
ATOM 2449 O O . ALA A 1 308 ? -0.948 -23.723 40.113 1.00 45.47 308 ALA A O 1
ATOM 2450 N N . ALA A 1 309 ? -0.189 -25.830 40.154 1.00 45.94 309 ALA A N 1
ATOM 2451 C CA . ALA A 1 309 ? 0.873 -25.607 39.173 1.00 45.94 309 ALA A CA 1
ATOM 2452 C C . ALA A 1 309 ? 0.308 -25.366 37.765 1.00 45.94 309 ALA A C 1
ATOM 2454 O O . ALA A 1 309 ? 0.749 -24.448 37.084 1.00 45.94 309 ALA A O 1
ATOM 2455 N N . VAL A 1 310 ? -0.717 -26.120 37.353 1.00 50.28 310 VAL A N 1
ATOM 2456 C CA . VAL A 1 310 ? -1.396 -25.907 36.064 1.00 50.28 310 VAL A CA 1
ATOM 2457 C C . VAL A 1 310 ? -2.157 -24.581 36.062 1.00 50.28 310 VAL A C 1
ATOM 2459 O O . VAL A 1 310 ? -2.069 -23.837 35.091 1.00 50.28 310 VAL A O 1
ATOM 2462 N N . ALA A 1 311 ? -2.838 -24.236 37.159 1.00 51.22 311 ALA A N 1
ATOM 2463 C CA . ALA A 1 311 ? -3.512 -22.947 37.300 1.00 51.22 311 ALA A CA 1
ATOM 2464 C C . ALA A 1 311 ? -2.523 -21.772 37.319 1.00 51.22 311 ALA A C 1
ATOM 2466 O O . ALA A 1 311 ? -2.798 -20.741 36.717 1.00 51.22 311 ALA A O 1
ATOM 2467 N N . LEU A 1 312 ? -1.358 -21.929 37.956 1.00 51.72 312 LEU A N 1
ATOM 2468 C CA . LEU A 1 312 ? -0.305 -20.917 37.978 1.00 51.72 312 LEU A CA 1
ATOM 2469 C C . LEU A 1 312 ? 0.353 -20.769 36.606 1.00 51.72 312 LEU A C 1
ATOM 2471 O O . LEU A 1 312 ? 0.580 -19.648 36.181 1.00 51.72 312 LEU A O 1
ATOM 2475 N N . VAL A 1 313 ? 0.618 -21.862 35.888 1.00 56.19 313 VAL A N 1
ATOM 2476 C CA . VAL A 1 313 ? 1.146 -21.810 34.516 1.00 56.19 313 VAL A CA 1
ATOM 2477 C C . VAL A 1 313 ? 0.119 -21.192 33.570 1.00 56.19 313 VAL A C 1
ATOM 2479 O O . VAL A 1 313 ? 0.485 -20.321 32.793 1.00 56.19 313 VAL A O 1
ATOM 2482 N N . ALA A 1 314 ? -1.162 -21.552 33.674 1.00 50.59 314 ALA A N 1
ATOM 2483 C CA . ALA A 1 314 ? -2.230 -20.932 32.891 1.00 50.59 314 ALA A CA 1
ATOM 2484 C C . ALA A 1 314 ? -2.400 -19.445 33.234 1.00 50.59 314 ALA A C 1
ATOM 2486 O O . ALA A 1 314 ? -2.534 -18.625 32.335 1.00 50.59 314 ALA A O 1
ATOM 2487 N N . TYR A 1 315 ? -2.333 -19.076 34.515 1.00 58.25 315 TYR A N 1
ATOM 2488 C CA . TYR A 1 315 ? -2.397 -17.687 34.964 1.00 58.25 315 TYR A CA 1
ATOM 2489 C C . TYR A 1 315 ? -1.176 -16.888 34.505 1.00 58.25 315 TYR A C 1
ATOM 2491 O O . TYR A 1 315 ? -1.329 -15.790 33.989 1.00 58.25 315 TYR A O 1
ATOM 2499 N N . LEU A 1 316 ? 0.034 -17.436 34.622 1.00 50.28 316 LEU A N 1
ATOM 2500 C CA . LEU A 1 316 ? 1.258 -16.802 34.136 1.00 50.28 316 LEU A CA 1
ATOM 2501 C C . LEU A 1 316 ? 1.268 -16.701 32.609 1.00 50.28 316 LEU A C 1
ATOM 2503 O O . LEU A 1 316 ? 1.707 -15.681 32.096 1.00 50.28 316 LEU A O 1
ATOM 2507 N N . TYR A 1 317 ? 0.736 -17.692 31.892 1.00 44.75 317 TYR A N 1
ATOM 2508 C CA . TYR A 1 317 ? 0.568 -17.659 30.439 1.00 44.75 317 TYR A CA 1
ATOM 2509 C C . TYR A 1 317 ? -0.485 -16.625 30.015 1.00 44.75 317 TYR A C 1
ATOM 2511 O O . TYR A 1 317 ? -0.245 -15.858 29.089 1.00 44.75 317 TYR A O 1
ATOM 2519 N N . LEU A 1 318 ? -1.609 -16.515 30.729 1.00 47.91 318 LEU A N 1
ATOM 2520 C CA . LEU A 1 318 ? -2.625 -15.474 30.521 1.00 47.91 318 LEU A CA 1
ATOM 2521 C C . LEU A 1 318 ? -2.086 -14.075 30.847 1.00 47.91 318 LEU A C 1
ATOM 2523 O O . LEU A 1 318 ? -2.320 -13.132 30.103 1.00 47.91 318 LEU A O 1
ATOM 2527 N N . VAL A 1 319 ? -1.315 -13.926 31.925 1.00 45.19 319 VAL A N 1
ATOM 2528 C CA . VAL A 1 319 ? -0.684 -12.652 32.297 1.00 45.19 319 VAL A CA 1
ATOM 2529 C C . VAL A 1 319 ? 0.419 -12.280 31.302 1.00 45.19 319 VAL A C 1
ATOM 2531 O O . VAL A 1 319 ? 0.521 -11.116 30.917 1.00 45.19 319 VAL A O 1
ATOM 2534 N N . TRP A 1 320 ? 1.219 -13.242 30.845 1.00 41.00 320 TRP A N 1
ATOM 2535 C CA . TRP A 1 320 ? 2.263 -13.036 29.840 1.00 41.00 320 TRP A CA 1
ATOM 2536 C C . TRP A 1 320 ? 1.668 -12.656 28.476 1.00 41.00 320 TRP A C 1
ATOM 2538 O O . TRP A 1 320 ? 2.017 -11.602 27.947 1.00 41.00 320 TRP A O 1
ATOM 2548 N N . THR A 1 321 ? 0.672 -13.403 27.986 1.00 46.31 321 THR A N 1
ATOM 2549 C CA . THR A 1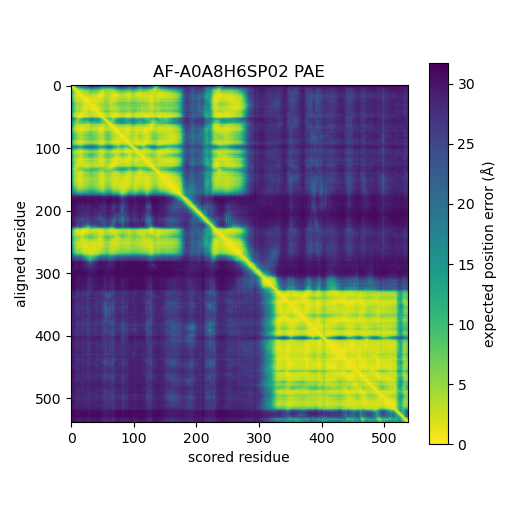 321 ? -0.074 -13.055 26.760 1.00 46.31 321 THR A CA 1
ATOM 2550 C C . THR A 1 321 ? -0.811 -11.724 26.897 1.00 46.31 321 THR A C 1
ATOM 2552 O O . THR A 1 321 ? -0.796 -10.930 25.963 1.00 46.31 321 THR A O 1
ATOM 2555 N N . SER A 1 322 ? -1.376 -11.399 28.066 1.00 48.44 322 SER A N 1
ATOM 2556 C CA . SER A 1 322 ? -2.008 -10.090 28.292 1.00 48.44 322 SER A CA 1
ATOM 2557 C C . SER A 1 322 ? -1.013 -8.928 28.224 1.00 48.44 322 SER A C 1
ATOM 2559 O O . SER A 1 322 ? -1.375 -7.858 27.749 1.00 48.44 322 SER A O 1
ATOM 2561 N N . LYS A 1 323 ? 0.245 -9.125 28.646 1.00 45.31 323 LYS A N 1
ATOM 2562 C CA . LYS A 1 323 ? 1.298 -8.101 28.558 1.00 45.31 323 LYS A CA 1
ATOM 2563 C C . LYS A 1 323 ? 1.821 -7.922 27.135 1.00 45.31 323 LYS A C 1
ATOM 2565 O O . LYS A 1 323 ? 2.044 -6.783 26.740 1.00 45.31 323 LYS A O 1
ATOM 2570 N N . GLU A 1 324 ? 1.988 -9.003 26.373 1.00 49.56 324 GLU A N 1
ATOM 2571 C CA . GLU A 1 324 ? 2.330 -8.924 24.944 1.00 49.56 324 GLU A CA 1
ATOM 2572 C C . GLU A 1 324 ? 1.201 -8.292 24.122 1.00 49.56 324 GLU A C 1
ATOM 2574 O O . GLU A 1 324 ? 1.457 -7.418 23.299 1.00 49.56 324 GLU A O 1
ATOM 2579 N N . MET A 1 325 ? -0.055 -8.656 24.392 1.00 49.75 325 MET A N 1
ATOM 2580 C CA . MET A 1 325 ? -1.218 -8.087 23.704 1.00 49.75 325 MET A CA 1
ATOM 2581 C C . MET A 1 325 ? -1.458 -6.625 24.108 1.00 49.75 325 MET A C 1
ATOM 2583 O O . MET A 1 325 ? -1.744 -5.791 23.256 1.00 49.75 325 MET A O 1
ATOM 2587 N N . ALA A 1 326 ? -1.253 -6.255 25.377 1.00 44.78 326 ALA A N 1
ATOM 2588 C CA . ALA A 1 326 ? -1.307 -4.857 25.822 1.00 44.78 326 ALA A CA 1
ATOM 2589 C C . ALA A 1 326 ? -0.179 -3.980 25.239 1.00 44.78 326 ALA A C 1
ATOM 2591 O O . ALA A 1 326 ? -0.285 -2.755 25.280 1.00 44.78 326 ALA A O 1
ATOM 2592 N N . ALA A 1 327 ? 0.884 -4.584 24.695 1.00 52.19 327 ALA A N 1
ATOM 2593 C CA . ALA A 1 327 ? 1.957 -3.884 23.993 1.00 52.19 327 ALA A CA 1
ATOM 2594 C C . ALA A 1 327 ? 1.672 -3.674 22.491 1.00 52.19 327 ALA A C 1
ATOM 2596 O O . ALA A 1 327 ? 2.453 -2.998 21.820 1.00 52.19 327 ALA A O 1
ATOM 2597 N N . ILE A 1 328 ? 0.566 -4.211 21.958 1.00 65.50 328 ILE A N 1
ATOM 2598 C CA . ILE A 1 328 ? 0.163 -3.984 20.566 1.00 65.50 328 ILE A CA 1
ATOM 2599 C C . ILE A 1 328 ? -0.364 -2.556 20.432 1.00 65.50 328 ILE A C 1
ATOM 2601 O O . ILE A 1 328 ? -1.362 -2.180 21.051 1.00 65.50 328 ILE A O 1
ATOM 2605 N N . ALA A 1 329 ? 0.325 -1.755 19.618 1.00 73.44 329 ALA A N 1
ATOM 2606 C CA . ALA A 1 329 ? -0.071 -0.383 19.342 1.00 73.44 329 ALA A CA 1
ATOM 2607 C C . ALA A 1 329 ? -1.477 -0.335 18.705 1.00 73.44 329 ALA A C 1
ATOM 2609 O O . ALA A 1 329 ? -1.780 -1.160 17.838 1.00 73.44 329 ALA A O 1
ATOM 2610 N N . PRO A 1 330 ? -2.335 0.631 19.089 1.00 85.06 330 PRO A N 1
ATOM 2611 C CA . PRO A 1 330 ? -3.637 0.809 18.456 1.00 85.06 330 PRO A CA 1
ATOM 2612 C C . PRO A 1 330 ? -3.504 1.049 16.949 1.00 85.06 330 PRO A C 1
ATOM 2614 O O . PRO A 1 330 ? -2.609 1.773 16.506 1.00 85.06 330 PRO A O 1
ATOM 2617 N N . LEU A 1 331 ? -4.423 0.485 16.160 1.00 90.75 331 LEU A N 1
ATOM 2618 C CA . LEU A 1 331 ? -4.431 0.682 14.710 1.00 90.75 331 LEU A CA 1
ATOM 2619 C C . LEU A 1 331 ? -4.728 2.144 14.366 1.00 90.75 331 LEU A C 1
ATOM 2621 O O . LEU A 1 331 ? -5.746 2.705 14.783 1.00 90.75 331 LEU A O 1
ATOM 2625 N N . LYS A 1 332 ? -3.873 2.743 13.532 1.00 92.44 332 LYS A N 1
ATOM 2626 C CA . LYS A 1 332 ? -4.192 4.011 12.869 1.00 92.44 332 LYS A CA 1
ATOM 2627 C C . LYS A 1 332 ? -5.371 3.767 11.928 1.00 92.44 332 LYS A C 1
ATOM 2629 O O . LYS A 1 332 ? -5.354 2.801 11.173 1.00 92.44 332 LYS A O 1
ATOM 2634 N N . SER A 1 333 ? -6.384 4.626 11.970 1.00 93.69 333 SER A N 1
ATOM 2635 C CA . SER A 1 333 ? -7.583 4.475 11.141 1.00 93.69 333 SER A CA 1
ATOM 2636 C C . SER A 1 333 ? -7.978 5.798 10.507 1.00 93.69 333 SER A C 1
ATOM 2638 O O . SER A 1 333 ? -7.989 6.827 11.181 1.00 93.69 333 SER A O 1
ATOM 2640 N N . LEU A 1 334 ? -8.340 5.760 9.227 1.00 92.75 334 LEU A N 1
ATOM 2641 C CA . LEU A 1 334 ? -9.033 6.857 8.563 1.00 92.75 334 LEU A CA 1
ATOM 2642 C C . LEU A 1 334 ? -10.523 6.772 8.911 1.00 92.75 334 LEU A C 1
ATOM 2644 O O . LEU A 1 334 ? -11.115 5.693 8.878 1.00 92.75 334 LEU A O 1
ATOM 2648 N N . VAL A 1 335 ? -11.139 7.900 9.260 1.00 97.00 335 VAL A N 1
ATOM 2649 C CA . VAL A 1 335 ? -12.555 7.951 9.639 1.00 97.00 335 VAL A CA 1
ATOM 2650 C C . VAL A 1 335 ? -13.319 8.805 8.640 1.00 97.00 335 VAL A C 1
ATOM 2652 O O . VAL A 1 335 ? -13.033 9.991 8.501 1.00 97.00 335 VAL A O 1
ATOM 2655 N N . VAL A 1 336 ? -14.333 8.219 8.002 1.00 93.44 336 VAL A N 1
ATOM 2656 C CA . VAL A 1 336 ? -15.338 8.976 7.246 1.00 93.44 336 VAL A CA 1
ATOM 2657 C C . VAL A 1 336 ? -16.547 9.178 8.166 1.00 93.44 336 VAL A C 1
ATOM 2659 O O . VAL A 1 336 ? -17.206 8.196 8.534 1.00 93.44 336 VAL A O 1
ATOM 2662 N N . PRO A 1 337 ? -16.835 10.417 8.600 1.00 96.12 337 PRO A N 1
ATOM 2663 C CA . PRO A 1 337 ? -17.904 10.676 9.554 1.00 96.12 337 PRO A CA 1
ATOM 2664 C C . PRO A 1 337 ? -19.278 10.393 8.939 1.00 96.12 337 PRO A C 1
ATOM 2666 O O . PRO A 1 337 ? -19.484 10.540 7.734 1.00 96.12 337 PRO A O 1
ATOM 2669 N N . ALA A 1 338 ? -20.240 10.025 9.785 1.00 95.75 338 ALA A N 1
ATOM 2670 C CA . ALA A 1 338 ? -21.640 9.975 9.379 1.00 95.75 338 ALA A CA 1
ATOM 2671 C C . ALA A 1 338 ? -22.118 11.383 8.973 1.00 95.75 338 ALA A C 1
ATOM 2673 O O . ALA A 1 338 ? -21.797 12.367 9.640 1.00 95.75 338 ALA A O 1
ATOM 2674 N N . LEU A 1 339 ? -22.908 11.476 7.903 1.00 94.12 339 LEU A N 1
ATOM 2675 C CA . LEU A 1 339 ? -23.481 12.741 7.413 1.00 94.12 339 LEU A CA 1
ATOM 2676 C C . LEU A 1 339 ? -24.680 13.228 8.247 1.00 94.12 339 LEU A C 1
ATOM 2678 O O . LEU A 1 339 ? -25.100 14.378 8.153 1.00 94.12 339 LEU A O 1
ATOM 2682 N N . SER A 1 340 ? -25.256 12.344 9.056 1.00 95.25 340 SER A N 1
ATOM 2683 C CA . SER A 1 340 ? -26.365 12.599 9.973 1.00 95.25 340 SER A CA 1
ATOM 2684 C C . SER A 1 340 ? -26.055 11.996 11.346 1.00 95.25 340 SER A C 1
ATOM 2686 O O . SER A 1 340 ? -24.920 11.606 11.620 1.00 95.25 340 SER A O 1
ATOM 2688 N N . LYS A 1 341 ? -27.052 11.904 12.238 1.00 96.38 341 LYS A N 1
ATOM 2689 C CA . LYS A 1 341 ? -26.858 11.309 13.566 1.00 96.38 341 LYS A CA 1
ATOM 2690 C C . LYS A 1 341 ? -26.235 9.913 13.434 1.00 96.38 341 LYS A C 1
ATOM 2692 O O . LYS A 1 341 ? -26.856 8.995 12.898 1.00 96.38 341 LYS A O 1
ATOM 2697 N N . HIS A 1 342 ? -25.024 9.763 13.967 1.00 97.88 342 HIS A N 1
ATOM 2698 C CA . HIS A 1 342 ? -24.288 8.504 13.981 1.00 97.88 342 HIS A CA 1
ATOM 2699 C C . HIS A 1 342 ? -25.063 7.459 14.788 1.00 97.88 342 HIS A C 1
ATOM 2701 O O . HIS A 1 342 ? -25.329 7.638 15.976 1.00 97.88 342 HIS A O 1
ATOM 2707 N N . THR A 1 343 ? -25.490 6.386 14.122 1.00 97.81 343 THR A N 1
ATOM 2708 C CA . THR A 1 343 ? -26.246 5.290 14.761 1.00 97.81 343 THR A CA 1
ATOM 2709 C C . THR A 1 343 ? -25.749 3.901 14.372 1.00 97.81 343 THR A C 1
ATOM 2711 O O . THR A 1 343 ? -26.301 2.910 14.852 1.00 97.81 343 THR A O 1
ATOM 2714 N N . ALA A 1 344 ? -24.770 3.810 13.472 1.00 98.25 344 ALA A N 1
ATOM 2715 C CA . ALA A 1 344 ? -24.120 2.576 13.050 1.00 98.25 344 ALA A CA 1
ATOM 2716 C C . ALA A 1 344 ? -22.690 2.854 12.586 1.00 98.25 344 ALA A C 1
ATOM 2718 O O . ALA A 1 344 ? -22.393 3.953 12.115 1.00 98.25 344 ALA A O 1
ATOM 2719 N N . THR A 1 345 ? -21.836 1.840 12.673 1.00 98.62 345 THR A N 1
ATOM 2720 C CA . THR A 1 345 ? -20.451 1.913 12.199 1.00 98.62 345 THR A CA 1
ATOM 2721 C C . THR A 1 345 ? -20.163 0.771 11.233 1.00 98.62 345 THR A C 1
ATOM 2723 O O . THR A 1 345 ? -20.566 -0.366 11.472 1.00 98.62 345 THR A O 1
ATOM 2726 N N . VAL A 1 346 ? -19.446 1.062 10.153 1.00 98.56 346 VAL A N 1
ATOM 2727 C CA . VAL A 1 346 ? -18.779 0.051 9.331 1.00 98.56 346 VAL A CA 1
ATOM 2728 C C . VAL A 1 346 ? -17.282 0.152 9.592 1.00 98.56 346 VAL A C 1
ATOM 2730 O O . VAL A 1 346 ? -16.701 1.219 9.420 1.00 98.56 346 VAL A O 1
ATOM 2733 N N . ILE A 1 347 ? -16.663 -0.950 10.005 1.00 98.62 347 ILE A N 1
ATOM 2734 C CA . ILE A 1 347 ? -15.205 -1.089 10.050 1.00 98.62 347 ILE A CA 1
ATOM 2735 C C . ILE A 1 347 ? -14.807 -1.867 8.797 1.00 98.62 347 ILE A C 1
ATOM 2737 O O . ILE A 1 347 ? -15.274 -2.993 8.632 1.00 98.62 347 ILE A O 1
ATOM 2741 N N . PHE A 1 348 ? -14.001 -1.282 7.906 1.00 98.50 348 PHE A N 1
ATOM 2742 C CA . PHE A 1 348 ? -13.636 -1.916 6.633 1.00 98.50 348 PHE A CA 1
ATOM 2743 C C . PHE A 1 348 ? -12.125 -2.139 6.501 1.00 98.50 348 PHE A C 1
ATOM 2745 O O . PHE A 1 348 ? -11.350 -1.191 6.432 1.00 98.50 348 PHE A O 1
ATOM 2752 N N . VAL A 1 349 ? -11.725 -3.406 6.446 1.00 98.44 349 VAL A N 1
ATOM 2753 C CA . VAL A 1 349 ? -10.343 -3.891 6.512 1.00 98.44 349 VAL A CA 1
ATOM 2754 C C . VAL A 1 349 ? -9.806 -4.139 5.095 1.00 98.44 349 VAL A C 1
ATOM 2756 O O . VAL A 1 349 ? -10.319 -4.993 4.368 1.00 98.44 349 VAL A O 1
ATOM 2759 N N . HIS A 1 350 ? -8.783 -3.389 4.683 1.00 96.94 350 HIS A N 1
ATOM 2760 C CA . HIS A 1 350 ? -8.221 -3.459 3.326 1.00 96.94 350 HIS A CA 1
ATOM 2761 C C . HIS A 1 350 ? -7.410 -4.747 3.065 1.00 96.94 350 HIS A C 1
ATOM 2763 O O . HIS A 1 350 ? -7.141 -5.527 3.979 1.00 96.94 350 HIS A O 1
ATOM 2769 N N . GLY A 1 351 ? -7.025 -4.980 1.807 1.00 91.06 351 GLY A N 1
ATOM 2770 C CA . GLY A 1 351 ? -6.198 -6.125 1.404 1.00 91.06 351 GLY A CA 1
ATOM 2771 C C . GLY A 1 351 ? -4.699 -5.924 1.653 1.00 91.06 351 GLY A C 1
ATOM 2772 O O . GLY A 1 351 ? -4.272 -4.859 2.090 1.00 91.06 351 GLY A O 1
ATOM 2773 N N . LEU A 1 352 ? -3.903 -6.953 1.351 1.00 89.12 352 LEU A N 1
ATOM 2774 C CA . LEU A 1 352 ? -2.442 -6.896 1.438 1.00 89.12 352 LEU A CA 1
ATOM 2775 C C . LEU A 1 352 ? -1.880 -5.740 0.591 1.00 89.12 352 LEU A C 1
ATOM 2777 O O . LEU A 1 352 ? -2.272 -5.590 -0.565 1.00 89.12 352 LEU A O 1
ATOM 2781 N N . GLY A 1 353 ? -0.958 -4.960 1.157 1.00 77.44 353 GLY A N 1
ATOM 2782 C CA . GLY A 1 353 ? -0.258 -3.866 0.477 1.00 77.44 353 GLY A CA 1
ATOM 2783 C C . GLY A 1 353 ? -1.087 -2.594 0.253 1.00 77.44 353 GLY A C 1
ATOM 2784 O O . GLY A 1 353 ? -0.561 -1.616 -0.266 1.00 77.44 353 GLY A O 1
ATOM 2785 N N . ASP A 1 354 ? -2.364 -2.596 0.634 1.00 84.88 354 ASP A N 1
ATOM 2786 C CA . ASP A 1 354 ? -3.283 -1.461 0.490 1.00 84.88 354 ASP A CA 1
ATOM 2787 C C . ASP A 1 354 ? -3.327 -0.611 1.781 1.00 84.88 354 ASP A C 1
ATOM 2789 O O . ASP A 1 354 ? -2.558 -0.829 2.719 1.00 84.88 354 ASP A O 1
ATOM 2793 N N . SER A 1 355 ? -4.233 0.362 1.852 1.00 87.94 355 SER A N 1
ATOM 2794 C CA . SER A 1 355 ? -4.453 1.213 3.022 1.00 87.94 355 SER A CA 1
ATOM 2795 C C . SER A 1 355 ? -5.934 1.540 3.221 1.00 87.94 355 SER A C 1
ATOM 2797 O O . SER A 1 355 ? -6.764 1.407 2.319 1.00 87.94 355 SER A O 1
ATOM 2799 N N . GLY A 1 356 ? -6.287 2.044 4.403 1.00 82.00 356 GLY A N 1
ATOM 2800 C CA . GLY A 1 356 ? -7.609 2.605 4.674 1.00 82.00 356 GLY A CA 1
ATOM 2801 C C . GLY A 1 356 ? -7.956 3.776 3.746 1.00 82.00 356 GLY A C 1
ATOM 2802 O O . GLY A 1 356 ? -9.120 3.940 3.385 1.00 82.00 356 GLY A O 1
ATOM 2803 N N . LEU A 1 357 ? -6.956 4.542 3.290 1.00 85.38 357 LEU A N 1
ATOM 2804 C CA . LEU A 1 357 ? -7.139 5.612 2.304 1.00 85.38 357 LEU A CA 1
ATOM 2805 C C . LEU A 1 357 ? -7.600 5.068 0.944 1.00 85.38 357 LEU A C 1
ATOM 2807 O O . LEU A 1 357 ? -8.497 5.647 0.333 1.00 85.38 357 LEU A O 1
ATOM 2811 N N . GLY A 1 358 ? -7.069 3.920 0.507 1.00 73.88 358 GLY A N 1
ATOM 2812 C CA . GLY A 1 358 ? -7.476 3.256 -0.740 1.00 73.88 358 GLY A CA 1
ATOM 2813 C C . GLY A 1 358 ? -8.971 2.914 -0.796 1.00 73.88 358 GLY A C 1
ATOM 2814 O O . GLY A 1 358 ? -9.574 2.898 -1.870 1.00 73.88 358 GLY A O 1
ATOM 2815 N N . TRP A 1 359 ? -9.605 2.736 0.368 1.00 89.50 359 TRP A N 1
ATOM 2816 C CA . TRP A 1 359 ? -11.029 2.410 0.503 1.00 89.50 359 TRP A CA 1
ATOM 2817 C C . TRP A 1 359 ? -11.929 3.609 0.817 1.00 89.50 359 TRP A C 1
ATOM 2819 O O . TRP A 1 359 ? -13.158 3.467 0.808 1.00 89.50 359 TRP A O 1
ATOM 2829 N N . GLN A 1 360 ? -11.359 4.798 1.030 1.00 90.00 360 GLN A N 1
ATOM 2830 C CA . GLN A 1 360 ? -12.128 6.020 1.272 1.00 90.00 360 GLN A CA 1
ATOM 2831 C C . GLN A 1 360 ? -13.156 6.310 0.165 1.00 90.00 360 GLN A C 1
ATOM 2833 O O . GLN A 1 360 ? -14.307 6.579 0.516 1.00 90.00 360 GLN A O 1
ATOM 2838 N N . PRO A 1 361 ? -12.840 6.192 -1.144 1.00 86.56 361 PRO A N 1
ATOM 2839 C CA . PRO A 1 361 ? -13.817 6.495 -2.193 1.00 86.56 361 PRO A CA 1
ATOM 2840 C C . PRO A 1 361 ? -15.065 5.603 -2.132 1.00 86.56 361 PRO A C 1
ATOM 2842 O O . PRO A 1 361 ? -16.181 6.066 -2.373 1.00 86.56 361 PRO A O 1
ATOM 2845 N N . VAL A 1 362 ? -14.898 4.325 -1.769 1.00 84.12 362 VAL A N 1
ATOM 2846 C CA . VAL A 1 362 ? -16.016 3.382 -1.599 1.00 84.12 362 VAL A CA 1
ATOM 2847 C C . VAL A 1 362 ? -16.850 3.763 -0.378 1.00 84.12 362 VAL A C 1
ATOM 2849 O O . VAL A 1 362 ? -18.080 3.796 -0.460 1.00 84.12 362 VAL A O 1
ATOM 2852 N N . ALA A 1 363 ? -16.192 4.093 0.736 1.00 90.75 363 ALA A N 1
ATOM 2853 C CA . ALA A 1 363 ? -16.863 4.550 1.946 1.00 90.75 363 ALA A CA 1
ATOM 2854 C C . ALA A 1 363 ? -17.670 5.832 1.692 1.00 90.75 363 ALA A C 1
ATOM 2856 O O . ALA A 1 363 ? -18.843 5.888 2.044 1.00 90.75 363 ALA A O 1
ATOM 2857 N N . GLU A 1 364 ? -17.100 6.835 1.022 1.00 88.75 364 GLU A N 1
ATOM 2858 C CA . GLU A 1 364 ? -17.781 8.094 0.688 1.00 88.75 364 GLU A CA 1
ATOM 2859 C C . GLU A 1 364 ? -18.959 7.901 -0.267 1.00 88.75 364 GLU A C 1
ATOM 2861 O O . GLU A 1 364 ? -20.015 8.513 -0.079 1.00 88.75 364 GLU A O 1
ATOM 2866 N N . MET A 1 365 ? -18.805 7.033 -1.271 1.00 88.81 365 MET A N 1
ATOM 2867 C CA . MET A 1 365 ? -19.888 6.677 -2.184 1.00 88.81 365 MET A CA 1
ATOM 2868 C C . MET A 1 365 ? -21.076 6.083 -1.417 1.00 88.81 365 MET A C 1
ATOM 2870 O O . MET A 1 365 ? -22.210 6.514 -1.618 1.00 88.81 365 MET A O 1
ATOM 2874 N N . LEU A 1 366 ? -20.825 5.131 -0.515 1.00 90.38 366 LEU A N 1
ATOM 2875 C CA . LEU A 1 366 ? -21.878 4.465 0.256 1.00 90.38 366 LEU A CA 1
ATOM 2876 C C . LEU A 1 366 ? -22.420 5.325 1.403 1.00 90.38 366 LEU A C 1
ATOM 2878 O O . LEU A 1 366 ? -23.590 5.201 1.753 1.00 90.38 366 LEU A O 1
ATOM 2882 N N . ASN A 1 367 ? -21.613 6.219 1.972 1.00 87.81 367 ASN A N 1
ATOM 2883 C CA . ASN A 1 367 ? -22.029 7.138 3.034 1.00 87.81 367 ASN A CA 1
ATOM 2884 C C . ASN A 1 367 ? -23.138 8.097 2.563 1.00 87.81 367 ASN A C 1
ATOM 2886 O O . ASN A 1 367 ? -24.026 8.438 3.339 1.00 87.81 367 ASN A O 1
ATOM 2890 N N . LYS A 1 368 ? -23.162 8.465 1.274 1.00 88.81 368 LYS A N 1
ATOM 2891 C CA . LYS A 1 368 ? -24.264 9.255 0.686 1.00 88.81 368 LYS A CA 1
ATOM 2892 C C . LYS A 1 368 ? -25.609 8.524 0.748 1.00 88.81 368 LYS A C 1
ATOM 2894 O O . LYS A 1 368 ? -26.627 9.149 1.025 1.00 88.81 368 LYS A O 1
ATOM 2899 N N . GLU A 1 369 ? -25.597 7.210 0.542 1.00 93.94 369 GLU A N 1
ATOM 2900 C CA . GLU A 1 369 ? -26.785 6.347 0.612 1.00 93.94 369 GLU A CA 1
ATOM 2901 C C . GLU A 1 369 ? -27.112 5.912 2.054 1.00 93.94 369 GLU A C 1
ATOM 2903 O O . GLU A 1 369 ? -28.235 5.512 2.363 1.00 93.94 369 GLU A O 1
ATOM 2908 N N . LEU A 1 370 ? -26.130 5.990 2.958 1.00 94.62 370 LEU A N 1
ATOM 2909 C CA . LEU A 1 370 ? -26.211 5.554 4.353 1.00 94.62 370 LEU A CA 1
ATOM 2910 C C . LEU A 1 370 ? -25.756 6.669 5.312 1.00 94.62 370 LEU A C 1
ATOM 2912 O O . LEU A 1 370 ? -24.804 6.477 6.071 1.00 94.62 370 LEU A O 1
ATOM 2916 N N . PRO A 1 371 ? -26.447 7.821 5.348 1.00 95.50 371 PRO A N 1
ATOM 2917 C CA . PRO A 1 371 ? -25.959 9.025 6.022 1.00 95.50 371 PRO A CA 1
ATOM 2918 C C . PRO A 1 371 ? -25.797 8.874 7.541 1.00 95.50 371 PRO A C 1
ATOM 2920 O O . PRO A 1 371 ? -25.166 9.706 8.183 1.00 95.50 371 PRO A O 1
ATOM 2923 N N . GLN A 1 372 ? -26.396 7.865 8.172 1.00 97.06 372 GLN A N 1
ATOM 2924 C CA . GLN A 1 372 ? -26.268 7.588 9.609 1.00 97.06 372 GLN A CA 1
ATOM 2925 C C . GLN A 1 372 ? -25.058 6.710 9.979 1.00 97.06 372 GLN A C 1
ATOM 2927 O O . GLN A 1 372 ? -24.874 6.392 11.163 1.00 97.06 372 GLN A O 1
ATOM 2932 N N . VAL A 1 373 ? -24.289 6.256 8.984 1.00 97.94 373 VAL A N 1
ATOM 2933 C CA . VAL A 1 373 ? -23.192 5.295 9.141 1.00 97.94 373 VAL A CA 1
ATOM 2934 C C . VAL A 1 373 ? -21.847 6.014 9.154 1.00 97.94 373 VAL A C 1
ATOM 2936 O O . VAL A 1 373 ? -21.500 6.717 8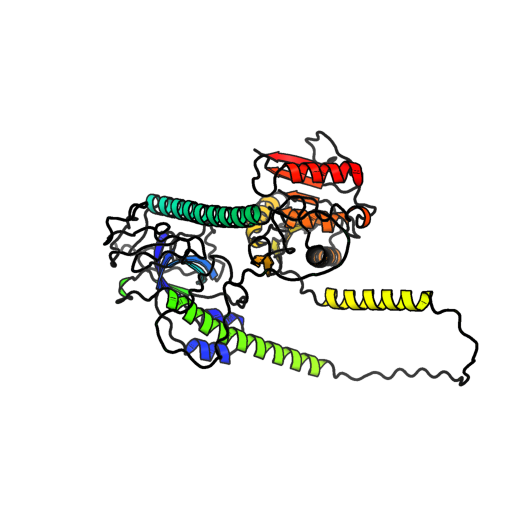.213 1.00 97.94 373 VAL A O 1
ATOM 2939 N N . LYS A 1 374 ? -21.065 5.795 10.213 1.00 98.12 374 LYS A N 1
ATOM 2940 C CA . LYS A 1 374 ? -19.647 6.167 10.255 1.00 98.12 374 LYS A CA 1
ATOM 2941 C C . LYS A 1 374 ? -18.815 5.041 9.648 1.00 98.12 374 LYS A C 1
ATOM 2943 O O . LYS A 1 374 ? -19.077 3.876 9.943 1.00 98.12 374 LYS A O 1
ATOM 2948 N N . TRP A 1 375 ? -17.792 5.374 8.872 1.00 98.06 375 TRP A N 1
ATOM 2949 C CA . TRP A 1 375 ? -16.841 4.394 8.353 1.00 98.06 375 TRP A CA 1
ATOM 2950 C C . TRP A 1 375 ? -15.497 4.544 9.053 1.00 98.06 375 TRP A C 1
ATOM 2952 O O . TRP A 1 375 ? -14.970 5.650 9.160 1.00 98.06 375 TRP A O 1
ATOM 2962 N N . VAL A 1 376 ? -14.952 3.430 9.529 1.00 98.31 376 VAL A N 1
ATOM 2963 C CA . VAL A 1 376 ? -13.623 3.328 10.133 1.00 98.31 376 VAL A CA 1
ATOM 2964 C C . VAL A 1 376 ? -12.791 2.421 9.238 1.00 98.31 376 VAL A C 1
ATOM 2966 O O . VAL A 1 376 ? -13.118 1.251 9.049 1.00 98.31 376 VAL A O 1
ATOM 2969 N N . LEU A 1 377 ? -11.735 2.975 8.659 1.00 97.19 377 LEU A N 1
ATOM 2970 C CA . LEU A 1 377 ? -10.882 2.329 7.668 1.00 97.19 377 LEU A CA 1
ATOM 2971 C C . LEU A 1 377 ? -9.485 2.168 8.291 1.00 97.19 377 LEU A C 1
ATOM 2973 O O . LEU A 1 377 ? -8.659 3.081 8.183 1.00 97.19 377 LEU A O 1
ATOM 2977 N N . PRO A 1 378 ? -9.238 1.085 9.051 1.00 96.44 378 PRO A N 1
ATOM 2978 C CA . PRO A 1 378 ? -7.958 0.870 9.711 1.00 96.44 378 PRO A CA 1
ATOM 2979 C C . PRO A 1 378 ? -6.848 0.560 8.709 1.00 96.44 378 PRO A C 1
ATOM 2981 O O . PRO A 1 378 ? -7.088 -0.103 7.704 1.00 96.44 378 PRO A O 1
ATOM 2984 N N . ASN A 1 379 ? -5.633 0.999 9.026 1.00 92.56 379 ASN A N 1
ATOM 2985 C CA . ASN A 1 379 ? -4.413 0.625 8.322 1.00 92.56 379 ASN A CA 1
ATOM 2986 C C . ASN A 1 379 ? -3.772 -0.585 9.001 1.00 92.56 379 ASN A C 1
ATOM 2988 O O . ASN A 1 379 ? -3.624 -0.601 10.228 1.00 92.56 379 ASN A O 1
ATOM 2992 N N . ALA A 1 380 ? -3.365 -1.567 8.202 1.00 93.06 380 ALA A N 1
ATOM 2993 C CA . ALA A 1 380 ? -2.552 -2.675 8.676 1.00 93.06 380 ALA A CA 1
ATOM 2994 C C . ALA A 1 380 ? -1.187 -2.174 9.186 1.00 93.06 380 ALA A C 1
ATOM 2996 O O . ALA A 1 380 ? -0.659 -1.191 8.655 1.00 93.06 380 ALA A O 1
ATOM 2997 N N . PRO A 1 381 ? -0.582 -2.839 10.186 1.00 88.12 381 PRO A N 1
ATOM 2998 C CA . PRO A 1 381 ? 0.829 -2.650 10.485 1.00 88.12 381 PRO A CA 1
ATOM 2999 C C . PRO A 1 381 ? 1.700 -2.974 9.266 1.00 88.12 381 PRO A C 1
ATOM 3001 O O . PRO A 1 381 ? 1.379 -3.847 8.460 1.00 88.12 381 PRO A O 1
ATOM 3004 N N . THR A 1 382 ? 2.829 -2.286 9.159 1.00 84.94 382 THR A N 1
ATOM 3005 C CA . THR A 1 382 ? 3.849 -2.577 8.153 1.00 84.94 382 THR A CA 1
ATOM 3006 C C . THR A 1 382 ? 4.712 -3.739 8.642 1.00 84.94 382 THR A C 1
ATOM 3008 O O . THR A 1 382 ? 5.282 -3.664 9.732 1.00 84.94 382 THR A O 1
ATOM 3011 N N . MET A 1 383 ? 4.783 -4.825 7.871 1.00 84.00 383 MET A N 1
ATOM 3012 C CA . MET A 1 383 ? 5.561 -6.021 8.219 1.00 84.00 383 MET A CA 1
ATOM 3013 C C . MET A 1 383 ? 6.081 -6.735 6.961 1.00 84.00 383 MET A C 1
ATOM 3015 O O . MET A 1 383 ? 5.483 -6.570 5.893 1.00 84.00 383 MET A O 1
ATOM 3019 N N . PRO A 1 384 ? 7.178 -7.510 7.062 1.00 73.81 384 PRO A N 1
ATOM 3020 C CA . PRO A 1 384 ? 7.659 -8.332 5.956 1.00 73.81 384 PRO A CA 1
ATOM 3021 C C . PRO A 1 384 ? 6.643 -9.419 5.608 1.00 73.81 384 PRO A C 1
ATOM 3023 O O . PRO A 1 384 ? 5.975 -9.964 6.492 1.00 73.81 384 PRO A O 1
ATOM 3026 N N . VAL A 1 385 ? 6.537 -9.729 4.317 1.00 74.12 385 VAL A N 1
ATOM 3027 C CA . VAL A 1 385 ? 5.653 -10.780 3.802 1.00 74.12 385 VAL A CA 1
ATOM 3028 C C . VAL A 1 385 ? 6.480 -11.854 3.115 1.00 74.12 385 VAL A C 1
ATOM 3030 O O . VAL A 1 385 ? 6.993 -11.654 2.013 1.00 74.12 385 VAL A O 1
ATOM 3033 N N . THR A 1 386 ? 6.587 -13.016 3.749 1.00 74.62 386 THR A N 1
ATOM 3034 C CA . THR A 1 386 ? 7.466 -14.121 3.345 1.00 74.62 386 THR A CA 1
ATOM 3035 C C . THR A 1 386 ? 7.186 -14.596 1.913 1.00 74.62 386 THR A C 1
ATOM 3037 O O . THR A 1 386 ? 8.111 -14.777 1.128 1.00 74.62 386 THR A O 1
ATOM 3040 N N . ALA A 1 387 ? 5.917 -14.740 1.525 1.00 68.25 387 ALA A N 1
ATOM 3041 C CA . ALA A 1 387 ? 5.505 -15.174 0.187 1.00 68.25 387 ALA A CA 1
ATOM 3042 C C . ALA A 1 387 ? 5.862 -14.162 -0.906 1.00 68.25 387 ALA A C 1
ATOM 3044 O O . ALA A 1 387 ? 6.008 -14.534 -2.065 1.00 68.25 387 ALA A O 1
ATOM 3045 N N . ASN A 1 388 ? 6.023 -12.899 -0.519 1.00 65.44 388 ASN A N 1
ATOM 3046 C CA . ASN A 1 388 ? 6.505 -11.812 -1.357 1.00 65.44 388 ASN A CA 1
ATOM 3047 C C . ASN A 1 388 ? 8.026 -11.626 -1.204 1.00 65.44 388 ASN A C 1
ATOM 3049 O O . ASN A 1 388 ? 8.529 -10.516 -1.335 1.00 65.44 388 ASN A O 1
ATOM 3053 N N . GLY A 1 389 ? 8.765 -12.683 -0.858 1.00 62.00 389 GLY A N 1
ATOM 3054 C CA . GLY A 1 389 ? 10.219 -12.623 -0.705 1.00 62.00 389 GLY A CA 1
ATOM 3055 C C . GLY A 1 389 ? 10.692 -11.743 0.456 1.00 62.00 389 GLY A C 1
ATOM 3056 O O . GLY A 1 389 ? 11.801 -11.233 0.402 1.00 62.00 389 GLY A O 1
ATOM 3057 N N . GLY A 1 390 ? 9.856 -11.531 1.477 1.00 68.94 390 GLY A N 1
ATOM 3058 C CA . GLY A 1 390 ? 10.170 -10.674 2.625 1.00 68.94 390 GLY A CA 1
ATOM 3059 C C . GLY A 1 390 ? 9.761 -9.210 2.457 1.00 68.94 390 GLY A C 1
ATOM 3060 O O . GLY A 1 390 ? 9.791 -8.480 3.440 1.00 68.94 390 GLY A O 1
ATOM 3061 N N . MET A 1 391 ? 9.279 -8.788 1.276 1.00 50.62 391 MET A N 1
ATOM 3062 C CA . MET A 1 391 ? 8.899 -7.389 1.025 1.00 50.62 391 MET A CA 1
ATOM 3063 C C . MET A 1 391 ? 8.020 -6.811 2.142 1.00 50.62 391 MET A C 1
ATOM 3065 O O . MET A 1 391 ? 6.987 -7.385 2.510 1.00 50.62 391 MET A O 1
ATOM 3069 N N . VAL A 1 392 ? 8.428 -5.649 2.654 1.00 70.38 392 VAL A N 1
ATOM 3070 C CA . VAL A 1 392 ? 7.760 -4.960 3.754 1.00 70.38 392 VAL A CA 1
ATOM 3071 C C . VAL A 1 392 ? 6.633 -4.093 3.219 1.00 70.38 392 VAL A C 1
ATOM 3073 O O . VAL A 1 392 ? 6.828 -3.173 2.430 1.00 70.38 392 VAL A O 1
ATOM 3076 N N . MET A 1 393 ? 5.416 -4.394 3.653 1.00 79.19 393 MET A N 1
ATOM 3077 C CA . MET A 1 393 ? 4.219 -3.687 3.208 1.00 79.19 393 MET A CA 1
ATOM 3078 C C . MET A 1 393 ? 3.129 -3.742 4.282 1.00 79.19 393 MET A C 1
ATOM 3080 O O . MET A 1 393 ? 3.238 -4.530 5.228 1.00 79.19 393 MET A O 1
ATOM 3084 N N . PRO A 1 394 ? 2.066 -2.926 4.169 1.00 87.19 394 PRO A N 1
ATOM 3085 C CA . PRO A 1 394 ? 0.897 -3.065 5.025 1.00 87.19 394 PRO A CA 1
ATOM 3086 C C . PRO A 1 394 ? 0.327 -4.482 4.928 1.00 87.19 394 PRO A C 1
ATOM 3088 O O . PRO A 1 394 ? -0.135 -4.909 3.867 1.00 87.19 394 PRO A O 1
ATOM 3091 N N . SER A 1 395 ? 0.365 -5.223 6.031 1.00 93.06 395 SER A N 1
ATOM 3092 C CA . SER A 1 395 ? -0.102 -6.605 6.068 1.00 93.06 395 SER A CA 1
ATOM 3093 C C . SER A 1 395 ? -0.710 -6.943 7.423 1.00 93.06 395 SER A C 1
ATOM 3095 O O . SER A 1 395 ? -0.198 -6.585 8.481 1.00 93.06 395 SER A O 1
ATOM 3097 N N . TRP A 1 396 ? -1.845 -7.634 7.393 1.00 96.62 396 TRP A N 1
ATOM 3098 C CA . TRP A 1 396 ? -2.567 -8.037 8.600 1.00 96.62 396 TRP A CA 1
ATOM 3099 C C . TRP A 1 396 ? -1.978 -9.283 9.268 1.00 96.62 396 TRP A C 1
ATOM 3101 O O . TRP A 1 396 ? -2.253 -9.545 10.436 1.00 96.62 396 TRP A O 1
ATOM 3111 N N . PHE A 1 397 ? -1.234 -10.088 8.522 1.00 95.31 397 PHE A N 1
ATOM 3112 C CA . PHE A 1 397 ? -0.530 -11.283 8.982 1.00 95.31 397 PHE A CA 1
ATOM 3113 C C . PHE A 1 397 ? 0.457 -11.708 7.900 1.00 95.31 397 PHE A C 1
ATOM 3115 O O . PHE A 1 397 ? 0.277 -11.360 6.730 1.00 95.31 397 PHE A O 1
ATOM 3122 N N . ASP A 1 398 ? 1.478 -12.480 8.250 1.00 91.12 398 ASP A N 1
ATOM 3123 C CA . ASP A 1 398 ? 2.425 -12.938 7.242 1.00 91.12 398 ASP A CA 1
ATOM 3124 C C . ASP A 1 398 ? 1.781 -13.983 6.311 1.00 91.12 398 ASP A C 1
ATOM 3126 O O . ASP A 1 398 ? 1.144 -14.947 6.749 1.00 91.12 398 ASP A O 1
ATOM 3130 N N . ILE A 1 399 ? 1.948 -13.805 5.003 1.00 83.12 399 ILE A N 1
ATOM 3131 C CA . ILE A 1 399 ? 1.622 -14.847 4.031 1.00 83.12 399 ILE A CA 1
ATOM 3132 C C . ILE A 1 399 ? 2.907 -15.630 3.819 1.00 83.12 399 ILE A C 1
ATOM 3134 O O . ILE A 1 399 ? 3.844 -15.107 3.237 1.00 83.12 399 ILE A O 1
ATOM 3138 N N . LEU A 1 400 ? 2.955 -16.880 4.280 1.00 81.88 400 LEU A N 1
ATOM 3139 C CA . LEU A 1 400 ? 4.182 -17.685 4.222 1.00 81.88 400 LEU A CA 1
ATOM 3140 C C . LEU A 1 400 ? 4.465 -18.249 2.826 1.00 81.88 400 LEU A C 1
ATOM 3142 O O . LEU A 1 400 ? 5.614 -18.417 2.440 1.00 81.88 400 LEU A O 1
ATOM 3146 N N . SER A 1 401 ? 3.420 -18.569 2.064 1.00 77.06 401 SER A N 1
ATOM 3147 C CA . SER A 1 401 ? 3.522 -18.922 0.643 1.00 77.06 401 SER A CA 1
ATOM 3148 C C . SER A 1 401 ? 2.173 -18.742 -0.047 1.00 77.06 401 SER A C 1
ATOM 3150 O O . SER A 1 401 ? 1.120 -18.850 0.582 1.00 77.06 401 SER A O 1
ATOM 3152 N N . PHE A 1 402 ? 2.196 -18.476 -1.352 1.00 65.56 402 PHE A N 1
ATOM 3153 C CA . PHE A 1 402 ? 0.988 -18.443 -2.170 1.00 65.56 402 PHE A CA 1
ATOM 3154 C C . PHE A 1 402 ? 0.619 -19.875 -2.581 1.00 65.56 402 PHE A C 1
ATOM 3156 O O . PHE A 1 402 ? 1.151 -20.421 -3.544 1.00 65.56 402 PHE A O 1
ATOM 3163 N N . GLY A 1 403 ? -0.269 -20.519 -1.821 1.00 58.50 403 GLY A N 1
ATOM 3164 C CA . GLY A 1 403 ? -0.684 -21.900 -2.069 1.00 58.50 403 GLY A CA 1
ATOM 3165 C C . GLY A 1 403 ? -1.935 -22.297 -1.287 1.00 58.50 403 GLY A C 1
ATOM 3166 O O . GLY A 1 403 ? -2.289 -21.668 -0.296 1.00 58.50 403 GLY A O 1
ATOM 3167 N N . PHE A 1 404 ? -2.632 -23.342 -1.747 1.00 54.00 404 PHE A N 1
ATOM 3168 C CA . PHE A 1 404 ? -3.894 -23.796 -1.143 1.00 54.00 404 PHE A CA 1
ATOM 3169 C C . PHE A 1 404 ? -3.701 -24.443 0.245 1.00 54.00 404 PHE A C 1
ATOM 3171 O O . PHE A 1 404 ? -4.591 -24.336 1.085 1.00 54.00 404 PHE A O 1
ATOM 3178 N N . ASP A 1 405 ? -2.535 -25.060 0.477 1.00 60.94 405 ASP A N 1
ATOM 3179 C CA . ASP A 1 405 ? -2.190 -25.828 1.687 1.00 60.94 405 ASP A CA 1
ATOM 3180 C C . ASP A 1 405 ? -0.912 -25.306 2.370 1.00 60.94 405 ASP A C 1
ATOM 3182 O O . ASP A 1 405 ? -0.164 -26.046 3.011 1.00 60.94 405 ASP A O 1
ATOM 3186 N N . SER A 1 406 ? -0.626 -24.013 2.214 1.00 63.75 406 SER A N 1
ATOM 3187 C CA . SER A 1 406 ? 0.502 -23.377 2.888 1.00 63.75 406 SER A CA 1
ATOM 3188 C C . SER A 1 406 ? 0.286 -23.311 4.397 1.00 63.75 406 SER A C 1
ATOM 3190 O O . SER A 1 406 ? -0.830 -23.088 4.870 1.00 63.75 406 SER A O 1
ATOM 3192 N N . LYS A 1 407 ? 1.376 -23.398 5.163 1.00 80.81 407 LYS A N 1
ATOM 3193 C CA . LYS A 1 407 ? 1.359 -23.028 6.581 1.00 80.81 407 LYS A CA 1
ATOM 3194 C C . LYS A 1 407 ? 0.846 -21.588 6.722 1.00 80.81 407 LYS A C 1
ATOM 3196 O O . LYS A 1 407 ? 1.277 -20.705 5.988 1.00 80.81 407 LYS A O 1
ATOM 3201 N N . GLU A 1 408 ? -0.061 -21.360 7.665 1.00 87.56 408 GLU A N 1
ATOM 3202 C CA . GLU A 1 408 ? -0.641 -20.039 7.932 1.00 87.56 408 GLU A CA 1
ATOM 3203 C C . GLU A 1 408 ? 0.025 -19.382 9.151 1.00 87.56 408 GLU A C 1
ATOM 3205 O O . GLU A 1 408 ? 0.327 -20.058 10.143 1.00 87.56 408 GLU A O 1
ATOM 3210 N N . ASP A 1 409 ? 0.206 -18.059 9.111 1.00 91.44 409 ASP A N 1
ATOM 3211 C CA . ASP A 1 409 ? 0.655 -17.258 10.255 1.00 91.44 409 ASP A CA 1
ATOM 3212 C C . ASP A 1 409 ? -0.480 -17.055 11.271 1.00 91.44 409 ASP A C 1
ATOM 3214 O O . ASP A 1 409 ? -1.108 -15.999 11.389 1.00 91.44 409 ASP A O 1
ATOM 3218 N N . ARG A 1 410 ? -0.762 -18.114 12.030 1.00 87.81 410 ARG A N 1
ATOM 3219 C CA . ARG A 1 410 ? -1.788 -18.087 13.076 1.00 87.81 410 ARG A CA 1
ATOM 3220 C C . ARG A 1 410 ? -1.526 -16.998 14.119 1.00 87.81 410 ARG A C 1
ATOM 3222 O O . ARG A 1 410 ? -2.480 -16.435 14.650 1.00 87.81 410 ARG A O 1
ATOM 3229 N N . GLU A 1 411 ? -0.270 -16.738 14.461 1.00 86.56 411 GLU A N 1
ATOM 3230 C CA . GLU A 1 411 ? 0.068 -15.781 15.513 1.00 86.56 411 GLU A CA 1
ATOM 3231 C C . GLU A 1 411 ? -0.203 -14.343 15.063 1.00 86.56 411 GLU A C 1
ATOM 3233 O O . GLU A 1 411 ? -0.896 -13.610 15.775 1.00 86.56 411 GLU A O 1
ATOM 3238 N N . GLY A 1 412 ? 0.260 -13.956 13.870 1.00 89.62 412 GLY A N 1
ATOM 3239 C CA . GLY A 1 412 ? -0.024 -12.641 13.293 1.00 89.62 412 GLY A CA 1
ATOM 3240 C C . GLY A 1 412 ? -1.516 -12.417 13.073 1.00 89.62 412 GLY A C 1
ATOM 3241 O O . GLY A 1 412 ? -2.046 -11.372 13.458 1.00 89.62 412 GLY A O 1
ATOM 3242 N N . MET A 1 413 ? -2.239 -13.436 12.594 1.00 94.25 413 MET A N 1
ATOM 3243 C CA . MET A 1 413 ? -3.699 -13.366 12.481 1.00 94.25 413 MET A CA 1
ATOM 3244 C C . MET A 1 413 ? -4.356 -13.072 13.837 1.00 94.25 413 MET A C 1
ATOM 3246 O O . MET A 1 413 ? -5.198 -12.181 13.933 1.00 94.25 413 MET A O 1
ATOM 3250 N N . LEU A 1 414 ? -3.967 -13.767 14.911 1.00 89.00 414 LEU A N 1
ATOM 3251 C CA . LEU A 1 414 ? -4.535 -13.531 16.244 1.00 89.00 414 LEU A CA 1
ATOM 3252 C C . LEU A 1 414 ? -4.192 -12.143 16.805 1.00 89.00 414 LEU A C 1
ATOM 3254 O O . LEU A 1 414 ? -5.049 -11.532 17.450 1.00 89.00 414 LEU A O 1
ATOM 3258 N N . LYS A 1 415 ? -2.998 -11.609 16.520 1.00 91.12 415 LYS A N 1
ATOM 3259 C CA . LYS A 1 415 ? -2.640 -10.217 16.852 1.00 91.12 415 LYS A CA 1
ATOM 3260 C C . LYS A 1 415 ? -3.570 -9.231 16.146 1.00 91.12 415 LYS A C 1
ATOM 3262 O O . LYS A 1 415 ? -4.099 -8.323 16.785 1.00 91.12 415 LYS A O 1
ATOM 3267 N N . THR A 1 416 ? -3.863 -9.446 14.865 1.00 94.81 416 THR A N 1
ATOM 3268 C CA . THR A 1 416 ? -4.822 -8.600 14.142 1.00 94.81 416 THR A CA 1
ATOM 3269 C C . THR A 1 416 ? -6.252 -8.772 14.646 1.00 94.81 416 THR A C 1
ATOM 3271 O O . THR A 1 416 ? -6.961 -7.776 14.788 1.00 94.81 416 THR A O 1
ATOM 3274 N N . VAL A 1 417 ? -6.685 -9.989 15.000 1.00 94.00 417 VAL A N 1
ATOM 3275 C CA . VAL A 1 417 ? -7.995 -10.201 15.644 1.00 94.00 417 VAL A CA 1
ATOM 3276 C C . VAL A 1 417 ? -8.111 -9.359 16.909 1.00 94.00 417 VAL A C 1
ATOM 3278 O O . VAL A 1 417 ? -9.139 -8.714 17.119 1.00 94.00 417 VAL A O 1
ATOM 3281 N N . TYR A 1 418 ? -7.072 -9.345 17.740 1.00 90.44 418 TYR A N 1
ATOM 3282 C CA . TYR A 1 418 ? -7.040 -8.531 18.948 1.00 90.44 418 TYR A CA 1
ATOM 3283 C C . TYR A 1 418 ? -7.143 -7.031 18.625 1.00 90.44 418 TYR A C 1
ATOM 3285 O O . TYR A 1 418 ? -8.004 -6.341 19.174 1.00 90.44 418 TYR A O 1
ATOM 3293 N N . SER A 1 419 ? -6.352 -6.536 17.673 1.00 93.19 419 SER A N 1
ATOM 3294 C CA . SER A 1 419 ? -6.381 -5.134 17.236 1.00 93.19 419 SER A CA 1
ATOM 3295 C C . SER A 1 419 ? -7.737 -4.696 16.665 1.00 93.19 419 SER A C 1
ATOM 3297 O O . SER A 1 419 ? -8.236 -3.621 16.999 1.00 93.19 419 SER A O 1
ATOM 3299 N N . LEU A 1 420 ? -8.385 -5.533 15.851 1.00 96.19 420 LEU A N 1
ATOM 3300 C CA . LEU A 1 420 ? -9.721 -5.251 15.319 1.00 96.19 420 LEU A CA 1
ATOM 3301 C C . LEU A 1 420 ? -10.789 -5.271 16.423 1.00 96.19 420 LEU A C 1
ATOM 3303 O O . LEU A 1 420 ? -11.693 -4.435 16.420 1.00 96.19 420 LEU A O 1
ATOM 3307 N N . ASN A 1 421 ? -10.666 -6.164 17.410 1.00 94.50 421 ASN A N 1
ATOM 3308 C CA . ASN A 1 421 ? -11.551 -6.166 18.577 1.00 94.50 421 ASN A CA 1
ATOM 3309 C C . ASN A 1 421 ? -11.395 -4.910 19.443 1.00 94.50 421 ASN A C 1
ATOM 3311 O O . ASN A 1 421 ? -12.385 -4.466 20.030 1.00 94.50 421 ASN A O 1
ATOM 3315 N N . GLN A 1 422 ? -10.208 -4.297 19.500 1.00 93.25 422 GLN A N 1
ATOM 3316 C CA . GLN A 1 422 ? -10.045 -2.997 20.157 1.00 93.25 422 GLN A CA 1
ATOM 3317 C C . GLN A 1 422 ? -10.829 -1.896 19.436 1.00 93.25 422 GLN A C 1
ATOM 3319 O O . GLN A 1 422 ? -11.513 -1.119 20.097 1.00 93.25 422 GLN A O 1
ATOM 3324 N N . LEU A 1 423 ? -10.808 -1.860 18.097 1.00 95.06 423 LEU A N 1
ATOM 3325 C CA . LEU A 1 423 ? -11.611 -0.899 17.327 1.00 95.06 423 LEU A CA 1
ATOM 3326 C C . LEU A 1 423 ? -13.113 -1.119 17.535 1.00 95.06 423 LEU A C 1
ATOM 3328 O O . LEU A 1 423 ? -13.849 -0.167 17.778 1.00 95.06 423 LEU A O 1
ATOM 3332 N N . ILE A 1 424 ? -13.565 -2.375 17.503 1.00 95.81 424 ILE A N 1
ATOM 3333 C CA . ILE A 1 424 ? -14.960 -2.727 17.800 1.00 95.81 424 ILE A CA 1
ATOM 3334 C C . ILE A 1 424 ? -15.339 -2.263 19.211 1.00 95.81 424 ILE A C 1
ATOM 3336 O O . ILE A 1 424 ? -16.407 -1.684 19.399 1.00 95.81 424 ILE A O 1
ATOM 3340 N N . SER A 1 425 ? -14.473 -2.502 20.197 1.00 93.56 425 SER A N 1
ATOM 3341 C CA . SER A 1 425 ? -14.717 -2.100 21.584 1.00 93.56 425 SER A CA 1
ATOM 3342 C C . SER A 1 425 ? -14.793 -0.582 21.714 1.00 93.56 425 SER A C 1
ATOM 3344 O O . SER A 1 425 ? -15.735 -0.091 22.322 1.00 93.56 425 SER A O 1
ATOM 3346 N N . ALA A 1 426 ? -13.906 0.163 21.050 1.00 93.94 426 ALA A N 1
ATOM 3347 C CA . ALA A 1 426 ? -13.942 1.623 21.040 1.00 93.94 426 ALA A CA 1
ATOM 3348 C C . ALA A 1 426 ? -15.259 2.180 20.467 1.00 93.94 426 ALA A C 1
ATOM 3350 O O . ALA A 1 426 ? -15.798 3.153 20.990 1.00 93.94 426 ALA A O 1
ATOM 3351 N N . GLU A 1 427 ? -15.820 1.552 19.429 1.00 96.69 427 GLU A N 1
ATOM 3352 C CA . GLU A 1 427 ? -17.129 1.934 18.883 1.00 96.69 427 GLU A CA 1
ATOM 3353 C C . GLU A 1 427 ? -18.284 1.629 19.843 1.00 96.69 427 GLU A C 1
ATOM 3355 O O . GLU A 1 427 ? -19.212 2.431 19.982 1.00 96.69 427 GLU A O 1
ATOM 3360 N N . VAL A 1 428 ? -18.220 0.483 20.526 1.00 94.88 428 VAL A N 1
ATOM 3361 C CA . VAL A 1 428 ? -19.200 0.110 21.553 1.00 94.88 428 VAL A CA 1
ATOM 3362 C C . VAL A 1 428 ? -19.145 1.068 22.737 1.00 94.88 428 VAL A C 1
ATOM 3364 O O . VAL A 1 428 ? -20.190 1.547 23.180 1.00 94.88 428 VAL A O 1
ATOM 3367 N N . ASP A 1 429 ? -17.945 1.405 23.200 1.00 93.62 429 ASP A N 1
ATOM 3368 C CA . ASP A 1 429 ? -17.711 2.338 24.303 1.00 93.62 429 ASP A CA 1
ATOM 3369 C C . ASP A 1 429 ? -18.125 3.771 23.929 1.00 93.62 429 ASP A C 1
ATOM 3371 O O . ASP A 1 429 ? -18.610 4.523 24.776 1.00 93.62 429 ASP A O 1
ATOM 3375 N N . ALA A 1 430 ? -18.043 4.130 22.643 1.00 92.25 430 ALA A N 1
ATOM 3376 C CA . ALA A 1 430 ? -18.594 5.370 22.093 1.00 92.25 430 ALA A CA 1
ATOM 3377 C C . ALA A 1 430 ? -20.135 5.365 21.963 1.00 92.25 430 ALA A C 1
ATOM 3379 O O . ALA A 1 430 ? -20.722 6.344 21.496 1.00 92.25 430 ALA A O 1
ATOM 3380 N N . GLY A 1 431 ? -20.807 4.289 22.385 1.00 94.19 431 GLY A N 1
ATOM 3381 C CA . GLY A 1 431 ? -22.264 4.197 22.473 1.00 94.19 431 GLY A CA 1
ATOM 3382 C C . GLY A 1 431 ? -22.950 3.560 21.264 1.00 94.19 431 GLY A C 1
ATOM 3383 O O . GLY A 1 431 ? -24.180 3.604 21.187 1.00 94.19 431 GLY A O 1
ATOM 3384 N N . ILE A 1 432 ? -22.206 2.958 20.329 1.00 97.75 432 ILE A N 1
ATOM 3385 C CA . ILE A 1 432 ? -22.788 2.222 19.200 1.00 97.75 432 ILE A CA 1
ATOM 3386 C C . ILE A 1 432 ? -23.014 0.759 19.598 1.00 97.75 432 ILE A C 1
ATOM 3388 O O . ILE A 1 432 ? -22.057 0.030 19.842 1.00 97.75 432 ILE A O 1
ATOM 3392 N N . PRO A 1 433 ? -24.264 0.266 19.635 1.00 96.06 433 PRO A N 1
ATOM 3393 C CA . PRO A 1 433 ? -24.522 -1.135 19.954 1.00 96.06 433 PRO A CA 1
ATOM 3394 C C . PRO A 1 433 ? -23.789 -2.085 18.994 1.00 96.06 433 PRO A C 1
ATOM 3396 O O . PRO A 1 433 ? -23.771 -1.847 17.790 1.00 96.06 433 PRO A O 1
ATOM 3399 N N . ALA A 1 434 ? -23.253 -3.208 19.487 1.00 94.81 434 ALA A N 1
ATOM 3400 C CA . ALA A 1 434 ? -22.529 -4.175 18.645 1.00 94.81 434 ALA A CA 1
ATOM 3401 C C . ALA A 1 434 ? -23.367 -4.677 17.448 1.00 94.81 434 ALA A C 1
ATOM 3403 O O . ALA A 1 434 ? -22.865 -4.809 16.335 1.00 94.81 434 ALA A O 1
ATOM 3404 N N . ASN A 1 435 ? -24.682 -4.840 17.632 1.00 95.94 435 ASN A N 1
ATOM 3405 C CA . ASN A 1 435 ? -25.630 -5.199 16.569 1.00 95.94 435 ASN A CA 1
ATOM 3406 C C . ASN A 1 435 ? -25.923 -4.062 15.559 1.00 95.94 435 ASN A C 1
ATOM 3408 O O . ASN A 1 435 ? -26.790 -4.213 14.697 1.00 95.94 435 ASN A O 1
ATOM 3412 N N . ARG A 1 436 ? -25.217 -2.931 15.657 1.00 97.88 436 ARG A N 1
ATOM 3413 C CA . ARG A 1 436 ? -25.189 -1.804 14.710 1.00 97.88 436 ARG A CA 1
ATOM 3414 C C . ARG A 1 436 ? -23.791 -1.581 14.116 1.00 97.88 436 ARG A C 1
ATOM 3416 O O . ARG A 1 436 ? -23.579 -0.576 13.439 1.00 97.88 436 ARG A O 1
ATOM 3423 N N . ILE A 1 437 ? -22.860 -2.508 14.346 1.00 98.31 437 ILE A N 1
ATOM 3424 C CA . ILE A 1 437 ? -21.509 -2.490 13.780 1.00 98.31 437 ILE A CA 1
ATOM 3425 C C . ILE A 1 437 ? -21.402 -3.583 12.716 1.00 98.31 437 ILE A C 1
ATOM 3427 O O . ILE A 1 437 ? -21.721 -4.736 12.990 1.00 98.31 437 ILE A O 1
ATOM 3431 N N . VAL A 1 438 ? -20.952 -3.238 11.512 1.00 98.25 438 VAL A N 1
ATOM 3432 C CA . VAL A 1 438 ? -20.595 -4.204 10.460 1.00 98.25 438 VAL A CA 1
ATOM 3433 C C . VAL A 1 438 ? -19.077 -4.264 10.353 1.00 98.25 438 VAL A C 1
ATOM 3435 O O . VAL A 1 438 ? -18.431 -3.219 10.278 1.00 98.25 438 VAL A O 1
ATOM 3438 N N . LEU A 1 439 ? -18.519 -5.474 10.319 1.00 98.44 439 LEU A N 1
ATOM 3439 C CA . LEU A 1 439 ? -17.115 -5.692 9.973 1.00 98.44 439 LEU A CA 1
ATOM 3440 C C . LEU A 1 439 ? -17.044 -6.163 8.521 1.00 98.44 439 LEU A C 1
ATOM 3442 O O . LEU A 1 439 ? -17.679 -7.151 8.151 1.00 98.44 439 LEU A O 1
ATOM 3446 N N . GLY A 1 440 ? -16.318 -5.434 7.689 1.00 98.00 440 GLY A N 1
ATOM 3447 C CA . GLY A 1 440 ? -16.116 -5.765 6.289 1.00 98.00 440 GLY A CA 1
ATOM 3448 C C . GLY A 1 440 ? -14.642 -5.827 5.933 1.00 98.00 440 GLY A C 1
ATOM 3449 O O . GLY A 1 440 ? -13.817 -5.235 6.623 1.00 98.00 440 GLY A O 1
ATOM 3450 N N . GLY A 1 441 ? -14.307 -6.493 4.834 1.00 97.81 441 GLY A N 1
ATOM 3451 C CA . GLY A 1 441 ? -12.950 -6.440 4.318 1.00 97.81 441 GLY A CA 1
ATOM 3452 C C . GLY A 1 441 ? -12.775 -7.029 2.929 1.00 97.81 441 GLY A C 1
ATOM 3453 O O . GLY A 1 441 ? -13.657 -7.717 2.407 1.00 97.81 441 GLY A O 1
ATOM 3454 N N . PHE A 1 442 ? -11.610 -6.747 2.349 1.00 95.44 442 PHE A N 1
ATOM 3455 C CA . PHE A 1 442 ? -11.196 -7.201 1.024 1.00 95.44 442 PHE A CA 1
ATOM 3456 C C . PHE A 1 442 ? -9.939 -8.075 1.086 1.00 95.44 442 PHE A C 1
ATOM 3458 O O . PHE A 1 442 ? -8.998 -7.748 1.807 1.00 95.44 442 PHE A O 1
ATOM 3465 N N . SER A 1 443 ? -9.903 -9.172 0.322 1.00 94.38 443 SER A N 1
ATOM 3466 C CA . SER A 1 443 ? -8.751 -10.081 0.218 1.00 94.38 443 SER A CA 1
ATOM 3467 C C . SER A 1 443 ? -8.222 -10.515 1.598 1.00 94.38 443 SER A C 1
ATOM 3469 O O . SER A 1 443 ? -8.964 -11.127 2.369 1.00 94.38 443 SER A O 1
ATOM 3471 N N . GLN A 1 444 ? -6.986 -10.169 1.965 1.00 95.44 444 GLN A N 1
ATOM 3472 C CA . GLN A 1 444 ? -6.418 -10.445 3.290 1.00 95.44 444 GLN A CA 1
ATOM 3473 C C . GLN A 1 444 ? -7.290 -9.894 4.440 1.00 95.44 444 GLN A C 1
ATOM 3475 O O . GLN A 1 444 ? -7.541 -10.588 5.426 1.00 95.44 444 GLN A O 1
ATOM 3480 N N . GLY A 1 445 ? -7.839 -8.684 4.293 1.00 97.88 445 GLY A N 1
ATOM 3481 C CA . GLY A 1 445 ? -8.767 -8.099 5.260 1.00 97.88 445 GLY A CA 1
ATOM 3482 C C . GLY A 1 445 ? -10.118 -8.815 5.322 1.00 97.88 445 GLY A C 1
ATOM 3483 O O . GLY A 1 445 ? -10.770 -8.837 6.368 1.00 97.88 445 GLY A O 1
ATOM 3484 N N . ALA A 1 446 ? -10.532 -9.472 4.236 1.00 97.25 446 ALA A N 1
ATOM 3485 C CA . ALA A 1 446 ? -11.727 -10.311 4.211 1.00 97.25 446 ALA A CA 1
ATOM 3486 C C . ALA A 1 446 ? -11.521 -11.610 5.015 1.00 97.25 446 ALA A C 1
ATOM 3488 O O . ALA A 1 446 ? -12.418 -12.027 5.752 1.00 97.25 446 ALA A O 1
ATOM 3489 N N . ALA A 1 447 ? -10.325 -12.206 4.944 1.00 96.62 447 ALA A N 1
ATOM 3490 C CA . ALA A 1 447 ? -9.946 -13.338 5.791 1.00 96.62 447 ALA A CA 1
ATOM 3491 C C . ALA A 1 447 ? -9.965 -12.949 7.281 1.00 96.62 447 ALA A C 1
ATOM 3493 O O . ALA A 1 447 ? -10.550 -13.660 8.104 1.00 96.62 447 ALA A O 1
ATOM 3494 N N . MET A 1 448 ? -9.430 -11.770 7.621 1.00 98.19 448 MET A N 1
ATOM 3495 C CA . MET A 1 448 ? -9.496 -11.244 8.989 1.00 98.19 448 MET A CA 1
ATOM 3496 C C . MET A 1 448 ? -10.917 -10.906 9.434 1.00 98.19 448 MET A C 1
ATOM 3498 O O . MET A 1 448 ? -11.272 -11.178 10.575 1.00 98.19 448 MET A O 1
ATOM 3502 N N . THR A 1 449 ? -11.761 -10.393 8.540 1.00 98.00 449 THR A N 1
ATOM 3503 C CA . THR A 1 449 ? -13.182 -10.136 8.820 1.00 98.00 449 THR A CA 1
ATOM 3504 C C . THR A 1 449 ? -13.908 -11.407 9.254 1.00 98.00 449 THR A C 1
ATOM 3506 O O . THR A 1 449 ? -14.647 -11.395 10.240 1.00 98.00 449 THR A O 1
ATOM 3509 N N . LEU A 1 450 ? -13.677 -12.518 8.548 1.00 96.31 450 LEU A N 1
ATOM 3510 C CA . LEU A 1 450 ? -14.246 -13.818 8.903 1.00 96.31 450 LEU A CA 1
ATOM 3511 C C . LEU A 1 450 ? -13.706 -14.328 10.234 1.00 96.31 450 LEU A C 1
ATOM 3513 O O . LEU A 1 450 ? -14.492 -14.749 11.082 1.00 96.31 450 LEU A O 1
ATOM 3517 N N . LEU A 1 451 ? -12.385 -14.281 10.422 1.00 96.25 451 LEU A N 1
ATOM 3518 C CA . LEU A 1 451 ? -11.757 -14.764 11.644 1.00 96.25 451 LEU A CA 1
ATOM 3519 C C . LEU A 1 451 ? -12.233 -13.951 12.854 1.00 96.25 451 LEU A C 1
ATOM 3521 O O . LEU A 1 451 ? -12.844 -14.511 13.755 1.00 96.25 451 LEU A O 1
ATOM 3525 N N . THR A 1 452 ? -12.072 -12.629 12.837 1.00 96.31 452 THR A N 1
ATOM 3526 C CA . THR A 1 452 ? -12.507 -11.742 13.925 1.00 96.31 452 THR A CA 1
ATOM 3527 C C . THR A 1 452 ? -14.006 -11.836 14.186 1.00 96.31 452 THR A C 1
ATOM 3529 O O . THR A 1 452 ? -14.419 -11.934 15.340 1.00 96.31 452 THR A O 1
ATOM 3532 N N . GLY A 1 453 ? -14.830 -11.812 13.137 1.00 94.44 453 GLY A N 1
ATOM 3533 C CA . GLY A 1 453 ? -16.283 -11.800 13.276 1.00 94.44 453 GLY A CA 1
ATOM 3534 C C . GLY A 1 453 ? -16.850 -13.102 13.841 1.00 94.44 453 GLY A C 1
ATOM 3535 O O . GLY A 1 453 ? -17.727 -13.069 14.702 1.00 94.44 453 GLY A O 1
ATOM 3536 N N . LEU A 1 454 ? -16.351 -14.253 13.380 1.00 93.75 454 LEU A N 1
ATOM 3537 C CA . LEU A 1 454 ? -16.899 -15.563 13.752 1.00 93.75 454 LEU A CA 1
ATOM 3538 C C . LEU A 1 454 ? -16.261 -16.166 15.007 1.00 93.75 454 LEU A C 1
ATOM 3540 O O . LEU A 1 454 ? -16.844 -17.087 15.577 1.00 93.75 454 LEU A O 1
ATOM 3544 N N . THR A 1 455 ? -15.102 -15.672 15.449 1.00 92.56 455 THR A N 1
ATOM 3545 C CA . THR A 1 455 ? -14.467 -16.092 16.714 1.00 92.56 455 THR A CA 1
ATOM 3546 C C . THR A 1 455 ? -14.585 -15.041 17.818 1.00 92.56 455 THR A C 1
ATOM 3548 O O . THR A 1 455 ? -14.128 -15.270 18.933 1.00 92.56 455 THR A O 1
ATOM 3551 N N . GLY A 1 456 ? -15.154 -13.871 17.520 1.00 87.25 456 GLY A N 1
ATOM 3552 C CA . GLY A 1 456 ? -15.331 -12.790 18.484 1.00 87.25 456 GLY A CA 1
ATOM 3553 C C . GLY A 1 456 ? -16.382 -13.106 19.550 1.00 87.25 456 GLY A C 1
ATOM 3554 O O . GLY A 1 456 ? -17.322 -13.868 19.323 1.00 87.25 456 GLY A O 1
ATOM 3555 N N . GLU A 1 457 ? -16.249 -12.479 20.720 1.00 80.88 457 GLU A N 1
ATOM 3556 C CA . GLU A 1 457 ? -17.195 -12.637 21.836 1.00 80.88 457 GLU A CA 1
ATOM 3557 C C . GLU A 1 457 ? -18.533 -11.929 21.581 1.00 80.88 457 GLU A C 1
ATOM 3559 O O . GLU A 1 457 ? -19.589 -12.369 22.041 1.00 80.88 457 GLU A O 1
ATOM 3564 N N . ARG A 1 458 ? -18.507 -10.823 20.829 1.00 86.56 458 ARG A N 1
ATOM 3565 C CA . ARG A 1 458 ? -19.677 -9.979 20.564 1.00 86.56 458 ARG A CA 1
ATOM 3566 C C . ARG A 1 458 ? -20.283 -10.314 19.211 1.00 86.56 458 ARG A C 1
ATOM 3568 O O . ARG A 1 458 ? -19.591 -10.280 18.200 1.00 86.56 458 ARG A O 1
ATOM 3575 N N . LYS A 1 459 ? -21.604 -10.503 19.184 1.00 91.69 459 LYS A N 1
ATOM 3576 C CA . LYS A 1 459 ? -22.348 -10.599 17.928 1.00 91.69 459 LYS A CA 1
ATOM 3577 C C . LYS A 1 459 ? -22.469 -9.222 17.270 1.00 91.69 459 LYS A C 1
ATOM 3579 O O . LYS A 1 459 ? -23.215 -8.370 17.759 1.00 91.69 459 LYS A O 1
ATOM 3584 N N . LEU A 1 460 ? -21.769 -9.028 16.156 1.00 95.44 460 LEU A N 1
ATOM 3585 C CA . LEU A 1 460 ? -21.885 -7.839 15.309 1.00 95.44 460 LEU A CA 1
ATOM 3586 C C . LEU A 1 460 ? -23.166 -7.870 14.453 1.00 95.44 460 LEU A C 1
ATOM 3588 O O . LEU A 1 460 ? -23.870 -8.882 14.387 1.00 95.44 460 LEU A O 1
ATOM 3592 N N . ALA A 1 461 ? -23.481 -6.759 13.785 1.00 95.62 461 ALA A N 1
ATOM 3593 C CA . ALA A 1 461 ? -24.645 -6.643 12.904 1.00 95.62 461 ALA A CA 1
ATOM 3594 C C . ALA A 1 461 ? -24.565 -7.585 11.694 1.00 95.62 461 ALA A C 1
ATOM 3596 O O . ALA A 1 461 ? -25.589 -8.107 11.261 1.00 95.62 461 ALA A O 1
ATOM 3597 N N . GLY A 1 462 ? -23.361 -7.795 11.158 1.00 95.00 462 GLY A N 1
ATOM 3598 C CA . GLY A 1 462 ? -23.105 -8.625 9.987 1.00 95.00 462 GLY A CA 1
ATOM 3599 C C . GLY A 1 462 ? -21.660 -8.531 9.514 1.00 95.00 462 GLY A C 1
ATOM 3600 O O . GLY A 1 462 ? -20.903 -7.682 9.992 1.00 95.00 462 GLY A O 1
ATOM 3601 N N . LEU A 1 463 ? -21.302 -9.406 8.573 1.00 96.31 463 LEU A N 1
ATOM 3602 C CA . LEU A 1 463 ? -19.980 -9.456 7.951 1.00 96.31 463 LEU A CA 1
ATOM 3603 C C . LEU A 1 463 ? -20.079 -9.198 6.442 1.00 96.31 463 LEU A C 1
ATOM 3605 O O . LEU A 1 463 ? -20.983 -9.716 5.784 1.00 96.31 463 LEU A O 1
ATOM 3609 N N . ALA A 1 464 ? -19.143 -8.430 5.888 1.00 95.69 464 ALA A N 1
ATOM 3610 C CA . ALA A 1 464 ? -19.029 -8.197 4.447 1.00 95.69 464 ALA A CA 1
ATOM 3611 C C . ALA A 1 464 ? -17.658 -8.662 3.933 1.00 95.69 464 ALA A C 1
ATOM 3613 O O . ALA A 1 464 ? -16.631 -8.073 4.243 1.00 95.69 464 ALA A O 1
ATOM 3614 N N . VAL A 1 465 ? -17.638 -9.728 3.143 1.00 95.75 465 VAL A N 1
ATOM 3615 C CA . VAL A 1 465 ? -16.423 -10.414 2.691 1.00 95.75 465 VAL A CA 1
ATOM 3616 C C . VAL A 1 465 ? -16.277 -10.200 1.189 1.00 95.75 465 VAL A C 1
ATOM 3618 O O . VAL A 1 465 ? -17.129 -10.645 0.424 1.00 95.75 465 VAL A O 1
ATOM 3621 N N . LEU A 1 466 ? -15.225 -9.514 0.749 1.00 91.81 466 LEU A N 1
ATOM 3622 C CA . LEU A 1 466 ? -14.961 -9.268 -0.671 1.00 91.81 466 LEU A CA 1
ATOM 3623 C C . LEU A 1 466 ? -13.663 -9.960 -1.098 1.00 91.81 466 LEU A C 1
ATOM 3625 O O . LEU A 1 466 ? -12.613 -9.716 -0.512 1.00 91.81 466 LEU A O 1
ATOM 3629 N N . SER A 1 467 ? -13.723 -10.818 -2.114 1.00 88.69 467 SER A N 1
ATOM 3630 C CA . SER A 1 467 ? -12.565 -11.553 -2.649 1.00 88.69 467 SER A CA 1
ATOM 3631 C C . SER A 1 467 ? -11.727 -12.277 -1.574 1.00 88.69 467 SER A C 1
ATOM 3633 O O . SER A 1 467 ? -10.504 -12.267 -1.623 1.00 88.69 467 SER A O 1
ATOM 3635 N N . GLY A 1 468 ? -12.373 -12.875 -0.567 1.00 91.00 468 GLY A N 1
ATOM 3636 C CA . GLY A 1 468 ? -11.711 -13.483 0.597 1.00 91.00 468 GLY A CA 1
ATOM 3637 C C . GLY A 1 468 ? -11.646 -15.012 0.597 1.00 91.00 468 GLY A C 1
ATOM 3638 O O . GLY A 1 468 ? -12.163 -15.687 -0.291 1.00 91.00 468 GLY A O 1
ATOM 3639 N N . TRP A 1 469 ? -11.063 -15.565 1.661 1.00 92.81 469 TRP A N 1
ATOM 3640 C CA . TRP A 1 469 ? -11.095 -16.991 1.999 1.00 92.81 469 TRP A CA 1
ATOM 3641 C C . TRP A 1 469 ? -11.221 -17.170 3.516 1.00 92.81 469 TRP A C 1
ATOM 3643 O O . TRP A 1 469 ? -10.963 -16.242 4.278 1.00 92.81 469 TRP A O 1
ATOM 3653 N N . LEU A 1 470 ? -11.621 -18.362 3.961 1.00 93.31 470 LEU A N 1
ATOM 3654 C CA . LEU A 1 470 ? -11.615 -18.730 5.375 1.00 93.31 470 LEU A CA 1
ATOM 3655 C C . LEU A 1 470 ? -10.210 -19.214 5.777 1.00 93.31 470 LEU A C 1
ATOM 3657 O O . LEU A 1 470 ? -9.796 -20.265 5.262 1.00 93.31 470 LEU A O 1
ATOM 3661 N N . PRO A 1 471 ? -9.502 -18.501 6.676 1.00 92.25 471 PRO A N 1
ATOM 3662 C CA . PRO A 1 471 ? -8.204 -18.931 7.179 1.00 92.25 471 PRO A CA 1
ATOM 3663 C C . PRO A 1 471 ? -8.349 -19.944 8.324 1.00 92.25 471 PRO A C 1
ATOM 3665 O O . PRO A 1 471 ? -9.429 -20.105 8.901 1.00 92.25 471 PRO A O 1
ATOM 3668 N N . LEU A 1 472 ? -7.255 -20.611 8.686 1.00 89.31 472 LEU A N 1
ATOM 3669 C CA . LEU A 1 472 ? -7.133 -21.502 9.848 1.00 89.31 472 LEU A CA 1
ATOM 3670 C C . LEU A 1 472 ? -8.164 -22.637 9.883 1.00 89.31 472 LEU A C 1
ATOM 3672 O O . LEU A 1 472 ? -8.560 -23.078 10.965 1.00 89.31 472 LEU A O 1
ATOM 3676 N N . ARG A 1 473 ? -8.611 -23.141 8.723 1.00 85.62 473 ARG A N 1
ATOM 3677 C CA . ARG A 1 473 ? -9.750 -24.084 8.618 1.00 85.62 473 ARG A CA 1
ATOM 3678 C C . ARG A 1 473 ? -9.605 -25.310 9.522 1.00 85.62 473 ARG A C 1
ATOM 3680 O O . ARG A 1 473 ? -10.588 -25.744 10.118 1.00 85.62 473 ARG A O 1
ATOM 3687 N N . ALA A 1 474 ? -8.381 -25.819 9.675 1.00 83.25 474 ALA A N 1
ATOM 3688 C CA . ALA A 1 474 ? -8.075 -26.969 10.526 1.00 83.25 474 ALA A CA 1
ATOM 3689 C C . ALA A 1 474 ? -8.426 -26.738 12.010 1.00 83.25 474 ALA A C 1
ATOM 3691 O O . ALA A 1 474 ? -8.872 -27.659 12.691 1.00 83.25 474 ALA A O 1
ATOM 3692 N N . ASN A 1 475 ? -8.271 -25.509 12.512 1.00 83.38 475 ASN A N 1
ATOM 3693 C CA . ASN A 1 475 ? -8.532 -25.151 13.911 1.00 83.38 475 ASN A CA 1
ATOM 3694 C C . ASN A 1 475 ? -9.778 -24.269 14.087 1.00 83.38 475 ASN A C 1
ATOM 3696 O O . ASN A 1 475 ? -10.233 -24.065 15.215 1.00 83.38 475 ASN A O 1
ATOM 3700 N N . PHE A 1 476 ? -10.371 -23.784 12.994 1.00 86.62 476 PHE A N 1
ATOM 3701 C CA . PHE A 1 476 ? -11.433 -22.779 13.015 1.00 86.62 476 PHE A CA 1
ATOM 3702 C C . PHE A 1 476 ? -12.643 -23.215 13.846 1.00 86.62 476 PHE A C 1
ATOM 3704 O O . PHE A 1 476 ? -13.186 -22.440 14.629 1.00 86.62 476 PHE A O 1
ATOM 3711 N N . LYS A 1 477 ? -13.029 -24.493 13.748 1.00 87.12 477 LYS A N 1
ATOM 3712 C CA . LYS A 1 477 ? -14.179 -25.045 14.478 1.00 87.12 477 LYS A CA 1
ATOM 3713 C C . LYS A 1 477 ? -14.036 -24.933 16.000 1.00 87.12 477 LYS A C 1
ATOM 3715 O O . LYS A 1 477 ? -15.034 -24.720 16.674 1.00 87.12 477 LYS A O 1
ATOM 3720 N N . SER A 1 478 ? -12.816 -25.055 16.529 1.00 87.38 478 SER A N 1
ATOM 3721 C CA . SER A 1 478 ? -12.550 -24.880 17.967 1.00 87.38 478 SER A CA 1
ATOM 3722 C C . SER A 1 478 ? -12.502 -23.421 18.421 1.00 87.38 478 SER A C 1
ATOM 3724 O O . SER A 1 478 ? -12.521 -23.166 19.619 1.00 87.38 478 SER A O 1
ATOM 3726 N N . MET A 1 479 ? -12.419 -22.476 17.483 1.00 88.25 479 MET A N 1
ATOM 3727 C CA . MET A 1 479 ? -12.313 -21.041 17.767 1.00 88.25 479 MET A CA 1
ATOM 3728 C C . MET A 1 479 ? -13.642 -20.300 17.578 1.00 88.25 479 MET A C 1
ATOM 3730 O O . MET A 1 479 ? -13.795 -19.183 18.058 1.00 88.25 479 MET A O 1
ATOM 3734 N N . VAL A 1 480 ? -14.585 -20.898 16.851 1.00 89.62 480 VAL A N 1
ATOM 3735 C CA . VAL A 1 480 ? -15.884 -20.302 16.532 1.00 89.62 480 VAL A CA 1
ATOM 3736 C C . VAL A 1 480 ? -16.706 -20.018 17.790 1.00 89.62 480 VAL A C 1
ATOM 3738 O O . VAL A 1 480 ? -16.817 -20.861 18.678 1.00 89.62 480 VAL A O 1
ATOM 3741 N N . SER A 1 481 ? -17.337 -18.844 17.825 1.00 89.00 481 SER A N 1
ATOM 3742 C CA . SER A 1 481 ? -18.258 -18.450 18.886 1.00 89.00 481 SER A CA 1
ATOM 3743 C C . SER A 1 481 ? -19.646 -19.078 18.708 1.00 89.00 481 SER A C 1
ATOM 3745 O O . SER A 1 481 ? -20.088 -19.383 17.597 1.00 89.00 481 SER A O 1
ATOM 3747 N N . ASP A 1 482 ? -20.399 -19.216 19.801 1.00 86.12 482 ASP A N 1
ATOM 3748 C CA . ASP A 1 482 ? -21.734 -19.838 19.777 1.00 86.12 482 ASP A CA 1
ATOM 3749 C C . ASP A 1 482 ? -22.719 -19.130 18.834 1.00 86.12 482 ASP A C 1
ATOM 3751 O O . ASP A 1 482 ? -23.601 -19.751 18.233 1.00 86.12 482 ASP A O 1
ATOM 3755 N N . HIS A 1 483 ? -22.563 -17.815 18.673 1.00 84.88 483 HIS A N 1
ATOM 3756 C CA . HIS A 1 483 ? -23.441 -17.006 17.839 1.00 84.88 483 HIS A CA 1
ATOM 3757 C C . HIS A 1 483 ? -23.031 -16.987 16.357 1.00 84.88 483 HIS A C 1
ATOM 3759 O O . HIS A 1 483 ? -23.790 -16.443 15.545 1.00 84.88 483 HIS A O 1
ATOM 3765 N N . ALA A 1 484 ? -21.908 -17.618 15.980 1.00 84.44 484 ALA A N 1
ATOM 3766 C CA . ALA A 1 484 ? -21.384 -17.632 14.613 1.00 84.44 484 ALA A CA 1
ATOM 3767 C C . ALA A 1 484 ? -22.424 -18.085 13.573 1.00 84.44 484 ALA A C 1
ATOM 3769 O O . ALA A 1 484 ? -22.567 -17.486 12.510 1.00 84.44 484 ALA A O 1
ATOM 3770 N N . LYS A 1 485 ? -23.234 -19.092 13.926 1.00 83.00 485 LYS A N 1
ATOM 3771 C CA . LYS A 1 485 ? -24.282 -19.689 13.070 1.00 83.00 485 LYS A CA 1
ATOM 3772 C C . LYS A 1 485 ? -25.396 -18.718 12.666 1.00 83.00 485 LYS A C 1
ATOM 3774 O O . LYS A 1 485 ? -26.200 -19.022 11.789 1.00 83.00 485 LYS A O 1
ATOM 3779 N N . SER A 1 486 ? -25.476 -17.576 13.344 1.00 84.06 486 SER A N 1
ATOM 3780 C CA . SER A 1 486 ? -26.558 -16.600 13.215 1.00 84.06 486 SER A CA 1
ATOM 3781 C C . SER A 1 486 ? -26.128 -15.279 12.570 1.00 84.06 486 SER A C 1
ATOM 3783 O O . SER A 1 486 ? -26.916 -14.326 12.582 1.00 84.06 486 SER A O 1
ATOM 3785 N N . TYR A 1 487 ? -24.894 -15.192 12.062 1.00 85.69 487 TYR A N 1
ATOM 3786 C CA . TYR A 1 487 ? -24.398 -14.003 11.373 1.00 85.69 487 TYR A CA 1
ATOM 3787 C C . TYR A 1 487 ? -24.996 -13.864 9.975 1.00 85.69 487 TYR A C 1
ATOM 3789 O O . TYR A 1 487 ? -24.928 -14.817 9.206 1.00 85.69 487 TYR A O 1
ATOM 3797 N N . PRO A 1 488 ? -25.504 -12.681 9.597 1.00 90.06 488 PRO A N 1
ATOM 3798 C CA . PRO A 1 488 ? -25.666 -12.347 8.194 1.00 90.06 488 PRO A CA 1
ATOM 3799 C C . PRO A 1 488 ? -24.298 -12.027 7.576 1.00 90.06 488 PRO A C 1
ATOM 3801 O O . PRO A 1 488 ? -23.587 -11.137 8.047 1.00 90.06 488 PRO A O 1
ATOM 3804 N N . ILE A 1 489 ? -23.934 -12.763 6.527 1.00 91.00 489 ILE A N 1
ATOM 3805 C CA . ILE A 1 489 ? -22.681 -12.615 5.786 1.00 91.00 489 ILE A CA 1
ATOM 3806 C C . ILE A 1 489 ? -22.996 -12.311 4.317 1.00 91.00 489 ILE A C 1
ATOM 3808 O O . ILE A 1 489 ? -23.597 -13.116 3.600 1.00 91.00 489 ILE A O 1
ATOM 3812 N N . PHE A 1 490 ? -22.556 -11.153 3.844 1.00 91.44 490 PHE A N 1
ATOM 3813 C CA . PHE A 1 490 ? -22.464 -10.869 2.416 1.00 91.44 490 PHE A CA 1
ATOM 3814 C C . PHE A 1 490 ? -21.087 -11.307 1.918 1.00 91.44 490 PHE A C 1
ATOM 3816 O O . PHE A 1 490 ? -20.087 -10.903 2.504 1.00 91.44 490 PHE A O 1
ATOM 3823 N N . TRP A 1 491 ? -21.018 -12.108 0.852 1.00 91.12 491 TRP A N 1
ATOM 3824 C CA . TRP A 1 491 ? -19.752 -12.543 0.261 1.00 91.12 491 TRP A CA 1
ATOM 3825 C C . TRP A 1 491 ? -19.724 -12.236 -1.240 1.00 91.12 491 TRP A C 1
ATOM 3827 O O . TRP A 1 491 ? -20.406 -12.877 -2.030 1.00 91.12 491 TRP A O 1
ATOM 3837 N N . GLY A 1 492 ? -18.931 -11.259 -1.663 1.00 85.88 492 GLY A N 1
ATOM 3838 C CA . GLY A 1 492 ? -18.705 -10.950 -3.078 1.00 85.88 492 GLY A CA 1
ATOM 3839 C C . GLY A 1 492 ? -17.386 -11.540 -3.569 1.00 85.88 492 GLY A C 1
ATOM 3840 O O . GLY A 1 492 ? -16.383 -11.410 -2.874 1.00 85.88 492 GLY A O 1
ATOM 3841 N N . HIS A 1 493 ? -17.356 -12.191 -4.735 1.00 86.44 493 HIS A N 1
ATOM 3842 C CA . HIS A 1 493 ? -16.120 -12.787 -5.265 1.00 86.44 493 HIS A CA 1
ATOM 3843 C C . HIS A 1 493 ? -16.099 -12.847 -6.793 1.00 86.44 493 HIS A C 1
ATOM 3845 O O . HIS A 1 493 ? -17.021 -13.392 -7.401 1.00 86.44 493 HIS A O 1
ATOM 3851 N N . GLY A 1 494 ? -15.036 -12.348 -7.425 1.00 77.94 494 GLY A N 1
ATOM 3852 C CA . GLY A 1 494 ? -14.878 -12.415 -8.882 1.00 77.94 494 GLY A CA 1
ATOM 3853 C C . GLY A 1 494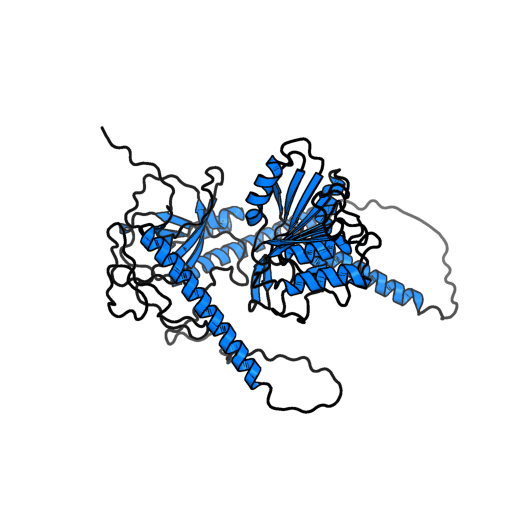 ? -14.713 -13.853 -9.379 1.00 77.94 494 GLY A C 1
ATOM 3854 O O . GLY A 1 494 ? -13.908 -14.609 -8.841 1.00 77.94 494 GLY A O 1
ATOM 3855 N N . ALA A 1 495 ? -15.461 -14.253 -10.410 1.00 76.81 495 ALA A N 1
ATOM 3856 C CA . ALA A 1 495 ? -15.351 -15.612 -10.958 1.00 76.81 495 ALA A CA 1
ATOM 3857 C C . ALA A 1 495 ? -14.012 -15.857 -11.681 1.00 76.81 495 ALA A C 1
ATOM 3859 O O . ALA A 1 495 ? -13.549 -16.992 -11.749 1.00 76.81 495 ALA A O 1
ATOM 3860 N N . ALA A 1 496 ? -13.404 -14.791 -12.205 1.00 72.50 496 ALA A N 1
ATOM 3861 C CA . ALA A 1 496 ? -12.128 -14.809 -12.914 1.00 72.50 496 ALA A CA 1
ATOM 3862 C C . ALA A 1 496 ? -10.954 -14.288 -12.059 1.00 72.50 496 ALA A C 1
ATOM 3864 O O . ALA A 1 496 ? -9.933 -13.904 -12.620 1.00 72.50 496 ALA A O 1
ATOM 3865 N N . ASP A 1 497 ? -11.100 -14.231 -10.727 1.00 74.69 497 ASP A N 1
ATOM 3866 C CA . ASP A 1 497 ? -10.045 -13.751 -9.823 1.00 74.69 497 ASP A CA 1
ATOM 3867 C C . ASP A 1 497 ? -8.802 -14.662 -9.920 1.00 74.69 497 ASP A C 1
ATOM 3869 O O . ASP A 1 497 ? -8.896 -15.851 -9.584 1.00 74.69 497 ASP A O 1
ATOM 3873 N N . PRO A 1 498 ? -7.653 -14.146 -10.405 1.00 72.69 498 PRO A N 1
ATOM 3874 C CA . PRO A 1 498 ? -6.456 -14.953 -10.598 1.00 72.69 498 PRO A CA 1
ATOM 3875 C C . PRO A 1 498 ? -5.629 -15.098 -9.313 1.00 72.69 498 PRO A C 1
ATOM 3877 O O . PRO A 1 498 ? -4.746 -15.951 -9.270 1.00 72.69 498 PRO A O 1
ATOM 3880 N N . LEU A 1 499 ? -5.898 -14.282 -8.284 1.00 75.69 499 LEU A N 1
ATOM 3881 C CA . LEU A 1 499 ? -5.124 -14.236 -7.044 1.00 75.69 499 LEU A CA 1
ATOM 3882 C C . LEU A 1 499 ? -5.802 -15.075 -5.965 1.00 75.69 499 LEU A C 1
ATOM 3884 O O . LEU A 1 499 ? -5.320 -16.145 -5.591 1.00 75.69 499 LEU A O 1
ATOM 3888 N N . VAL A 1 500 ? -6.970 -14.629 -5.501 1.00 81.50 500 VAL A N 1
ATOM 3889 C CA . VAL A 1 500 ? -7.790 -15.406 -4.572 1.00 81.50 500 VAL A CA 1
ATOM 3890 C C . VAL A 1 500 ? -8.764 -16.195 -5.421 1.00 81.50 500 VAL A C 1
ATOM 3892 O O . VAL A 1 500 ? -9.900 -15.779 -5.649 1.00 81.50 500 VAL A O 1
ATOM 3895 N N . ARG A 1 501 ? -8.294 -17.337 -5.929 1.00 81.56 501 ARG A N 1
ATOM 3896 C CA . ARG A 1 501 ? -9.070 -18.165 -6.855 1.00 81.56 501 ARG A CA 1
ATOM 3897 C C . ARG A 1 501 ? -10.474 -18.427 -6.313 1.00 81.56 501 ARG A C 1
ATOM 3899 O O . ARG A 1 501 ? -10.650 -18.759 -5.140 1.00 81.56 501 ARG A O 1
ATOM 3906 N N . HIS A 1 502 ? -11.475 -18.334 -7.185 1.00 83.75 502 HIS A N 1
ATOM 3907 C CA . HIS A 1 502 ? -12.887 -18.508 -6.820 1.00 83.75 502 HIS A CA 1
ATOM 3908 C C . HIS A 1 502 ? -13.168 -19.830 -6.081 1.00 83.75 502 HIS A C 1
ATOM 3910 O O . HIS A 1 502 ? -13.994 -19.866 -5.167 1.00 83.75 502 HIS A O 1
ATOM 3916 N N . ASP A 1 503 ? -12.424 -20.900 -6.385 1.00 84.75 503 ASP A N 1
ATOM 3917 C CA . ASP A 1 503 ? -12.561 -22.183 -5.692 1.00 84.75 503 ASP A CA 1
ATOM 3918 C C . ASP A 1 503 ? -12.189 -22.119 -4.199 1.00 84.75 503 ASP A C 1
ATOM 3920 O O . ASP A 1 503 ? -12.757 -22.870 -3.403 1.00 84.75 503 ASP A O 1
ATOM 3924 N N . LEU A 1 504 ? -11.311 -21.194 -3.786 1.00 85.00 504 LEU A N 1
ATOM 3925 C CA . LEU A 1 504 ? -11.025 -20.924 -2.371 1.00 85.00 504 LEU A CA 1
ATOM 3926 C C . LEU A 1 504 ? -12.267 -20.425 -1.641 1.00 85.00 504 LEU A C 1
ATOM 3928 O O . LEU A 1 504 ? -12.574 -20.891 -0.541 1.00 85.00 504 LEU A O 1
ATOM 3932 N N . ALA A 1 505 ? -12.979 -19.482 -2.255 1.00 87.56 505 ALA A N 1
ATOM 3933 C CA . ALA A 1 505 ? -14.185 -18.903 -1.689 1.00 87.56 505 ALA A CA 1
ATOM 3934 C C . ALA A 1 505 ? -15.296 -19.947 -1.592 1.00 87.56 505 ALA A C 1
ATOM 3936 O O . ALA A 1 505 ? -15.911 -20.080 -0.536 1.00 87.56 505 ALA A O 1
ATOM 3937 N N . VAL A 1 506 ? -15.496 -20.747 -2.646 1.00 87.62 506 VAL A N 1
ATOM 3938 C CA . VAL A 1 506 ? -16.475 -21.846 -2.648 1.00 87.62 506 VAL A CA 1
ATOM 3939 C C . VAL A 1 506 ? -16.187 -22.831 -1.516 1.00 87.62 506 VAL A C 1
ATOM 3941 O O . VAL A 1 506 ? -17.047 -23.041 -0.665 1.00 87.62 506 VAL A O 1
ATOM 3944 N N . LYS A 1 507 ? -14.954 -23.343 -1.415 1.00 89.50 507 LYS A N 1
ATOM 3945 C CA . LYS A 1 507 ? -14.574 -24.285 -0.347 1.00 89.50 507 LYS A CA 1
ATOM 3946 C C . LYS A 1 507 ? -14.702 -23.676 1.051 1.00 89.50 507 LYS A C 1
ATOM 3948 O O . LYS A 1 507 ? -15.052 -24.372 2.000 1.00 89.50 507 LYS A O 1
ATOM 3953 N N . SER A 1 508 ? -14.435 -22.379 1.191 1.00 90.94 508 SER A N 1
ATOM 3954 C CA . SER A 1 508 ? -14.615 -21.656 2.454 1.00 90.94 508 SER A CA 1
ATOM 3955 C C . SER A 1 508 ? -16.091 -21.572 2.848 1.00 90.94 508 SER A C 1
ATOM 3957 O O . SER A 1 508 ? -16.447 -21.856 3.990 1.00 90.94 508 SER A O 1
ATOM 3959 N N . VAL A 1 509 ? -16.960 -21.231 1.897 1.00 89.62 509 VAL A N 1
ATOM 3960 C CA . VAL A 1 509 ? -18.414 -21.190 2.087 1.00 89.62 509 VAL A CA 1
ATOM 3961 C C . VAL A 1 509 ? -18.971 -22.574 2.419 1.00 89.62 509 VAL A C 1
ATOM 3963 O O . VAL A 1 509 ? -19.790 -22.693 3.332 1.00 89.62 509 VAL A O 1
ATOM 3966 N N . ASP A 1 510 ? -18.517 -23.616 1.728 1.00 89.62 510 ASP A N 1
ATOM 3967 C CA . ASP A 1 510 ? -18.953 -24.990 1.976 1.00 89.62 510 ASP A CA 1
ATOM 3968 C C . ASP A 1 510 ? -18.497 -25.475 3.357 1.00 89.62 510 ASP A C 1
ATOM 3970 O O . ASP A 1 510 ? -19.303 -26.011 4.115 1.00 89.62 510 ASP A O 1
ATOM 3974 N N . PHE A 1 511 ? -17.270 -25.150 3.780 1.00 90.06 511 PHE A N 1
ATOM 3975 C CA . PHE A 1 511 ? -16.825 -25.413 5.151 1.00 90.06 511 PHE A CA 1
ATOM 3976 C C . PHE A 1 511 ? -17.709 -24.708 6.194 1.00 90.06 511 PHE A C 1
ATOM 3978 O O . PHE A 1 511 ? -18.136 -25.325 7.174 1.00 90.06 511 PHE A O 1
ATOM 3985 N N . LEU A 1 512 ? -18.025 -23.424 5.995 1.00 89.31 512 LEU A N 1
ATOM 3986 C CA . LEU A 1 512 ? -18.901 -22.671 6.901 1.00 89.31 512 LEU A CA 1
ATOM 3987 C C . LEU A 1 512 ? -20.318 -23.269 6.964 1.00 89.31 512 LEU A C 1
ATOM 3989 O O . LEU A 1 512 ? -20.930 -23.313 8.035 1.00 89.31 512 LEU A O 1
ATOM 3993 N N . ARG A 1 513 ? -20.833 -23.778 5.845 1.00 86.81 513 ARG A N 1
ATOM 3994 C CA . ARG A 1 513 ? -22.124 -24.478 5.781 1.00 86.81 513 ARG A CA 1
ATOM 3995 C C . ARG A 1 513 ? -22.094 -25.800 6.527 1.00 86.81 513 ARG A C 1
ATOM 3997 O O . ARG A 1 513 ? -22.896 -26.015 7.429 1.00 86.81 513 ARG A O 1
ATOM 4004 N N . GLU A 1 514 ? -21.181 -26.676 6.141 1.00 88.50 514 GLU A N 1
ATOM 4005 C CA . GLU A 1 514 ? -21.201 -28.084 6.529 1.00 88.50 514 GLU A CA 1
ATOM 4006 C C . GLU A 1 514 ? -20.602 -28.300 7.917 1.00 88.50 514 GLU A C 1
ATOM 4008 O O . GLU A 1 514 ? -21.149 -29.042 8.731 1.00 88.50 514 GLU A O 1
ATOM 4013 N N . SER A 1 515 ? -19.488 -27.627 8.213 1.00 85.94 515 SER A N 1
ATOM 4014 C CA . SER A 1 515 ? -18.737 -27.847 9.453 1.00 85.94 515 SER A CA 1
ATOM 4015 C C . SER A 1 515 ? -19.178 -26.935 10.592 1.00 85.94 515 SER A C 1
ATOM 4017 O O . SER A 1 515 ? -19.142 -27.358 11.753 1.00 85.94 515 SER A O 1
ATOM 4019 N N . ILE A 1 516 ? -19.587 -25.698 10.280 1.00 84.94 516 ILE A N 1
ATOM 4020 C CA . ILE A 1 516 ? -20.029 -24.711 11.279 1.00 84.94 516 ILE A CA 1
ATOM 4021 C C . ILE A 1 516 ? -21.560 -24.648 11.381 1.00 84.94 516 ILE A C 1
ATOM 4023 O O . ILE A 1 516 ? -22.084 -24.393 12.466 1.00 84.94 516 ILE A O 1
ATOM 4027 N N . GLY A 1 517 ? -22.297 -24.943 10.307 1.00 84.75 517 GLY A N 1
ATOM 4028 C CA . GLY A 1 517 ? -23.761 -24.898 10.302 1.00 84.75 517 GLY A CA 1
ATOM 4029 C C . GLY A 1 517 ? -24.331 -23.498 10.060 1.00 84.75 517 GLY A C 1
ATOM 4030 O O . GLY A 1 517 ? -25.389 -23.172 10.600 1.00 84.75 517 GLY A O 1
ATOM 4031 N N . LEU A 1 518 ? -23.634 -22.649 9.296 1.00 82.25 518 LEU A N 1
ATOM 4032 C CA . LEU A 1 518 ? -24.183 -21.369 8.837 1.00 82.25 518 LEU A CA 1
ATOM 4033 C C . LEU A 1 518 ? -25.322 -21.622 7.839 1.00 82.25 518 LEU A C 1
ATOM 4035 O O . LEU A 1 518 ? -25.120 -22.196 6.767 1.00 82.25 518 LEU A O 1
ATOM 4039 N N . ASN A 1 519 ? -26.531 -21.180 8.193 1.00 66.19 519 ASN A N 1
ATOM 4040 C CA . ASN A 1 519 ? -27.698 -21.283 7.317 1.00 66.19 519 ASN A CA 1
ATOM 4041 C C . ASN A 1 519 ? -27.436 -20.533 6.005 1.00 66.19 519 ASN A C 1
ATOM 4043 O O . ASN A 1 519 ? -26.902 -19.430 6.011 1.00 66.19 519 ASN A O 1
ATOM 4047 N N . THR A 1 520 ? -27.841 -21.084 4.861 1.00 55.31 520 THR A N 1
ATOM 4048 C CA . THR A 1 520 ? -27.746 -20.366 3.580 1.00 55.31 520 THR A CA 1
ATOM 4049 C C . THR A 1 520 ? -29.091 -20.295 2.892 1.00 55.31 520 THR A C 1
ATOM 4051 O O . THR A 1 520 ? -29.866 -21.245 2.917 1.00 55.31 520 THR A O 1
ATOM 4054 N N . SER A 1 521 ? -29.387 -19.137 2.300 1.00 48.31 521 SER A N 1
ATOM 4055 C CA . SER A 1 521 ? -30.529 -18.989 1.403 1.00 48.31 521 SER A CA 1
ATOM 4056 C C . SER A 1 521 ? -30.004 -19.077 -0.029 1.00 48.31 521 SER A C 1
ATOM 4058 O O . SER A 1 521 ? -29.181 -18.242 -0.407 1.00 48.31 521 SER A O 1
ATOM 4060 N N . PRO A 1 522 ? -30.448 -20.052 -0.843 1.00 37.16 522 PRO A N 1
ATOM 4061 C CA . PRO A 1 522 ? -29.891 -20.256 -2.178 1.00 37.16 522 PRO A CA 1
ATOM 4062 C C . PRO A 1 522 ? -30.158 -19.093 -3.141 1.00 37.16 522 PRO A C 1
ATOM 4064 O O . PRO A 1 522 ? -29.447 -18.948 -4.131 1.00 37.16 522 PRO A O 1
ATOM 4067 N N . ARG A 1 523 ? -31.195 -18.279 -2.904 1.00 38.25 523 ARG A N 1
ATOM 4068 C CA . ARG A 1 523 ? -31.620 -17.190 -3.797 1.00 38.25 523 ARG A CA 1
ATOM 4069 C C . ARG A 1 523 ? -32.480 -16.193 -3.024 1.00 38.25 523 ARG A C 1
ATOM 4071 O O . ARG A 1 523 ? -33.668 -16.439 -2.847 1.00 38.25 523 ARG A O 1
ATOM 4078 N N . CYS A 1 524 ? -31.943 -15.046 -2.616 1.00 32.84 524 CYS A N 1
ATOM 4079 C CA . CYS A 1 524 ? -32.793 -13.960 -2.128 1.00 32.84 524 CYS A CA 1
ATOM 4080 C C . CYS A 1 524 ? -32.365 -12.626 -2.740 1.00 32.84 524 CYS A C 1
ATOM 4082 O O . CYS A 1 524 ? -31.270 -12.142 -2.497 1.00 32.84 524 CYS A O 1
ATOM 4084 N N . ARG A 1 525 ? -33.251 -12.023 -3.545 1.00 35.53 525 ARG A N 1
ATOM 4085 C CA . ARG A 1 525 ? -33.097 -10.656 -4.085 1.00 35.53 525 ARG A CA 1
ATOM 4086 C C . ARG A 1 525 ? -33.516 -9.571 -3.074 1.00 35.53 525 ARG A C 1
ATOM 4088 O O . ARG A 1 525 ? -33.673 -8.418 -3.450 1.00 35.53 525 ARG A O 1
ATOM 4095 N N . ARG A 1 526 ? -33.746 -9.943 -1.809 1.00 33.31 526 ARG A N 1
ATOM 4096 C CA . ARG A 1 526 ? -33.998 -9.036 -0.679 1.00 33.31 526 ARG A CA 1
ATOM 4097 C C . ARG A 1 526 ? -33.020 -9.389 0.439 1.00 33.31 526 ARG A C 1
ATOM 4099 O O . ARG A 1 526 ? -32.958 -10.556 0.832 1.00 33.31 526 ARG A O 1
ATOM 4106 N N . ALA A 1 527 ? -32.265 -8.393 0.897 1.00 37.53 527 ALA A N 1
ATOM 4107 C CA . ALA A 1 527 ? -31.153 -8.513 1.844 1.00 37.53 527 ALA A CA 1
ATOM 4108 C C . ALA A 1 527 ? -31.569 -9.046 3.233 1.00 37.53 527 ALA A C 1
ATOM 4110 O O . ALA A 1 527 ? -30.741 -9.526 3.998 1.00 37.53 527 ALA A O 1
ATOM 4111 N N . ASP A 1 528 ? -32.865 -9.042 3.534 1.00 37.09 528 ASP A N 1
ATOM 4112 C CA . ASP A 1 528 ? -33.411 -9.199 4.884 1.00 37.09 528 ASP A CA 1
ATOM 4113 C C . ASP A 1 528 ? -33.434 -10.660 5.395 1.00 37.09 528 ASP A C 1
ATOM 4115 O O . ASP A 1 528 ? -33.879 -10.924 6.512 1.00 37.09 528 ASP A O 1
ATOM 4119 N N . ARG A 1 529 ? -32.997 -11.639 4.583 1.00 34.66 529 ARG A N 1
ATOM 4120 C CA . ARG A 1 529 ? -32.966 -13.080 4.936 1.00 34.66 529 ARG A CA 1
ATOM 4121 C C . ARG A 1 529 ? -31.729 -13.837 4.423 1.00 34.66 529 ARG A C 1
ATOM 4123 O O . ARG A 1 529 ? -31.762 -15.065 4.322 1.00 34.66 529 ARG A O 1
ATOM 4130 N N . ALA A 1 530 ? -30.653 -13.139 4.062 1.00 34.53 530 ALA A N 1
ATOM 4131 C CA . ALA A 1 530 ? -29.403 -13.768 3.636 1.00 34.53 530 ALA A CA 1
ATOM 4132 C C . ALA A 1 530 ? -28.467 -13.967 4.841 1.00 34.53 530 ALA A C 1
ATOM 4134 O O . ALA A 1 530 ? -28.094 -13.006 5.503 1.00 34.53 530 ALA A O 1
ATOM 4135 N N . ILE A 1 531 ? -28.109 -15.221 5.134 1.00 54.06 531 ILE A N 1
ATOM 4136 C CA . ILE A 1 531 ? -27.156 -15.563 6.206 1.00 54.06 531 ILE A CA 1
ATOM 4137 C C . ILE A 1 531 ? -25.746 -15.794 5.626 1.00 54.06 531 ILE A C 1
ATOM 4139 O O . ILE A 1 531 ? -24.766 -15.409 6.243 1.00 54.06 531 ILE A O 1
ATOM 4143 N N . LEU A 1 532 ? -25.629 -16.291 4.390 1.00 50.06 532 LEU A N 1
ATOM 4144 C CA . LEU A 1 532 ? -24.388 -16.279 3.607 1.00 50.06 532 LEU A CA 1
ATOM 4145 C C . LEU A 1 532 ? -24.729 -16.316 2.110 1.00 50.06 532 LEU A C 1
ATOM 4147 O O . LEU A 1 532 ? -25.360 -17.272 1.647 1.00 50.06 532 LEU A O 1
ATOM 4151 N N . GLN A 1 533 ? -24.344 -15.281 1.360 1.00 54.00 533 GLN A N 1
ATOM 4152 C CA . GLN A 1 533 ? -24.588 -15.173 -0.084 1.00 54.00 533 GLN A CA 1
ATOM 4153 C C . GLN A 1 533 ? -23.270 -14.952 -0.826 1.00 54.00 533 GLN A C 1
ATOM 4155 O O . GLN A 1 533 ? -22.699 -13.877 -0.700 1.00 54.00 533 GLN A O 1
ATOM 4160 N N . LEU A 1 534 ? -22.834 -15.943 -1.614 1.00 55.69 534 LEU A N 1
ATOM 4161 C CA . LEU A 1 534 ? -21.728 -15.796 -2.562 1.00 55.69 534 LEU A CA 1
ATOM 4162 C C . LEU A 1 534 ? -22.264 -15.179 -3.860 1.00 55.69 534 LEU A C 1
ATOM 4164 O O . LEU A 1 534 ? -22.998 -15.827 -4.608 1.00 55.69 534 LEU A O 1
ATOM 4168 N N . VAL A 1 535 ? -21.941 -13.914 -4.101 1.00 59.44 535 VAL A N 1
ATOM 4169 C CA . VAL A 1 535 ? -22.262 -13.189 -5.331 1.00 59.44 535 VAL A CA 1
ATOM 4170 C C . VAL A 1 535 ? -21.025 -13.179 -6.210 1.00 59.44 535 VAL A C 1
ATOM 4172 O O . VAL A 1 535 ? -19.990 -12.654 -5.809 1.00 59.44 535 VAL A O 1
ATOM 4175 N N . SER A 1 536 ? -21.147 -13.730 -7.416 1.00 53.38 536 SER A N 1
ATOM 4176 C CA . SER A 1 536 ? -20.076 -13.678 -8.406 1.00 53.38 536 SER A CA 1
ATOM 4177 C C . SER A 1 536 ? -20.354 -12.645 -9.483 1.00 53.38 536 SER A C 1
ATOM 4179 O O . SER A 1 536 ? -21.417 -12.661 -10.106 1.00 53.38 536 SER A O 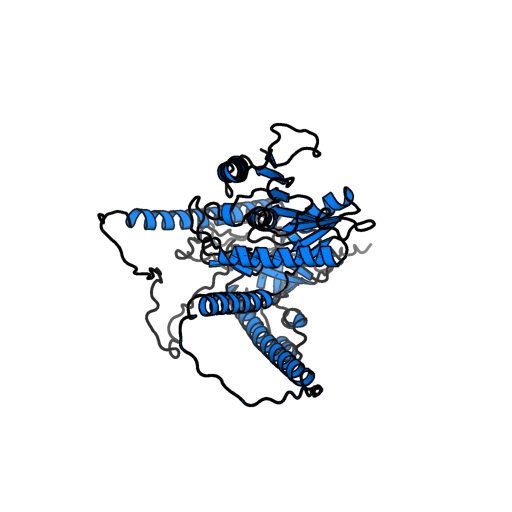1
ATOM 4181 N N . TRP A 1 537 ? -19.387 -11.758 -9.702 1.00 53.25 537 TRP A N 1
ATOM 4182 C CA . TRP A 1 537 ? -19.329 -10.874 -10.864 1.00 53.25 537 TRP A CA 1
ATOM 4183 C C . TRP A 1 537 ? -18.338 -11.433 -11.892 1.00 53.25 537 TRP A C 1
ATOM 4185 O O . TRP A 1 537 ? -17.428 -12.191 -11.539 1.00 53.25 537 TRP A O 1
ATOM 4195 N N . ARG A 1 538 ? -18.597 -11.126 -13.169 1.00 31.80 538 ARG A N 1
ATOM 4196 C CA . ARG A 1 538 ? -17.736 -11.519 -14.290 1.00 31.80 538 ARG A CA 1
ATOM 4197 C C . ARG A 1 538 ? -16.478 -10.678 -14.334 1.00 31.80 538 ARG A C 1
ATOM 4199 O O . ARG A 1 538 ? -16.602 -9.467 -14.048 1.00 31.80 538 ARG A O 1
#

Solvent-accessible surface area (backbone atoms only — not comparable to full-atom values): 30969 Å² total; per-residue (Å²): 132,86,80,75,74,68,73,36,58,54,75,51,69,28,27,44,32,34,38,30,68,34,50,40,70,24,49,53,87,68,76,41,70,66,45,40,54,54,32,66,71,60,83,69,66,61,35,54,28,38,27,72,53,65,98,64,79,88,58,86,86,43,72,59,45,78,40,58,34,28,38,52,31,78,44,79,58,72,65,38,73,94,70,48,41,49,43,73,57,38,35,41,29,47,46,63,74,65,94,70,57,89,81,46,76,59,42,60,56,47,55,76,58,91,60,63,26,23,22,41,33,78,65,42,45,47,75,38,30,30,56,69,43,74,38,70,72,60,83,44,27,28,40,46,73,70,44,47,54,50,50,58,48,50,40,51,52,41,55,49,52,26,52,53,47,53,50,47,53,56,49,51,57,58,66,69,71,71,82,81,84,83,91,81,85,89,79,93,76,90,75,85,83,75,87,68,87,69,90,72,90,70,68,99,82,73,81,93,74,80,98,76,78,88,80,83,71,52,56,92,50,59,62,81,85,66,72,95,58,63,54,26,37,47,62,41,33,64,62,80,80,56,87,70,87,52,61,70,68,55,55,57,55,53,49,52,57,52,48,52,45,49,52,54,42,53,55,51,54,52,54,53,54,54,55,52,53,63,62,67,71,72,67,83,83,80,84,78,89,81,89,82,91,74,96,75,86,84,89,78,85,93,85,77,77,67,63,59,53,52,51,48,50,51,48,51,49,51,51,49,52,48,52,58,58,70,64,56,74,81,68,58,58,48,73,48,74,33,80,43,75,70,67,30,37,37,39,41,30,42,32,69,65,48,38,19,72,78,45,42,66,60,49,56,60,48,30,73,81,36,31,34,32,26,36,38,16,40,37,50,56,73,40,57,20,50,52,64,78,42,49,33,33,26,33,61,42,45,44,60,44,92,58,98,83,46,70,74,41,63,65,39,40,52,53,40,35,52,52,53,48,50,54,54,47,53,43,40,75,73,69,35,57,51,65,36,27,33,40,23,14,28,33,59,18,9,23,48,31,52,51,37,58,30,44,34,93,64,70,52,47,28,38,38,30,30,43,34,43,66,65,63,67,95,56,38,78,84,49,50,31,92,64,42,47,73,43,31,28,47,30,41,36,42,64,76,35,86,79,61,38,42,67,51,35,52,54,33,53,50,44,40,35,73,77,64,50,36,53,67,47,97,78,69,100,52,82,92,69,45,31,42,41,84,45,71,47,129